Protein AF-0000000074705841 (afdb_homodimer)

Organism: Acropora cervicornis (NCBI:txid6130)

Secondary structure (DSSP, 8-state):
--TTSTTHHHHHHHHHHHHHHHHHHHTTSGGGS----------------B------S-----HHHHHHHHHHHHHT--EEEEEEE-TTSSHHHHHHHHHTSTTEE--B---HHHHGGGG--TT-SSHHHHHHHHHHHHHHHHHHHHHTT--SSS--TTTS--S-----TTS-TT--SS---EEEEB-HHHHHHHHTSGGGGHHHHHHHHHH-S-EEEEEEE--HHHHHHHHHHHHTT-HHHHSSTTPPPB--HHHHHHHHHHHHHHHHHHHHHHHHHGGGEEEEEHHHHHHSHHHHHHHHHHHHT----HHHHHHHHTT--S----GGGGB---HHHHHHHHHHHHHSGGGTT--TTPPP-/--TTSTTHHHHHHHHHHHHHHHHHHHTTSGGGS----------------B------S----SHHHHHHHHHHHHHT--EEEEEEE-TTSSHHHHHHHHHTSTTEE--B---HHHHGGGG--TT-SSHHHHHHHHHHHHHHHHHHHHHTT--SSSS--SSS--S-----TTS-TT--SS---EEEEB-HHHHHHHHTSGGGHHHHHHHHHHH-S-EEEEEEE--HHHHHHHHHHHHTT-HHHHSSTTPPPB--HHHHHHHHHHHHHHHHHHHHHHHHHGGGEEEEEHHHHHHSHHHHHHHHHHHHT----HHHHHHHHHT--S----GGGGB---HHHHHHHHHHHHHSGGGTT--TTPPP-

Nearest PDB structures (foldseek):
  3ap3-assembly2_C  TM=4.769E-01  e=5.395E-09  Homo sapiens
  3ap3-assembly1_A  TM=4.826E-01  e=1.641E-08  Homo sapiens
  2z6v-assembly1_A  TM=5.229E-01  e=2.799E-07  Mycobacterium avium
  8w5z-assembly1_C  TM=5.400E-01  e=2.959E-07  Ixodes
  3ap3-assembly1_A  TM=5.204E-01  e=1.502E-08  Homo sapiens

Foldseek 3Di:
DPVVPVVVVVVVVVVVVVVVVVVVPPVQPDFPPDPPPPPDDPPPPPDDPCPPPPPDDDDDPDPVVVVVLLVVLLVQAAEEEEEAEAPPQCLLLVQLLQLQAQQEFEAAAPPCLVVVVVLPDPPPPDLQVSQSVVQVVSLQRQLVCVVQLNRDDQQSGNPGDGPASSDQPPTAGSHHDPHHHYYYYGDHHVVLLQLLPVVSVVSVVSVCSNNVHYYAYEYEDEQVLQRLLVVLCVVVVNVVVLPDVPGAAAEDAVSSVVSLVSNLSSLVSVLVVCVVRPLSYDYHHSQCCQVPVLVRQVVVCVSSVHDDDPVSSVSSNVSRDDGDDRSSVRHDDDPVRQVVSQVSLCVRPSNPPHHNPDGDD/DPVVPPVVVVVVVVVVVVVVVVVVPPPPPDFPPDPPPPPDDDPPPPDDPCPPPPDDDDPPDDDVNVVVLLVVLLVQAAEEEEEAEAPPQCLLLVQLLQLQAQQEFEAAAPPCLVVVVVLPDPPPPDLQVSQSVVQVVSLQRQLVCVVCLNRDDVQHGNPGDGPASSDQPPTAGSHHDPHHHYYYYGDHHVVLLQCLPVVSVVSVVSVCSNNVHYYAYEYEDEQVLQRLLVVLCVVVVNVVVLPDVPHAAAEDAVSSVVSLVSNLSSLVSVLVVCVVRPLSYDYHHSQCCQVPVLVRQVVVCVSSVHDDDPVSSVSSNVSRDDGDDRSSVRHDDDPVRQVVSQVSLCVRPSNPPHHNPDGDD

Solvent-accessible surface area (backbone atoms only — not comparable to full-atom values): 39151 Å² total; per-residue (Å²): 127,72,80,66,60,72,59,48,60,60,55,52,52,58,47,51,56,52,51,58,59,52,60,64,63,65,74,46,60,77,63,51,73,83,75,77,80,79,74,82,76,77,81,73,78,64,58,52,73,36,4,59,72,74,77,70,86,89,82,70,57,13,26,70,43,52,24,49,49,49,50,50,39,58,66,56,39,56,35,36,39,39,33,30,32,44,65,86,22,53,56,47,57,55,36,31,53,48,8,29,33,44,36,22,39,35,16,69,52,68,44,58,82,83,49,43,69,77,54,60,58,74,43,44,58,42,77,58,47,39,27,51,51,51,53,48,51,37,46,51,47,17,27,52,26,34,52,41,48,41,33,36,87,88,20,56,17,66,93,41,85,51,93,53,49,68,67,48,81,50,28,21,36,40,42,58,56,98,41,41,38,32,41,37,37,35,35,20,26,62,47,15,53,54,34,44,42,68,80,43,49,53,55,58,52,52,48,43,65,39,62,70,47,53,64,34,34,43,32,33,35,56,56,61,56,29,32,33,38,45,53,33,28,55,75,64,69,40,46,74,66,47,68,42,88,85,42,67,53,48,78,49,66,68,54,46,51,53,26,49,52,55,49,48,44,18,51,52,26,47,51,51,48,37,70,72,51,42,85,35,44,44,82,37,56,38,58,40,51,56,76,39,32,61,64,44,48,45,52,50,23,55,75,68,69,49,87,72,48,68,67,58,44,52,48,53,42,68,69,48,75,78,73,79,81,73,41,42,74,45,39,62,76,53,73,64,56,53,49,50,53,54,56,54,28,66,75,37,78,90,44,53,86,54,53,91,86,61,70,96,125,126,72,80,66,60,72,58,47,60,59,55,50,53,56,48,50,56,53,51,60,59,52,62,65,64,66,75,47,63,80,61,53,72,83,73,78,81,78,74,82,76,77,80,76,77,78,63,51,61,37,18,66,73,77,76,80,81,91,73,86,50,31,23,70,38,50,22,49,40,51,49,51,39,58,67,54,40,57,34,37,39,37,31,30,34,43,65,87,23,53,55,45,57,54,35,32,52,47,9,29,34,44,35,23,41,35,16,69,53,68,44,57,81,82,51,43,69,76,53,60,58,72,41,44,54,38,75,58,48,38,26,50,50,50,53,48,50,38,46,51,48,16,27,52,26,33,50,39,47,39,33,37,79,92,23,65,27,58,94,43,87,57,94,53,49,69,68,48,78,46,30,20,36,39,43,58,52,100,41,40,39,31,40,35,38,35,34,20,27,62,47,14,53,55,34,44,42,70,79,43,50,52,54,57,54,50,49,43,64,39,62,70,46,54,64,34,34,44,31,32,35,54,58,62,57,30,34,34,36,43,53,34,29,54,75,64,69,40,46,74,64,48,68,42,89,85,43,66,55,46,78,48,66,68,54,46,51,52,27,48,53,55,48,49,44,18,52,52,26,47,50,51,49,38,69,73,51,43,84,34,45,43,81,39,57,36,58,40,49,56,77,38,33,60,64,45,48,46,52,51,24,56,76,67,69,48,88,72,50,69,66,57,45,51,50,53,43,68,69,48,77,78,74,78,81,72,40,42,75,45,40,62,76,54,73,65,56,52,51,50,52,54,55,54,28,65,75,36,79,90,44,52,86,54,52,90,87,61,69,96,125

Radius of gyration: 29.28 Å; Cα contacts (8 Å, |Δi|>4): 1140; chains: 2; bounding box: 59×87×83 Å

InterPro domains:
  IPR026634 Protein-tyrosine sulfotransferase-like [PTHR12788] (68-354)
  IPR027417 P-loop containing nucleoside triphosphate hydrolase [G3DSA:3.40.50.300] (74-355)
  IPR027417 P-loop containing nucleoside triphosphate hydrolase [SSF52540] (78-319)

Structure (mmCIF, N/CA/C/O backbone):
data_AF-0000000074705841-model_v1
#
loop_
_entity.id
_entity.type
_entity.pdbx_description
1 polymer 'Protein-tyrosine sulfotransferase'
#
loop_
_atom_site.group_PDB
_atom_site.id
_atom_site.type_symbol
_atom_site.label_atom_id
_atom_site.label_alt_id
_atom_site.label_comp_id
_atom_site.label_asym_id
_atom_site.label_entity_id
_atom_site.label_seq_id
_atom_site.pdbx_PDB_ins_code
_atom_site.Cartn_x
_atom_site.Cartn_y
_atom_site.Cartn_z
_atom_site.occupancy
_atom_site.B_iso_or_equiv
_atom_site.auth_seq_id
_atom_site.auth_comp_id
_atom_site.auth_asym_id
_atom_site.auth_atom_id
_atom_site.pdbx_PDB_model_num
ATOM 1 N N . MET A 1 1 ? 11.258 -29.297 40.094 1 24.64 1 MET A N 1
ATOM 2 C CA . MET A 1 1 ? 12.07 -29.5 38.875 1 24.64 1 MET A CA 1
ATOM 3 C C . MET A 1 1 ? 11.219 -29.375 37.625 1 24.64 1 MET A C 1
ATOM 5 O O . MET A 1 1 ? 11.75 -29.344 36.531 1 24.64 1 MET A O 1
ATOM 9 N N . ARG A 1 2 ? 9.891 -29.75 37.75 1 28.56 2 ARG A N 1
ATOM 10 C CA . ARG A 1 2 ? 8.984 -30 36.656 1 28.56 2 ARG A CA 1
ATOM 11 C C . ARG A 1 2 ? 8.562 -28.703 35.969 1 28.56 2 ARG A C 1
ATOM 13 O O . ARG A 1 2 ? 7.945 -28.719 34.906 1 28.56 2 ARG A O 1
ATOM 20 N N . ILE A 1 3 ? 8.438 -27.578 36.781 1 32.56 3 ILE A N 1
ATOM 21 C CA . ILE A 1 3 ? 7.891 -26.344 36.219 1 32.56 3 ILE A CA 1
ATOM 22 C C . ILE A 1 3 ? 8.844 -25.766 35.188 1 32.56 3 ILE A C 1
ATOM 24 O O . ILE A 1 3 ? 8.516 -24.797 34.5 1 32.56 3 ILE A O 1
ATOM 28 N N . PHE A 1 4 ? 10.164 -26.109 35.219 1 30.7 4 PHE A N 1
ATOM 29 C CA . PHE A 1 4 ? 11.18 -25.531 34.344 1 30.7 4 PHE A CA 1
ATOM 30 C C . PHE A 1 4 ? 11.016 -26.047 32.906 1 30.7 4 PHE A C 1
ATOM 32 O O . PHE A 1 4 ? 11.68 -25.578 31.984 1 30.7 4 PHE A O 1
ATOM 39 N N . ALA A 1 5 ? 10.469 -27.297 32.719 1 32.72 5 ALA A N 1
ATOM 40 C CA . ALA A 1 5 ? 10.547 -27.938 31.406 1 32.72 5 ALA A CA 1
ATOM 41 C C . ALA A 1 5 ? 9.656 -27.234 30.391 1 32.72 5 ALA A C 1
ATOM 43 O O . ALA A 1 5 ? 9.859 -27.359 29.172 1 32.72 5 ALA A O 1
ATOM 44 N N . LYS A 1 6 ? 8.375 -26.906 30.828 1 36.12 6 LYS A N 1
ATOM 45 C CA . LYS A 1 6 ? 7.406 -26.5 29.828 1 36.12 6 LYS A CA 1
ATOM 46 C C . LYS A 1 6 ? 7.719 -25.109 29.281 1 36.12 6 LYS A C 1
ATOM 48 O O . LYS A 1 6 ? 7.004 -24.594 28.422 1 36.12 6 LYS A O 1
ATOM 53 N N . ILE A 1 7 ? 8.484 -24.297 30.078 1 36.97 7 ILE A N 1
ATOM 54 C CA . ILE A 1 7 ? 8.688 -22.938 29.609 1 36.97 7 ILE A CA 1
ATOM 55 C C . ILE A 1 7 ? 9.727 -22.922 28.5 1 36.97 7 ILE A C 1
ATOM 57 O O . ILE A 1 7 ? 10.016 -21.859 27.922 1 36.97 7 ILE A O 1
ATOM 61 N N . LEU A 1 8 ? 10.5 -24.109 28.328 1 34.5 8 LEU A N 1
ATOM 62 C CA . LEU A 1 8 ? 11.594 -24.062 27.375 1 34.5 8 LEU A CA 1
ATOM 63 C C . LEU A 1 8 ? 11.07 -24 25.938 1 34.5 8 LEU A C 1
ATOM 65 O O . LEU A 1 8 ? 11.617 -23.266 25.109 1 34.5 8 LEU A O 1
ATOM 69 N N . PRO A 1 9 ? 10.008 -24.844 25.688 1 35.72 9 PRO A N 1
ATOM 70 C CA . PRO A 1 9 ? 9.68 -24.797 24.25 1 35.72 9 PRO A CA 1
ATOM 71 C C . PRO A 1 9 ? 9.148 -23.438 23.812 1 35.72 9 PRO A C 1
ATOM 73 O O . PRO A 1 9 ? 9.242 -23.094 22.641 1 35.72 9 PRO A O 1
ATOM 76 N N . LEU A 1 10 ? 8.492 -22.703 24.719 1 37.19 10 LEU A N 1
ATOM 77 C CA . LEU A 1 10 ? 7.922 -21.438 24.281 1 37.19 10 LEU A CA 1
ATOM 78 C C . LEU A 1 10 ? 9.016 -20.438 23.953 1 37.19 10 LEU A C 1
ATOM 80 O O . LEU A 1 10 ? 8.859 -19.609 23.047 1 37.19 10 LEU A O 1
ATOM 84 N N . LEU A 1 11 ? 10.148 -20.5 24.672 1 35.72 11 LEU A N 1
ATOM 85 C CA . LEU A 1 11 ? 11.234 -19.578 24.344 1 35.72 11 LEU A CA 1
ATOM 86 C C . LEU A 1 11 ? 11.883 -19.953 23.016 1 35.72 11 LEU A C 1
ATOM 88 O O . LEU A 1 11 ? 12.359 -19.078 22.281 1 35.72 11 LEU A O 1
ATOM 92 N N . VAL A 1 12 ? 11.953 -21.297 22.719 1 35.84 12 VAL A N 1
ATOM 93 C CA . VAL A 1 12 ? 12.57 -21.656 21.438 1 35.84 12 VAL A CA 1
ATOM 94 C C . VAL A 1 12 ? 11.664 -21.234 20.281 1 35.84 12 VAL A C 1
ATOM 96 O O . VAL A 1 12 ? 12.156 -20.891 19.203 1 35.84 12 VAL A O 1
ATOM 99 N N . GLY A 1 13 ? 10.359 -21.266 20.469 1 31.45 13 GLY A N 1
ATOM 100 C CA . GLY A 1 13 ? 9.477 -20.875 19.375 1 31.45 13 GLY A CA 1
ATOM 101 C C . GLY A 1 13 ? 9.578 -19.406 19.031 1 31.45 13 GLY A C 1
ATOM 102 O O . GLY A 1 13 ? 9.562 -19.031 17.844 1 31.45 13 GLY A O 1
ATOM 103 N N . VAL A 1 14 ? 9.656 -18.516 20.016 1 37.72 14 VAL A N 1
ATOM 104 C CA . VAL A 1 14 ? 9.789 -17.078 19.734 1 37.72 14 VAL A CA 1
ATOM 105 C C . VAL A 1 14 ? 11.156 -16.812 19.109 1 37.72 14 VAL A C 1
ATOM 107 O O . VAL A 1 14 ? 11.297 -15.93 18.25 1 37.72 14 VAL A O 1
ATOM 110 N N . PHE A 1 15 ? 12.211 -17.516 19.453 1 35.09 15 PHE A N 1
ATOM 111 C CA . PHE A 1 15 ? 13.531 -17.328 18.844 1 35.09 15 PHE A CA 1
ATOM 112 C C . PHE A 1 15 ? 13.523 -17.797 17.406 1 35.09 15 PHE A C 1
ATOM 114 O O . PHE A 1 15 ? 14.156 -17.172 16.547 1 35.09 15 PHE A O 1
ATOM 121 N N . LEU A 1 16 ? 12.875 -18.891 17.109 1 31.17 16 LEU A N 1
ATOM 122 C CA . LEU A 1 16 ? 12.875 -19.344 15.719 1 31.17 16 LEU A CA 1
ATOM 123 C C . LEU A 1 16 ? 12.094 -18.375 14.836 1 31.17 16 LEU A C 1
ATOM 125 O O . LEU A 1 16 ? 12.477 -18.125 13.695 1 31.17 16 LEU A O 1
ATOM 129 N N . ILE A 1 17 ? 11.047 -17.812 15.336 1 33.97 17 ILE A N 1
ATOM 130 C CA . ILE A 1 17 ? 10.352 -16.844 14.492 1 33.97 17 ILE A CA 1
ATOM 131 C C . ILE A 1 17 ? 11.219 -15.586 14.336 1 33.97 17 ILE A C 1
ATOM 133 O O . ILE A 1 17 ? 11.297 -15.016 13.25 1 33.97 17 ILE A O 1
ATOM 137 N N . ALA A 1 18 ? 11.961 -15.156 15.336 1 33.03 18 ALA A N 1
ATOM 138 C CA . ALA A 1 18 ? 12.867 -14.023 15.195 1 33.03 18 ALA A CA 1
ATOM 139 C C . ALA A 1 18 ? 14.031 -14.367 14.266 1 33.03 18 ALA A C 1
ATOM 141 O O . ALA A 1 18 ? 14.469 -13.531 13.469 1 33.03 18 ALA A O 1
ATOM 142 N N . LEU A 1 19 ? 14.617 -15.539 14.281 1 31.67 19 LEU A N 1
ATOM 143 C CA . LEU A 1 19 ? 15.703 -15.938 13.398 1 31.67 19 LEU A CA 1
ATOM 144 C C . LEU A 1 19 ? 15.219 -16.047 11.953 1 31.67 19 LEU A C 1
ATOM 146 O O . LEU A 1 19 ? 15.961 -15.719 11.023 1 31.67 19 LEU A O 1
ATOM 150 N N . LEU A 1 20 ? 14.055 -16.531 11.734 1 29.28 20 LEU A N 1
ATOM 151 C CA . LEU A 1 20 ? 13.555 -16.594 10.367 1 29.28 20 LEU A CA 1
ATOM 152 C C . LEU A 1 20 ? 13.297 -15.195 9.812 1 29.28 20 LEU A C 1
ATOM 154 O O . LEU A 1 20 ? 13.414 -14.977 8.609 1 29.28 20 LEU A O 1
ATOM 158 N N . SER A 1 21 ? 13 -14.242 10.641 1 29.7 21 SER A N 1
ATOM 159 C CA . SER A 1 21 ? 12.867 -12.883 10.141 1 29.7 21 SER 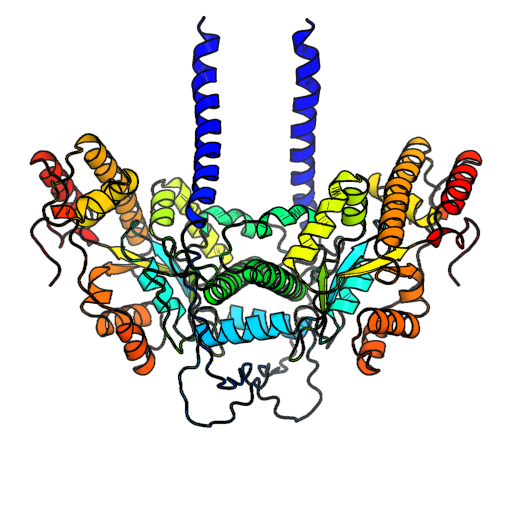A CA 1
ATOM 160 C C . SER A 1 21 ? 14.227 -12.266 9.828 1 29.7 21 SER A C 1
ATOM 162 O O . SER A 1 21 ? 14.336 -11.422 8.938 1 29.7 21 SER A O 1
ATOM 164 N N . LEU A 1 22 ? 15.266 -12.594 10.508 1 29.95 22 LEU A N 1
ATOM 165 C CA . LEU A 1 22 ? 16.594 -12.062 10.227 1 29.95 22 LEU A CA 1
ATOM 166 C C . LEU A 1 22 ? 17.141 -12.633 8.922 1 29.95 22 LEU A C 1
ATOM 168 O O . LEU A 1 22 ? 17.844 -11.938 8.188 1 29.95 22 LEU A O 1
ATOM 172 N N . ASN A 1 23 ? 16.969 -13.867 8.664 1 27.05 23 ASN A N 1
ATOM 173 C CA . ASN A 1 23 ? 17.547 -14.484 7.473 1 27.05 23 ASN A CA 1
ATOM 174 C C . ASN A 1 23 ? 17 -13.852 6.195 1 27.05 23 ASN A C 1
ATOM 176 O O . ASN A 1 23 ? 17.516 -14.078 5.109 1 27.05 23 ASN A O 1
ATOM 180 N N . PHE A 1 24 ? 15.875 -13.297 6.25 1 26.09 24 PHE A N 1
ATOM 181 C CA . PHE A 1 24 ? 15.352 -12.641 5.059 1 26.09 24 PHE A CA 1
ATOM 182 C C . PHE A 1 24 ? 16.156 -11.383 4.738 1 26.09 24 PHE A C 1
ATOM 184 O O . PHE A 1 24 ? 16.375 -11.062 3.566 1 26.09 24 PHE A O 1
ATOM 191 N N . VAL A 1 25 ? 16.797 -10.766 5.668 1 27.23 25 VAL A N 1
ATOM 192 C CA . VAL A 1 25 ? 17.516 -9.516 5.469 1 27.23 25 VAL A CA 1
ATOM 193 C C . VAL A 1 25 ? 18.891 -9.805 4.855 1 27.23 25 VAL A C 1
ATOM 195 O O . VAL A 1 25 ? 19.406 -9.008 4.066 1 27.23 25 VAL A O 1
ATOM 198 N N . PHE A 1 26 ? 19.547 -10.812 5.117 1 25.41 26 PHE A N 1
ATOM 199 C CA . PHE A 1 26 ? 20.938 -11.023 4.707 1 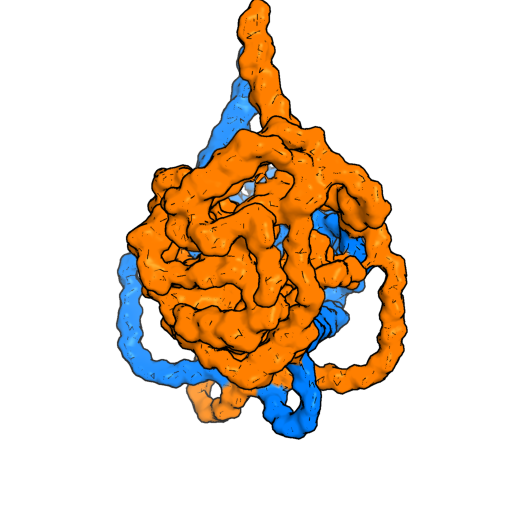25.41 26 PHE A CA 1
ATOM 200 C C . PHE A 1 26 ? 21.031 -11.289 3.209 1 25.41 26 PHE A C 1
ATOM 202 O O . PHE A 1 26 ? 22.047 -11.016 2.584 1 25.41 26 PHE A O 1
ATOM 209 N N . LYS A 1 27 ? 20.188 -11.906 2.621 1 26.36 27 LYS A N 1
ATOM 210 C CA . LYS A 1 27 ? 20.375 -12.406 1.259 1 26.36 27 LYS A CA 1
ATOM 211 C C . LYS A 1 27 ? 20.297 -11.266 0.245 1 26.36 27 LYS A C 1
ATOM 213 O O . LYS A 1 27 ? 20.625 -11.453 -0.93 1 26.36 27 LYS A O 1
ATOM 218 N N . VAL A 1 28 ? 20.047 -10.094 0.569 1 25.36 28 VAL A N 1
ATOM 219 C CA . VAL A 1 28 ? 19.797 -9.031 -0.398 1 25.36 28 VAL A CA 1
ATOM 220 C C . VAL A 1 28 ? 21.094 -8.305 -0.71 1 25.36 28 VAL A C 1
ATOM 222 O O . VAL A 1 28 ? 21.172 -7.527 -1.666 1 25.36 28 VAL A O 1
ATOM 225 N N . ARG A 1 29 ? 22.312 -8.5 -0.123 1 23.58 29 ARG A N 1
ATOM 226 C CA . ARG A 1 29 ? 23.484 -7.633 -0.285 1 23.58 29 ARG A CA 1
ATOM 227 C C . ARG A 1 29 ? 24.266 -8.008 -1.536 1 23.58 29 ARG A C 1
ATOM 229 O O . ARG A 1 29 ? 25 -7.176 -2.086 1 23.58 29 ARG A O 1
ATOM 236 N N . LYS A 1 30 ? 24.453 -9.133 -2.01 1 22.59 30 LYS A N 1
ATOM 237 C CA . LYS A 1 30 ? 25.578 -9.445 -2.873 1 22.59 30 LYS A CA 1
ATOM 238 C C . LYS A 1 30 ? 25.344 -8.961 -4.301 1 22.59 30 LYS A C 1
ATOM 240 O O . LYS A 1 30 ? 26.281 -8.883 -5.102 1 22.59 30 LYS A O 1
ATOM 245 N N . GLY A 1 31 ? 24.25 -8.773 -4.836 1 21.83 31 GLY A N 1
ATOM 246 C CA . GLY A 1 31 ? 24.062 -8.75 -6.277 1 21.83 31 GLY A CA 1
ATOM 247 C C . GLY A 1 31 ? 24.281 -7.375 -6.887 1 21.83 31 GLY A C 1
ATOM 248 O O . GLY A 1 31 ? 23.984 -7.156 -8.062 1 21.83 31 GLY A O 1
ATOM 249 N N . LEU A 1 32 ? 24.875 -6.426 -6.23 1 22.92 32 LEU A N 1
ATOM 250 C CA . LEU A 1 32 ? 24.781 -5.055 -6.723 1 22.92 32 LEU A CA 1
ATOM 251 C C . LEU A 1 32 ? 25.906 -4.758 -7.711 1 22.92 32 LEU A C 1
ATOM 253 O O . LEU A 1 32 ? 26.109 -3.604 -8.102 1 22.92 32 LEU A O 1
ATOM 257 N N . THR A 1 33 ? 26.719 -5.648 -8.203 1 18.86 33 THR A N 1
ATOM 258 C CA . THR A 1 33 ? 27.906 -5.082 -8.828 1 18.86 33 THR A CA 1
ATOM 259 C C . THR A 1 33 ? 27.547 -4.398 -10.148 1 18.86 33 THR A C 1
ATOM 261 O O . THR A 1 33 ? 28.016 -3.295 -10.43 1 18.86 33 THR A O 1
ATOM 264 N N . GLU A 1 34 ? 27.281 -5.098 -11.25 1 19.45 34 GLU A N 1
ATOM 265 C CA . GLU A 1 34 ? 27.766 -4.691 -12.57 1 19.45 34 GLU A CA 1
ATOM 266 C C . GLU A 1 34 ? 26.688 -3.912 -13.328 1 19.45 34 GLU A C 1
ATOM 268 O O . GLU A 1 34 ? 25.797 -4.504 -13.93 1 19.45 34 GLU A O 1
ATOM 273 N N . ILE A 1 35 ? 26.078 -2.918 -12.82 1 24.42 35 ILE A N 1
ATOM 274 C CA . ILE A 1 35 ? 25.047 -2.26 -13.594 1 24.42 35 ILE A CA 1
ATOM 275 C C . ILE A 1 35 ? 25.656 -1.534 -14.789 1 24.42 35 ILE A C 1
ATOM 277 O O . ILE A 1 35 ? 26.469 -0.618 -14.609 1 24.42 35 ILE A O 1
ATOM 281 N N . ALA A 1 36 ? 25.75 -2.135 -15.977 1 22.58 36 ALA A N 1
ATOM 282 C CA . ALA A 1 36 ? 26.188 -1.505 -17.219 1 22.58 36 ALA A CA 1
ATOM 283 C C . ALA A 1 36 ? 25.359 -0.261 -17.531 1 22.58 36 ALA A C 1
ATOM 285 O O . ALA A 1 36 ? 24.125 -0.309 -17.516 1 22.58 36 ALA A O 1
ATOM 286 N N . VAL A 1 37 ? 25.891 0.936 -17.281 1 23.03 37 VAL A N 1
ATOM 287 C CA . VAL A 1 37 ? 25.5 2.301 -17.641 1 23.03 37 VAL A CA 1
ATOM 288 C C . VAL A 1 37 ? 25.078 2.357 -19.094 1 23.03 37 VAL A C 1
ATOM 290 O O . VAL A 1 37 ? 25.891 2.174 -20 1 23.03 37 VAL A O 1
ATOM 293 N N . PHE A 1 38 ? 24.047 1.701 -19.5 1 23.16 38 PHE A N 1
ATOM 294 C CA . PHE A 1 38 ? 23.625 1.814 -20.906 1 23.16 38 PHE A CA 1
ATOM 295 C C . PHE A 1 38 ? 23.328 3.266 -21.266 1 23.16 38 PHE A C 1
ATOM 297 O O . PHE A 1 38 ? 22.609 3.957 -20.531 1 23.16 38 PHE A O 1
ATOM 304 N N . SER A 1 39 ? 24.219 4.066 -21.984 1 21.19 39 SER A N 1
ATOM 305 C CA . SER A 1 39 ? 24.344 5.422 -22.5 1 21.19 39 SER A CA 1
ATOM 306 C C . SER A 1 39 ? 23.141 5.797 -23.359 1 21.19 39 SER A C 1
ATOM 308 O O . SER A 1 39 ? 22.969 6.965 -23.719 1 21.19 39 SER A O 1
ATOM 310 N N . ASP A 1 40 ? 22.641 4.914 -24.203 1 21.67 40 ASP A N 1
ATOM 311 C CA . ASP A 1 40 ? 22.094 5.5 -25.422 1 21.67 40 ASP A CA 1
ATOM 312 C C . ASP A 1 40 ? 20.828 6.297 -25.125 1 21.67 40 ASP A C 1
ATOM 314 O O . ASP A 1 40 ? 20.016 5.895 -24.297 1 21.67 40 ASP A O 1
ATOM 318 N N . SER A 1 41 ? 20.703 7.57 -25.656 1 20.78 41 SER A N 1
ATOM 319 C CA . SER A 1 41 ? 19.969 8.82 -25.5 1 20.78 41 SER A CA 1
ATOM 320 C C . SER A 1 41 ? 18.5 8.641 -25.828 1 20.78 41 SER A C 1
ATOM 322 O O . SER A 1 41 ? 17.766 9.617 -25.969 1 20.78 41 SER A O 1
ATOM 324 N N . GLN A 1 42 ? 18.062 7.492 -26.203 1 21.94 42 GLN A N 1
ATOM 325 C CA . GLN A 1 42 ? 16.781 7.594 -26.906 1 21.94 42 GLN A CA 1
ATOM 326 C C . GLN A 1 42 ? 15.672 8.055 -25.969 1 21.94 42 GLN A C 1
ATOM 328 O O . GLN A 1 42 ? 15.477 7.477 -24.891 1 21.94 42 GLN A O 1
ATOM 333 N N . ARG A 1 43 ? 15.133 9.266 -26.297 1 21.48 43 ARG A N 1
ATOM 334 C CA . ARG A 1 43 ? 14.156 10.086 -25.594 1 21.48 43 ARG A CA 1
ATOM 335 C C . ARG A 1 43 ? 12.805 9.383 -25.5 1 21.48 43 ARG A C 1
ATOM 337 O O . ARG A 1 43 ? 12.156 9.148 -26.531 1 21.48 43 ARG A O 1
ATOM 344 N N . PHE A 1 44 ? 12.703 8.359 -24.766 1 21.05 44 PHE A N 1
ATOM 345 C CA . PHE A 1 44 ? 11.461 7.605 -24.625 1 21.05 44 PHE A CA 1
ATOM 346 C C . PHE A 1 44 ? 10.367 8.461 -24 1 21.05 44 PHE A C 1
ATOM 348 O O . PHE A 1 44 ? 10.523 8.938 -22.875 1 21.05 44 PHE A O 1
ATOM 355 N N . VAL A 1 45 ? 9.531 9.109 -24.875 1 21.95 45 VAL A N 1
ATOM 356 C CA . VAL A 1 45 ? 8.422 9.93 -24.391 1 21.95 45 VAL A CA 1
ATOM 357 C C . VAL A 1 45 ? 7.344 9.039 -23.781 1 21.95 45 VAL A C 1
ATOM 359 O O . VAL A 1 45 ? 6.801 8.156 -24.453 1 21.95 45 VAL A O 1
ATOM 362 N N . LEU A 1 46 ? 7.414 8.68 -22.734 1 22.56 46 LEU A N 1
ATOM 363 C CA . LEU A 1 46 ? 6.453 7.973 -21.906 1 22.56 46 LEU A CA 1
ATOM 364 C C . LEU A 1 46 ? 5.09 8.656 -21.953 1 22.56 46 LEU A C 1
ATOM 366 O O . LEU A 1 46 ? 4.941 9.789 -21.484 1 22.56 46 LEU A O 1
ATOM 370 N N . ARG A 1 47 ? 4.336 8.312 -23.078 1 23.03 47 ARG A N 1
ATOM 371 C CA . ARG A 1 47 ? 3.035 8.977 -23.062 1 23.03 47 ARG A CA 1
ATOM 372 C C . ARG A 1 47 ? 2.141 8.43 -21.969 1 23.03 47 ARG A C 1
ATOM 374 O O . ARG A 1 47 ? 2.035 7.211 -21.797 1 23.03 47 ARG A O 1
ATOM 381 N N . PRO A 1 48 ? 1.854 9.023 -21.031 1 25.12 48 PRO A N 1
ATOM 382 C CA . PRO A 1 48 ? 0.851 8.688 -20.016 1 25.12 48 PRO A CA 1
ATOM 383 C C . PRO A 1 48 ? -0.455 8.18 -20.625 1 25.12 48 PRO A C 1
ATOM 385 O O . PRO A 1 48 ? -0.763 8.484 -21.781 1 25.12 48 PRO A O 1
ATOM 388 N N . PRO A 1 49 ? -1.088 7.027 -20.375 1 23.81 49 PRO A N 1
ATOM 389 C CA . PRO A 1 49 ? -2.355 6.762 -21.062 1 23.81 49 PRO A CA 1
ATOM 390 C C . PRO A 1 49 ? -3.121 8.039 -21.406 1 23.81 49 PRO A C 1
ATOM 392 O O . PRO A 1 49 ? -3.152 8.977 -20.594 1 23.81 49 PRO A O 1
ATOM 395 N N . ALA A 1 50 ? -3.307 8.188 -22.656 1 22.41 50 ALA A N 1
ATOM 396 C CA . ALA A 1 50 ? -4.074 9.227 -23.328 1 22.41 50 ALA A CA 1
ATOM 397 C C . ALA A 1 50 ? -5.52 9.25 -22.844 1 22.41 50 ALA A C 1
ATOM 399 O O . ALA A 1 50 ? -6.316 8.383 -23.203 1 22.41 50 ALA A O 1
ATOM 400 N N . ILE A 1 51 ? -5.922 9.445 -21.625 1 25.14 51 ILE A N 1
ATOM 401 C CA . ILE A 1 51 ? -7.289 9.945 -21.547 1 25.14 51 ILE A CA 1
ATOM 402 C C . ILE A 1 51 ? -7.496 11.039 -22.609 1 25.14 51 ILE A C 1
ATOM 404 O O . ILE A 1 51 ? -6.848 12.086 -22.562 1 25.14 51 ILE A O 1
ATOM 408 N N . GLU A 1 52 ? -7.691 10.648 -23.734 1 23.97 52 GLU A N 1
ATOM 409 C CA . GLU A 1 52 ? -8.141 11.625 -24.719 1 23.97 52 GLU A CA 1
ATOM 410 C C . GLU A 1 52 ? -9.117 12.625 -24.109 1 23.97 52 GLU A C 1
ATOM 412 O O . GLU A 1 52 ? -10.227 12.258 -23.719 1 23.97 52 GLU A O 1
ATOM 417 N N . ALA A 1 53 ? -8.625 13.672 -23.516 1 25.17 53 ALA A N 1
ATOM 418 C CA . ALA A 1 53 ? -9.414 14.883 -23.312 1 25.17 53 ALA A CA 1
ATOM 419 C C . ALA A 1 53 ? -9.984 15.391 -24.641 1 25.17 53 ALA A C 1
ATOM 421 O O . ALA A 1 53 ? -9.266 15.953 -25.453 1 25.17 53 ALA A O 1
ATOM 422 N N . SER A 1 54 ? -10.773 14.656 -25.391 1 24.23 54 SER A N 1
ATOM 423 C CA . SER A 1 54 ? -11.57 15.562 -26.219 1 24.23 54 SER A CA 1
ATOM 424 C C . SER A 1 54 ? -12.062 16.766 -25.406 1 24.23 54 SER A C 1
ATOM 426 O O . SER A 1 54 ? -12.43 16.625 -24.25 1 24.23 54 SER A O 1
ATOM 428 N N . MET A 1 55 ? -11.758 18.062 -25.734 1 25.97 55 MET A N 1
ATOM 429 C CA . MET A 1 55 ? -12.016 19.453 -25.422 1 25.97 55 MET A CA 1
ATOM 430 C C . MET A 1 55 ? -13.5 19.703 -25.188 1 25.97 55 MET A C 1
ATOM 432 O O . MET A 1 55 ? -13.945 20.844 -25.109 1 25.97 55 MET A O 1
ATOM 436 N N . GLU A 1 56 ? -14.438 18.922 -25.578 1 27.3 56 GLU A N 1
ATOM 437 C CA . GLU A 1 56 ? -15.617 19.766 -25.469 1 27.3 56 GLU A CA 1
ATOM 438 C C . GLU A 1 56 ? -15.789 20.266 -24.031 1 27.3 56 GLU A C 1
ATOM 440 O O . GLU A 1 56 ? -15.164 19.75 -23.109 1 27.3 56 GLU A O 1
ATOM 445 N N . ASN A 1 57 ? -17.094 20.484 -23.469 1 28.56 57 ASN A N 1
ATOM 446 C CA . ASN A 1 57 ? -17.625 21.391 -22.453 1 28.56 57 ASN A CA 1
ATOM 447 C C . ASN A 1 57 ? -17.062 21.047 -21.078 1 28.56 57 ASN A C 1
ATOM 449 O O . ASN A 1 57 ? -16.406 20.016 -20.891 1 28.56 57 ASN A O 1
ATOM 453 N N . ASP A 1 58 ? -17.844 21.156 -19.781 1 30.41 58 ASP A N 1
ATOM 454 C CA . ASP A 1 58 ? -17.828 21.562 -18.375 1 30.41 58 ASP A CA 1
ATOM 455 C C . ASP A 1 58 ? -17.328 20.422 -17.484 1 30.41 58 ASP A C 1
ATOM 457 O O . ASP A 1 58 ? -17.703 20.328 -16.312 1 30.41 58 ASP A O 1
ATOM 461 N N . GLU A 1 59 ? -16.719 19.234 -17.875 1 32.19 59 GLU A N 1
ATOM 462 C CA . GLU A 1 59 ? -16.688 18.062 -17.016 1 32.19 59 GLU A CA 1
ATOM 463 C C . GLU A 1 59 ? -15.719 18.266 -15.844 1 32.19 59 GLU A C 1
ATOM 465 O O . GLU A 1 59 ? -14.523 18.5 -16.062 1 32.19 59 GLU A O 1
ATOM 470 N N . GLU A 1 60 ? -16 18.359 -14.539 1 34.84 60 GLU A N 1
ATOM 471 C CA . GLU A 1 60 ? -15.562 18.516 -13.156 1 34.84 60 GLU A CA 1
ATOM 472 C C . GLU A 1 60 ? -14.648 17.375 -12.727 1 34.84 60 GLU A C 1
ATOM 474 O O . GLU A 1 60 ? -15.109 16.234 -12.555 1 34.84 60 GLU A O 1
ATOM 479 N N . ARG A 1 61 ? -13.453 17.031 -12.984 1 41.31 61 ARG A N 1
ATOM 480 C CA . ARG A 1 61 ? -12.328 16.188 -12.586 1 41.31 61 ARG A CA 1
ATOM 481 C C . ARG A 1 61 ? -12.227 16.094 -11.07 1 41.31 61 ARG A C 1
ATOM 483 O O . ARG A 1 61 ? -11.312 16.641 -10.461 1 41.31 61 ARG A O 1
ATOM 490 N N . ASP A 1 62 ? -13.172 16.062 -10.297 1 44.25 62 ASP A N 1
ATOM 491 C CA . ASP A 1 62 ? -13.211 16.125 -8.844 1 44.25 62 ASP A CA 1
ATOM 492 C C . ASP A 1 62 ? -12.742 14.812 -8.227 1 44.25 62 ASP A C 1
ATOM 494 O O . ASP A 1 62 ? -12.867 13.75 -8.852 1 44.25 62 ASP A O 1
ATOM 498 N N . SER A 1 63 ? -11.742 14.734 -7.344 1 48.34 63 SER A N 1
ATOM 499 C CA . SER A 1 63 ? -11.359 13.594 -6.52 1 48.34 63 SER A CA 1
ATOM 500 C C . SER A 1 63 ? -12.508 12.594 -6.395 1 48.34 63 SER A C 1
ATOM 502 O O . SER A 1 63 ? -12.297 11.383 -6.484 1 48.34 63 SER A O 1
ATOM 504 N N . LEU A 1 64 ? -13.57 13.07 -6.176 1 51.62 64 LEU A N 1
ATOM 505 C CA . LEU A 1 64 ? -14.781 12.25 -6.141 1 51.62 64 LEU A CA 1
ATOM 506 C C . LEU A 1 64 ? -15.055 11.625 -7.508 1 51.62 64 LEU A C 1
ATOM 508 O O . LEU A 1 64 ? -15.555 10.508 -7.594 1 51.62 64 LEU A O 1
ATOM 512 N N . SER A 1 65 ? -14.359 12.414 -8.461 1 61.38 65 SER A N 1
ATOM 513 C CA . SER A 1 65 ? -14.523 11.891 -9.812 1 61.38 65 SER A CA 1
ATOM 514 C C . SER A 1 65 ? -13.609 10.695 -10.062 1 61.38 65 SER A C 1
ATOM 516 O O . SER A 1 65 ? -14.031 9.695 -10.648 1 61.38 65 SER A O 1
ATOM 518 N N . ILE A 1 66 ? -12.461 10.711 -9.344 1 65.88 66 ILE A N 1
ATOM 519 C CA . ILE A 1 66 ? -11.539 9.594 -9.516 1 65.88 66 ILE A CA 1
ATOM 520 C C . ILE A 1 66 ? -12.055 8.367 -8.773 1 65.88 66 ILE A C 1
ATOM 522 O O . ILE A 1 66 ? -12 7.25 -9.289 1 65.88 66 ILE A O 1
ATOM 526 N N . ALA A 1 67 ? -12.594 8.68 -7.645 1 74.5 67 ALA A N 1
ATOM 527 C CA . ALA A 1 67 ? -13.156 7.59 -6.863 1 74.5 67 ALA A CA 1
ATOM 528 C C . ALA A 1 67 ? -14.32 6.93 -7.602 1 74.5 67 ALA A C 1
ATOM 530 O O . ALA A 1 67 ? -14.398 5.699 -7.672 1 74.5 67 ALA A O 1
ATOM 531 N N . LYS A 1 68 ? -15.109 7.754 -8.148 1 75.69 68 LYS A N 1
ATOM 532 C CA . LYS A 1 68 ? -16.25 7.23 -8.883 1 75.69 68 LYS A CA 1
ATOM 533 C C . LYS A 1 68 ? -15.797 6.387 -10.07 1 75.69 68 LYS A C 1
ATOM 535 O O . LYS A 1 68 ? -16.344 5.312 -10.328 1 75.69 68 LYS A O 1
ATOM 540 N N . LYS A 1 69 ? -14.867 6.895 -10.695 1 78 69 LYS A N 1
ATOM 541 C CA . LYS A 1 69 ? -14.336 6.172 -11.844 1 78 69 LYS A CA 1
ATOM 542 C C . LYS A 1 69 ? -13.742 4.832 -11.422 1 78 69 LYS A C 1
ATOM 544 O O . LYS A 1 69 ? -13.992 3.807 -12.062 1 78 69 LYS A O 1
ATOM 549 N N . MET A 1 70 ? -13.008 4.863 -10.344 1 84.94 70 MET A N 1
ATOM 550 C CA . MET A 1 70 ? -12.352 3.641 -9.883 1 84.94 70 MET A CA 1
ATOM 551 C C . MET A 1 70 ? -13.383 2.633 -9.383 1 84.94 70 MET A C 1
ATOM 553 O O . MET A 1 70 ? -13.266 1.436 -9.648 1 84.94 70 MET A O 1
ATOM 557 N N . PHE A 1 71 ? -14.344 3.131 -8.742 1 86 71 PHE A N 1
ATOM 558 C CA . PHE A 1 71 ? -15.375 2.23 -8.234 1 86 71 PHE A CA 1
ATOM 559 C C . PHE A 1 71 ? -16.172 1.616 -9.375 1 86 71 PHE A C 1
ATOM 561 O O . PHE A 1 71 ? -16.547 0.441 -9.32 1 86 71 PHE A O 1
ATOM 568 N N . ARG A 1 72 ? -16.359 2.41 -10.391 1 86.69 72 ARG A N 1
ATOM 569 C CA . ARG A 1 72 ? -17.016 1.864 -11.57 1 86.69 72 ARG A CA 1
ATOM 570 C C . ARG A 1 72 ? -16.188 0.754 -12.203 1 86.69 72 ARG A C 1
ATOM 572 O O . ARG A 1 72 ? -16.719 -0.27 -12.625 1 86.69 72 ARG A O 1
ATOM 579 N N . LEU A 1 73 ? -14.891 1.027 -12.281 1 90.31 73 LEU A N 1
ATOM 580 C CA . LEU A 1 73 ? -13.984 0.009 -12.797 1 90.31 73 LEU A CA 1
ATOM 581 C C . LEU A 1 73 ? -14.086 -1.272 -11.977 1 90.31 73 LEU A C 1
ATOM 583 O O . LEU A 1 73 ? -14.102 -2.371 -12.531 1 90.31 73 LEU A O 1
ATOM 587 N N . TYR A 1 74 ? -14.219 -1.129 -10.703 1 93.75 74 TYR A N 1
ATOM 588 C CA . TYR A 1 74 ? -14.289 -2.293 -9.828 1 93.75 74 TYR A CA 1
ATOM 589 C C . TYR A 1 74 ? -15.656 -2.969 -9.922 1 93.75 74 TYR A C 1
ATOM 591 O O . TYR A 1 74 ? -15.758 -4.188 -9.773 1 93.75 74 TYR A O 1
ATOM 599 N N . ASP A 1 75 ? -16.609 -2.195 -10.219 1 91.81 75 ASP A N 1
ATOM 600 C CA . ASP A 1 75 ? -17.953 -2.756 -10.391 1 91.81 75 ASP A CA 1
ATOM 601 C C . ASP A 1 75 ? -18.031 -3.625 -11.641 1 91.81 75 ASP A C 1
ATOM 603 O O . ASP A 1 75 ? -18.891 -4.504 -11.75 1 91.81 75 ASP A O 1
ATOM 607 N N . GLU A 1 76 ? -17.125 -3.387 -12.555 1 94.12 76 GLU A N 1
ATOM 608 C CA . GLU A 1 76 ? -17.141 -4.105 -13.82 1 94.12 76 GLU A CA 1
ATOM 609 C C . GLU A 1 76 ? -16.359 -5.41 -13.734 1 94.12 76 GLU A C 1
ATOM 611 O O . GLU A 1 76 ? -16.375 -6.219 -14.664 1 94.12 76 GLU A O 1
ATOM 616 N N . VAL A 1 77 ? -15.742 -5.582 -12.625 1 97.75 77 VAL A N 1
ATOM 617 C CA . VAL A 1 77 ? -15.023 -6.84 -12.438 1 97.75 77 VAL A CA 1
ATOM 618 C C . VAL A 1 77 ? -16.016 -8 -12.414 1 97.75 77 VAL A C 1
ATOM 620 O O . VAL A 1 77 ? -17.031 -7.938 -11.727 1 97.75 77 VAL A O 1
ATOM 623 N N . GLU A 1 78 ? -15.648 -9.086 -13.141 1 98.38 78 GLU A N 1
ATOM 624 C CA . GLU A 1 78 ? -16.594 -10.18 -13.312 1 98.38 78 GLU A CA 1
ATOM 625 C C . GLU A 1 78 ? -16.141 -11.438 -12.586 1 98.38 78 GLU A C 1
ATOM 627 O O . GLU A 1 78 ? -16.938 -12.312 -12.266 1 98.38 78 GLU A O 1
ATOM 632 N N . THR A 1 79 ? -14.82 -11.492 -12.383 1 98.62 79 THR A N 1
ATOM 633 C CA . THR A 1 79 ? -14.289 -12.734 -11.828 1 98.62 79 THR A CA 1
ATOM 634 C C . THR A 1 79 ? -13.203 -12.445 -10.797 1 98.62 79 THR A C 1
ATOM 636 O O . THR A 1 79 ? -12.328 -11.609 -11.023 1 98.62 79 THR A O 1
ATOM 639 N N . PHE A 1 80 ? -13.336 -13.102 -9.703 1 98.69 80 PHE A N 1
ATOM 640 C CA . PHE A 1 80 ? -12.242 -13.133 -8.734 1 98.69 80 PHE A CA 1
ATOM 641 C C . PHE A 1 80 ? -11.508 -14.469 -8.781 1 98.69 80 PHE A C 1
ATOM 643 O O . PHE A 1 80 ? -12.133 -15.523 -8.68 1 98.69 80 PHE A O 1
ATOM 650 N N . VAL A 1 81 ? -10.172 -14.422 -8.883 1 98.81 81 VAL A N 1
ATOM 651 C CA . VAL A 1 81 ? -9.453 -15.68 -9.109 1 98.81 81 VAL A CA 1
ATOM 652 C C . VAL A 1 81 ? -8.445 -15.906 -7.984 1 98.81 81 VAL A C 1
ATOM 654 O O . VAL A 1 81 ? -7.77 -14.977 -7.547 1 98.81 81 VAL A O 1
ATOM 657 N N . LEU A 1 82 ? -8.422 -17.094 -7.5 1 98.56 82 LEU A N 1
ATOM 658 C CA . LEU A 1 82 ? -7.422 -17.547 -6.539 1 98.56 82 LEU A CA 1
ATOM 659 C C . LEU A 1 82 ? -6.602 -18.703 -7.105 1 98.56 82 LEU A C 1
ATOM 661 O O . LEU A 1 82 ? -7.121 -19.531 -7.855 1 98.56 82 LEU A O 1
ATOM 665 N N . PHE A 1 83 ? -5.379 -18.703 -6.719 1 98.44 83 PHE A N 1
ATOM 666 C CA . PHE A 1 83 ? -4.527 -19.828 -7.062 1 98.44 83 PHE A CA 1
ATOM 667 C C . PHE A 1 83 ? -4.488 -20.844 -5.926 1 98.44 83 PHE A C 1
ATOM 669 O O . PHE A 1 83 ? -4.445 -20.469 -4.75 1 98.44 83 PHE A O 1
ATOM 676 N N . ILE A 1 84 ? -4.504 -22.078 -6.285 1 98.31 84 ILE A N 1
ATOM 677 C CA . ILE A 1 84 ? -4.285 -23.188 -5.355 1 98.31 84 ILE A CA 1
ATOM 678 C C . ILE A 1 84 ? -3.295 -24.172 -5.961 1 98.31 84 ILE A C 1
ATOM 680 O O . ILE A 1 84 ? -3.037 -24.156 -7.164 1 98.31 84 ILE A O 1
ATOM 684 N N . GLY A 1 85 ? -2.713 -24.969 -5.141 1 97.88 85 GLY A N 1
ATOM 685 C CA . GLY A 1 85 ? -1.732 -25.922 -5.613 1 97.88 85 GLY A CA 1
ATOM 686 C C . GLY A 1 85 ? -0.598 -26.156 -4.633 1 97.88 85 GLY A C 1
ATOM 687 O O . GLY A 1 85 ? -0.833 -26.391 -3.447 1 97.88 85 GLY A O 1
ATOM 688 N N . TYR A 1 86 ? 0.587 -26.141 -5.199 1 97.19 86 TYR A N 1
ATOM 689 C CA . TYR A 1 86 ? 1.772 -26.562 -4.465 1 97.19 86 TYR A CA 1
ATOM 690 C C . TYR A 1 86 ? 2.924 -25.594 -4.672 1 97.19 86 TYR A C 1
ATOM 692 O O . TYR A 1 86 ? 3.045 -24.984 -5.734 1 97.19 86 TYR A O 1
ATOM 700 N N . PRO A 1 87 ? 3.734 -25.438 -3.6 1 94.62 87 PRO A N 1
ATOM 701 C CA . PRO A 1 87 ? 4.949 -24.672 -3.889 1 94.62 87 PRO A CA 1
ATOM 702 C C . PRO A 1 87 ? 5.789 -25.297 -5 1 94.62 87 PRO A C 1
ATOM 704 O O . PRO A 1 87 ? 5.777 -26.516 -5.176 1 94.62 87 PRO A O 1
ATOM 707 N N . ARG A 1 88 ? 6.469 -24.438 -5.727 1 91.12 88 ARG A N 1
ATOM 708 C CA . ARG A 1 88 ? 7.418 -24.891 -6.738 1 91.12 88 ARG A CA 1
ATOM 709 C C . ARG A 1 88 ? 6.699 -25.562 -7.91 1 91.12 88 ARG A C 1
ATOM 711 O O . ARG A 1 88 ? 7.195 -26.531 -8.477 1 91.12 88 ARG A O 1
ATOM 718 N N . SER A 1 89 ? 5.559 -25.062 -8.203 1 92.81 89 SER A N 1
ATOM 719 C CA . SER A 1 89 ? 4.766 -25.641 -9.273 1 92.81 89 SER A CA 1
ATOM 720 C C . SER A 1 89 ? 4.453 -24.625 -10.359 1 92.81 89 SER A C 1
ATOM 722 O O . SER A 1 89 ? 3.424 -24.703 -11.023 1 92.81 89 SER A O 1
ATOM 724 N N . GLN A 1 90 ? 5.246 -23.531 -10.406 1 91 90 GLN A N 1
ATOM 725 C CA . GLN A 1 90 ? 5.25 -22.562 -11.516 1 91 90 GLN A CA 1
ATOM 726 C C . GLN A 1 90 ? 4.094 -21.578 -11.391 1 91 90 GLN A C 1
ATOM 728 O O . GLN A 1 90 ? 3.691 -20.969 -12.375 1 91 90 GLN A O 1
ATOM 733 N N . HIS A 1 91 ? 3.504 -21.406 -10.266 1 93.5 91 HIS A N 1
ATOM 734 C CA . HIS A 1 91 ? 2.443 -20.438 -10.047 1 93.5 91 HIS A CA 1
ATOM 735 C C . HIS A 1 91 ? 2.916 -19.016 -10.383 1 93.5 91 HIS A C 1
ATOM 737 O O . HIS A 1 91 ? 2.152 -18.219 -10.922 1 93.5 91 HIS A O 1
ATOM 743 N N . SER A 1 92 ? 4.16 -18.766 -10.016 1 91.69 92 SER A N 1
ATOM 744 C CA . SER A 1 92 ? 4.676 -17.422 -10.242 1 91.69 92 SER A CA 1
ATOM 745 C C . SER A 1 92 ? 4.695 -17.094 -11.734 1 91.69 92 SER A C 1
ATOM 747 O O . SER A 1 92 ? 4.355 -15.969 -12.125 1 91.69 92 SER A O 1
ATOM 749 N N . LEU A 1 93 ? 5.059 -18.047 -12.508 1 91.56 93 LEU A N 1
ATOM 750 C CA . LEU A 1 93 ? 5.086 -17.859 -13.953 1 91.56 93 LEU A CA 1
ATOM 751 C C . LEU A 1 93 ? 3.682 -17.609 -14.492 1 91.56 93 LEU A C 1
ATOM 753 O O . LEU A 1 93 ? 3.453 -16.625 -15.219 1 91.56 93 LEU A O 1
ATOM 757 N N . ILE A 1 94 ? 2.76 -18.422 -14.156 1 95.56 94 ILE A N 1
ATOM 758 C CA . ILE A 1 94 ? 1.394 -18.359 -14.664 1 95.56 94 ILE A CA 1
ATOM 759 C C . ILE A 1 94 ? 0.738 -17.062 -14.18 1 95.56 94 ILE A C 1
ATOM 761 O O . ILE A 1 94 ? 0.07 -16.375 -14.953 1 95.56 94 ILE A O 1
ATOM 765 N N . GLY A 1 95 ? 0.944 -16.766 -12.922 1 95.75 95 GLY A N 1
ATOM 766 C CA . GLY A 1 95 ? 0.425 -15.516 -12.383 1 95.75 95 GLY A CA 1
ATOM 767 C C . GLY A 1 95 ? 0.95 -14.281 -13.102 1 95.75 95 GLY A C 1
ATOM 768 O O . GLY A 1 95 ? 0.187 -13.367 -13.414 1 95.75 95 GLY A O 1
ATOM 769 N N . ALA A 1 96 ? 2.262 -14.273 -13.359 1 93.69 96 ALA A N 1
ATOM 770 C CA . ALA A 1 96 ? 2.887 -13.148 -14.047 1 93.69 96 ALA A CA 1
ATOM 771 C C . ALA A 1 96 ? 2.34 -13 -15.469 1 93.69 96 ALA A C 1
ATOM 773 O O . ALA A 1 96 ? 2.125 -11.883 -15.945 1 93.69 96 ALA A O 1
ATOM 774 N N . ILE A 1 97 ? 2.145 -14.078 -16.094 1 95.5 97 ILE A N 1
ATOM 775 C CA . ILE A 1 97 ? 1.633 -14.086 -17.453 1 95.5 97 ILE A CA 1
ATOM 776 C C . ILE A 1 97 ? 0.201 -13.555 -17.484 1 95.5 97 ILE A C 1
ATOM 778 O O . ILE A 1 97 ? -0.153 -12.734 -18.328 1 95.5 97 ILE A O 1
ATOM 782 N N . LEU A 1 98 ? -0.589 -14.008 -16.594 1 97.44 98 LEU A N 1
ATOM 783 C CA . LEU A 1 98 ? -1.971 -13.539 -16.531 1 97.44 98 LEU A CA 1
ATOM 784 C C . LEU A 1 98 ? -2.031 -12.055 -16.203 1 97.44 98 LEU A C 1
ATOM 786 O O . LEU A 1 98 ? -2.863 -11.328 -16.75 1 97.44 98 LEU A O 1
ATOM 790 N N . ASP A 1 99 ? -1.085 -11.617 -15.352 1 96.31 99 ASP A N 1
ATOM 791 C CA . ASP A 1 99 ? -1.021 -10.203 -14.992 1 96.31 99 ASP A CA 1
ATOM 792 C C . ASP A 1 99 ? -0.62 -9.352 -16.188 1 96.31 99 ASP A C 1
ATOM 794 O O . ASP A 1 99 ? -0.773 -8.125 -16.172 1 96.31 99 ASP A O 1
ATOM 798 N N . ALA A 1 100 ? -0.118 -9.977 -17.203 1 95.69 100 ALA A N 1
ATOM 799 C CA . ALA A 1 100 ? 0.273 -9.273 -18.422 1 95.69 100 ALA A CA 1
ATOM 800 C C . ALA A 1 100 ? -0.931 -9.031 -19.328 1 95.69 100 ALA A C 1
ATOM 802 O O . ALA A 1 100 ? -0.852 -8.258 -20.281 1 95.69 100 ALA A O 1
ATOM 803 N N . HIS A 1 101 ? -1.993 -9.68 -19.062 1 97.19 101 HIS A N 1
ATOM 804 C CA . HIS A 1 101 ? -3.201 -9.508 -19.859 1 97.19 101 HIS A CA 1
ATOM 805 C C . HIS A 1 101 ? -3.824 -8.141 -19.625 1 97.19 101 HIS A C 1
ATOM 807 O O . HIS A 1 101 ? -3.871 -7.656 -18.5 1 97.19 101 HIS A O 1
ATOM 813 N N . PRO A 1 102 ? -4.43 -7.516 -20.609 1 96.19 102 PRO A N 1
ATOM 814 C CA . PRO A 1 102 ? -4.914 -6.137 -20.484 1 96.19 102 PRO A CA 1
ATOM 815 C C . PRO A 1 102 ? -6.125 -6.016 -19.562 1 96.19 102 PRO A C 1
ATOM 817 O O . PRO A 1 102 ? -6.488 -4.906 -19.156 1 96.19 102 PRO A O 1
ATOM 820 N N . GLU A 1 103 ? -6.766 -7.098 -19.203 1 97.81 103 GLU A N 1
ATOM 821 C CA . GLU A 1 103 ? -7.973 -7.008 -18.375 1 97.81 103 GLU A CA 1
ATOM 822 C C . GLU A 1 103 ? -7.828 -7.801 -17.094 1 97.81 103 GLU A C 1
ATOM 824 O O . GLU A 1 103 ? -8.812 -8.047 -16.391 1 97.81 103 GLU A O 1
ATOM 829 N N . VAL A 1 104 ? -6.617 -8.234 -16.781 1 98.19 104 VAL A N 1
ATOM 830 C CA . VAL A 1 104 ? -6.395 -9.078 -15.617 1 98.19 104 VAL A CA 1
ATOM 831 C C . VAL A 1 104 ? -5.371 -8.422 -14.695 1 98.19 104 VAL A C 1
ATOM 833 O O . VAL A 1 104 ? -4.336 -7.934 -15.156 1 98.19 104 VAL A O 1
ATOM 836 N N . VAL A 1 105 ? -5.707 -8.406 -13.406 1 97.75 105 VAL A N 1
ATOM 837 C CA . VAL A 1 105 ? -4.781 -7.898 -12.398 1 97.75 105 VAL A CA 1
ATOM 838 C C . VAL A 1 105 ? -4.551 -8.961 -11.328 1 97.75 105 VAL A C 1
ATOM 840 O O . VAL A 1 105 ? -5.477 -9.328 -10.602 1 97.75 105 VAL A O 1
ATOM 843 N N . ILE A 1 106 ? -3.311 -9.438 -11.234 1 97.81 106 ILE A N 1
ATOM 844 C CA . ILE A 1 106 ? -2.957 -10.453 -10.25 1 97.81 106 ILE A CA 1
ATOM 845 C C . ILE A 1 106 ? -1.589 -10.133 -9.648 1 97.81 106 ILE A C 1
ATOM 847 O O . ILE A 1 106 ? -0.556 -10.422 -10.258 1 97.81 106 ILE A O 1
ATOM 851 N N . PRO A 1 107 ? -1.594 -9.625 -8.469 1 95.88 107 PRO A N 1
ATOM 852 C CA . PRO A 1 107 ? -0.296 -9.422 -7.82 1 95.88 107 PRO A CA 1
ATOM 853 C C . PRO A 1 107 ? 0.386 -10.734 -7.441 1 95.88 107 PRO A C 1
ATOM 855 O O . PRO A 1 107 ? -0.282 -11.766 -7.301 1 95.88 107 PRO A O 1
ATOM 858 N N . HIS A 1 108 ? 1.7 -10.609 -7.34 1 92.12 108 HIS A N 1
ATOM 859 C CA . HIS A 1 108 ? 2.496 -11.75 -6.91 1 92.12 108 HIS A CA 1
ATOM 860 C C . HIS A 1 108 ? 2.426 -11.93 -5.398 1 92.12 108 HIS A C 1
ATOM 862 O O . HIS A 1 108 ? 2.891 -11.078 -4.641 1 92.12 108 HIS A O 1
ATOM 868 N N . GLU A 1 109 ? 1.778 -12.938 -4.945 1 92.25 109 GLU A N 1
ATOM 869 C CA . GLU A 1 109 ? 1.788 -13.414 -3.566 1 92.25 109 GLU A CA 1
ATOM 870 C C . GLU A 1 109 ? 1.273 -12.344 -2.607 1 92.25 109 GLU A C 1
ATOM 872 O O . GLU A 1 109 ? 1.945 -12 -1.632 1 92.25 109 GLU A O 1
ATOM 877 N N . TYR A 1 110 ? 0.124 -11.883 -2.848 1 93.88 110 TYR A N 1
ATOM 878 C CA . TYR A 1 110 ? -0.514 -10.953 -1.924 1 93.88 110 TYR A CA 1
ATOM 879 C C . TYR A 1 110 ? -0.872 -11.648 -0.614 1 93.88 110 TYR A C 1
ATOM 881 O O . TYR A 1 110 ? -0.879 -11.016 0.447 1 93.88 110 TYR A O 1
ATOM 889 N N . ASP A 1 111 ? -1.21 -12.867 -0.66 1 95 111 ASP A N 1
ATOM 890 C CA . ASP A 1 111 ? -1.514 -13.68 0.516 1 95 111 ASP A CA 1
ATOM 891 C C . ASP A 1 111 ? -2.82 -13.227 1.168 1 95 111 ASP A C 1
ATOM 893 O O . ASP A 1 111 ? -2.855 -12.938 2.365 1 95 111 ASP A O 1
ATOM 897 N N . LEU A 1 112 ? -3.896 -13.289 0.412 1 96.62 112 LEU A N 1
ATOM 898 C CA . LEU A 1 112 ? -5.195 -12.766 0.821 1 96.62 112 LEU A CA 1
ATOM 899 C C . LEU A 1 112 ? -5.703 -13.492 2.062 1 96.62 112 LEU A C 1
ATOM 901 O O . LEU A 1 112 ? -6.266 -12.867 2.967 1 96.62 112 LEU A O 1
ATOM 905 N N . LEU A 1 113 ? -5.539 -14.773 2.135 1 95.5 113 LEU A N 1
ATOM 906 C CA . LEU A 1 113 ? -6.086 -15.523 3.264 1 95.5 113 LEU A CA 1
ATOM 907 C C . LEU A 1 113 ? -5.488 -15.031 4.578 1 95.5 113 LEU A C 1
ATOM 909 O O . LEU A 1 113 ? -6.195 -14.938 5.586 1 95.5 113 LEU A O 1
ATOM 913 N N . LYS A 1 114 ? -4.242 -14.75 4.559 1 92.81 114 LYS A N 1
ATOM 914 C CA . LYS A 1 114 ? -3.59 -14.25 5.77 1 92.81 114 LYS A CA 1
ATOM 915 C C . LYS A 1 114 ? -4.008 -12.812 6.07 1 92.81 114 LYS A C 1
ATOM 917 O O . LYS A 1 114 ? -4.039 -12.406 7.234 1 92.81 114 LYS A O 1
ATOM 922 N N . ASN A 1 115 ? -4.332 -12.086 5.008 1 92.19 115 ASN A N 1
ATOM 923 C CA . ASN A 1 115 ? -4.656 -10.672 5.16 1 92.19 115 ASN A CA 1
ATOM 924 C C . ASN A 1 115 ? -6.164 -10.445 5.188 1 92.19 115 ASN A C 1
ATOM 926 O O . ASN A 1 115 ? -6.621 -9.297 5.203 1 92.19 115 ASN A O 1
ATOM 930 N N . LEU A 1 116 ? -6.918 -11.469 5.246 1 93.25 116 LEU A N 1
ATOM 931 C CA . LEU A 1 116 ? -8.367 -11.383 5.102 1 93.25 116 LEU A CA 1
ATOM 932 C C . LEU A 1 116 ? -8.977 -10.5 6.188 1 93.25 116 LEU A C 1
ATOM 934 O O . LEU A 1 116 ? -9.953 -9.789 5.938 1 93.25 116 LEU A O 1
ATOM 938 N N . TYR A 1 117 ? -8.398 -10.461 7.328 1 88.44 117 TYR A N 1
ATOM 939 C CA . TYR A 1 117 ? -8.906 -9.719 8.477 1 88.44 117 TYR A CA 1
ATOM 940 C C . TYR A 1 117 ? -8.977 -8.227 8.172 1 88.44 117 TYR A C 1
ATOM 942 O O . TYR A 1 117 ? -9.797 -7.512 8.742 1 88.44 117 TYR A O 1
ATOM 950 N N . ARG A 1 118 ? -8.211 -7.789 7.309 1 87.75 118 ARG A N 1
ATOM 951 C CA . ARG A 1 118 ? -8.156 -6.375 6.953 1 87.75 118 ARG A CA 1
ATOM 952 C C . ARG A 1 118 ? -9.453 -5.938 6.266 1 87.75 118 ARG A C 1
ATOM 954 O O . ARG A 1 118 ? -9.75 -4.746 6.203 1 87.75 118 ARG A O 1
ATOM 961 N N . PHE A 1 119 ? -10.133 -6.883 5.754 1 88.62 119 PHE A N 1
ATOM 962 C CA . PHE A 1 119 ? -11.305 -6.543 4.949 1 88.62 119 PHE A CA 1
ATOM 963 C C . PHE A 1 119 ? -12.586 -6.98 5.645 1 88.62 119 PHE A C 1
ATOM 965 O O . PHE A 1 119 ? -13.68 -6.82 5.098 1 88.62 119 PHE A O 1
ATOM 972 N N . GLU A 1 120 ? -12.438 -7.602 6.691 1 78.19 120 GLU A N 1
ATOM 973 C CA . GLU A 1 120 ? -13.602 -8.102 7.418 1 78.19 120 GLU A CA 1
ATOM 974 C C . GLU A 1 120 ? -14.188 -7.023 8.328 1 78.19 120 GLU A C 1
ATOM 976 O O . GLU A 1 120 ? -15.297 -7.172 8.836 1 78.19 120 GLU A O 1
ATOM 981 N N . SER A 1 121 ? -13.547 -5.941 8.289 1 61.38 121 SER A N 1
ATOM 982 C CA . SER A 1 121 ? -13.984 -4.988 9.305 1 61.38 121 SER A CA 1
ATOM 983 C C . SER A 1 121 ? -15.398 -4.492 9.023 1 61.38 121 SER A C 1
ATOM 985 O O . SER A 1 121 ? -15.742 -4.191 7.879 1 61.38 121 SER A O 1
ATOM 987 N N . ARG A 1 122 ? -16.266 -4.746 9.914 1 51.03 122 ARG A N 1
ATOM 988 C CA . ARG A 1 122 ? -17.719 -4.523 9.977 1 51.03 122 ARG A CA 1
ATOM 989 C C . ARG A 1 122 ? -18.047 -3.053 9.758 1 51.03 122 ARG A C 1
ATOM 991 O O . ARG A 1 122 ? -19.203 -2.711 9.477 1 51.03 122 ARG A O 1
ATOM 998 N N . ARG A 1 123 ? -17.172 -2.234 9.883 1 48.06 123 ARG A N 1
ATOM 999 C CA . ARG A 1 123 ? -17.641 -0.856 9.992 1 48.06 123 ARG A CA 1
ATOM 1000 C C . ARG A 1 123 ? -17.984 -0.29 8.617 1 48.06 123 ARG A C 1
ATOM 1002 O O . ARG A 1 123 ? -18.406 0.861 8.5 1 48.06 123 ARG A O 1
ATOM 1009 N N . ALA A 1 124 ? -17.688 -1.2 7.598 1 52.16 124 ALA A N 1
ATOM 1010 C CA . ALA A 1 124 ? -17.984 -0.625 6.285 1 52.16 124 ALA A CA 1
ATOM 1011 C C . ALA A 1 124 ? -19.484 -0.479 6.078 1 52.16 124 ALA A C 1
ATOM 1013 O O . ALA A 1 124 ? -20.234 -1.448 6.219 1 52.16 124 ALA A O 1
ATOM 1014 N N . ALA A 1 125 ? -19.922 0.786 6.238 1 51 125 ALA A N 1
ATOM 1015 C CA . ALA A 1 125 ? -21.344 1.137 6.086 1 51 125 ALA A CA 1
ATOM 1016 C C . ALA A 1 125 ? -21.922 0.521 4.82 1 51 125 ALA A C 1
ATOM 1018 O O . ALA A 1 125 ? -23.109 0.193 4.777 1 51 125 ALA A O 1
ATOM 1019 N N . ASN A 1 126 ? -21.047 0.499 3.85 1 58.56 126 ASN A N 1
ATOM 1020 C CA . ASN A 1 126 ? -21.516 -0.001 2.559 1 58.56 126 ASN A CA 1
ATOM 1021 C C . ASN A 1 126 ? -20.844 -1.319 2.193 1 58.56 126 ASN A C 1
ATOM 1023 O O . ASN A 1 126 ? -19.625 -1.446 2.299 1 58.56 126 ASN A O 1
ATOM 1027 N N . LYS A 1 127 ? -21.656 -2.303 2.047 1 59.62 127 LYS A N 1
ATOM 1028 C CA . LYS A 1 127 ? -21.234 -3.67 1.764 1 59.62 127 LYS A CA 1
ATOM 1029 C C . LYS A 1 127 ? -20.203 -3.705 0.64 1 59.62 127 LYS A C 1
ATOM 1031 O O . LYS A 1 127 ? -19.281 -4.535 0.652 1 59.62 127 LYS A O 1
ATOM 1036 N N . ASN A 1 128 ? -20.172 -2.645 -0.133 1 82 128 ASN A N 1
ATOM 1037 C CA . ASN A 1 128 ? -19.297 -2.762 -1.296 1 82 128 ASN A CA 1
ATOM 1038 C C . ASN A 1 128 ? -17.922 -2.145 -1.032 1 82 128 ASN A C 1
ATOM 1040 O O . ASN A 1 128 ? -17 -2.328 -1.82 1 82 128 ASN A O 1
ATOM 1044 N N . ILE A 1 129 ? -17.828 -1.633 0.103 1 84.62 129 ILE A N 1
ATOM 1045 C CA . ILE A 1 129 ? -16.594 -0.899 0.347 1 84.62 129 ILE A CA 1
ATOM 1046 C C . ILE A 1 129 ? -15.445 -1.881 0.546 1 84.62 129 ILE A C 1
ATOM 1048 O O . ILE A 1 129 ? -14.32 -1.62 0.118 1 84.62 129 ILE A O 1
ATOM 1052 N N . GLN A 1 130 ? -15.797 -2.967 1.202 1 89.06 130 GLN A N 1
ATOM 1053 C CA . GLN A 1 130 ? -14.766 -3.975 1.416 1 89.06 130 GLN A CA 1
ATOM 1054 C C . GLN A 1 130 ? -14.258 -4.535 0.089 1 89.06 130 GLN A C 1
ATOM 1056 O O . GLN A 1 130 ? -13.055 -4.754 -0.082 1 89.06 130 GLN A O 1
ATOM 1061 N N . LYS A 1 131 ? -15.203 -4.66 -0.75 1 93.38 131 LYS A N 1
ATOM 1062 C CA . LYS A 1 131 ? -14.859 -5.113 -2.094 1 93.38 131 LYS A CA 1
ATOM 1063 C C . LYS A 1 131 ? -13.914 -4.133 -2.783 1 93.38 131 LYS A C 1
ATOM 1065 O O . LYS A 1 131 ? -12.875 -4.531 -3.311 1 93.38 131 LYS A O 1
ATOM 1070 N N . TYR A 1 132 ? -14.273 -2.908 -2.703 1 92.44 132 TYR A N 1
ATOM 1071 C CA . TYR A 1 132 ? -13.484 -1.869 -3.354 1 92.44 132 TYR A CA 1
ATOM 1072 C C . TYR A 1 132 ? -12.102 -1.759 -2.721 1 92.44 132 TYR A C 1
ATOM 1074 O O . TYR A 1 132 ? -11.102 -1.563 -3.422 1 92.44 132 TYR A O 1
ATOM 1082 N N . MET A 1 133 ? -12.047 -1.908 -1.464 1 91.62 133 MET A N 1
ATOM 1083 C CA . MET A 1 133 ? -10.766 -1.838 -0.758 1 91.62 133 MET A CA 1
ATOM 1084 C C . MET A 1 133 ? -9.852 -2.988 -1.168 1 91.62 133 MET A C 1
ATOM 1086 O O . MET A 1 133 ? -8.672 -2.779 -1.452 1 91.62 133 MET A O 1
ATOM 1090 N N . LEU A 1 134 ? -10.438 -4.148 -1.185 1 95.19 134 LEU A N 1
ATOM 1091 C CA . LEU A 1 134 ? -9.664 -5.324 -1.571 1 95.19 134 LEU A CA 1
ATOM 1092 C C . LEU A 1 134 ? -9.156 -5.195 -3.004 1 95.19 134 LEU A C 1
ATOM 1094 O O . LEU A 1 134 ? -7.969 -5.379 -3.266 1 95.19 134 LEU A O 1
ATOM 1098 N N . PHE A 1 135 ? -10.047 -4.82 -3.887 1 97.12 135 PHE A N 1
ATOM 1099 C CA . PHE A 1 135 ? -9.68 -4.695 -5.293 1 97.12 135 PHE A CA 1
ATOM 1100 C C . PHE A 1 135 ? -8.609 -3.629 -5.48 1 97.12 135 PHE A C 1
ATOM 1102 O O . PHE A 1 135 ? -7.656 -3.826 -6.234 1 97.12 135 PHE A O 1
ATOM 1109 N N . ASN A 1 136 ? -8.773 -2.564 -4.789 1 95 136 ASN A N 1
ATOM 1110 C CA . ASN A 1 136 ? -7.789 -1.487 -4.891 1 95 136 ASN A CA 1
ATOM 1111 C C . ASN A 1 136 ? -6.422 -1.927 -4.379 1 95 136 ASN A C 1
ATOM 1113 O O . ASN A 1 136 ? -5.395 -1.605 -4.98 1 95 136 ASN A O 1
ATOM 1117 N N . GLU A 1 137 ? -6.426 -2.594 -3.311 1 96.19 137 GLU A N 1
ATOM 1118 C CA . GLU A 1 137 ? -5.16 -3.057 -2.748 1 96.19 137 GLU A CA 1
ATOM 1119 C C . GLU A 1 137 ? -4.473 -4.051 -3.678 1 96.19 137 GLU A C 1
ATOM 1121 O O . GLU A 1 137 ? -3.256 -4.004 -3.857 1 96.19 137 GLU A O 1
ATOM 1126 N N . LEU A 1 138 ? -5.23 -4.914 -4.219 1 97.69 138 LEU A N 1
ATOM 1127 C CA . LEU A 1 138 ? -4.672 -5.871 -5.164 1 97.69 138 LEU A CA 1
ATOM 1128 C C . LEU A 1 138 ? -4.098 -5.156 -6.383 1 97.69 138 LEU A C 1
ATOM 1130 O O . LEU A 1 138 ? -2.992 -5.477 -6.832 1 97.69 138 LEU A O 1
ATOM 1134 N N . ARG A 1 139 ? -4.824 -4.254 -6.871 1 96.75 139 ARG A N 1
ATOM 1135 C CA . ARG A 1 139 ? -4.371 -3.48 -8.023 1 96.75 139 ARG A CA 1
ATOM 1136 C C . ARG A 1 139 ? -3.084 -2.729 -7.707 1 96.75 139 ARG A C 1
ATOM 1138 O O . ARG A 1 139 ? -2.127 -2.773 -8.484 1 96.75 139 ARG A O 1
ATOM 1145 N N . GLN A 1 140 ? -3.035 -2.074 -6.633 1 95.75 140 GLN A N 1
ATOM 1146 C CA . GLN A 1 140 ? -1.875 -1.272 -6.254 1 95.75 140 GLN A CA 1
ATOM 1147 C C . GLN A 1 140 ? -0.657 -2.154 -5.996 1 95.75 140 GLN A C 1
ATOM 1149 O O . GLN A 1 140 ? 0.474 -1.763 -6.289 1 95.75 140 GLN A O 1
ATOM 1154 N N . THR A 1 141 ? -0.892 -3.275 -5.426 1 95.62 141 THR A N 1
ATOM 1155 C CA . THR A 1 141 ? 0.205 -4.207 -5.188 1 95.62 141 THR A CA 1
ATOM 1156 C C . THR A 1 141 ? 0.817 -4.672 -6.504 1 95.62 141 THR A C 1
ATOM 1158 O O . THR A 1 141 ? 2.041 -4.699 -6.652 1 95.62 141 THR A O 1
ATOM 1161 N N . SER A 1 142 ? -0.05 -5.039 -7.387 1 94.81 142 SER A N 1
ATOM 1162 C CA . SER A 1 142 ? 0.436 -5.43 -8.703 1 94.81 142 SER A CA 1
ATOM 1163 C C . SER A 1 142 ? 1.246 -4.312 -9.352 1 94.81 142 SER A C 1
ATOM 1165 O O . SER A 1 142 ? 2.318 -4.559 -9.906 1 94.81 142 SER A O 1
ATOM 1167 N N . GLU A 1 143 ? 0.767 -3.104 -9.242 1 93.25 143 GLU A N 1
ATOM 1168 C CA . GLU A 1 143 ? 1.458 -1.943 -9.797 1 93.25 143 GLU A CA 1
ATOM 1169 C C . GLU A 1 143 ? 2.848 -1.785 -9.188 1 93.25 143 GLU A C 1
ATOM 1171 O O . GLU A 1 143 ? 3.834 -1.628 -9.906 1 93.25 143 GLU A O 1
ATOM 1176 N N . THR A 1 144 ? 2.92 -1.823 -7.938 1 92.44 144 THR A N 1
ATOM 1177 C CA . THR A 1 144 ? 4.188 -1.655 -7.234 1 92.44 144 THR A CA 1
ATOM 1178 C C . THR A 1 144 ? 5.172 -2.752 -7.625 1 92.44 144 THR A C 1
ATOM 1180 O O . THR A 1 144 ? 6.344 -2.475 -7.895 1 92.44 144 THR A O 1
ATOM 1183 N N . GLN A 1 145 ? 4.703 -3.922 -7.66 1 89.94 145 GLN A N 1
ATOM 1184 C CA . GLN A 1 145 ? 5.566 -5.047 -8 1 89.94 145 GLN A CA 1
ATOM 1185 C C . GLN A 1 145 ? 6.094 -4.918 -9.43 1 89.94 145 GLN A C 1
ATOM 1187 O O . GLN A 1 145 ? 7.27 -5.199 -9.688 1 89.94 145 GLN A O 1
ATOM 1192 N N . ALA A 1 146 ? 5.223 -4.551 -10.258 1 88.12 146 ALA A N 1
ATOM 1193 C CA . ALA A 1 146 ? 5.656 -4.336 -11.633 1 88.12 146 ALA A CA 1
ATOM 1194 C C . ALA A 1 146 ? 6.699 -3.225 -11.719 1 88.12 146 ALA A C 1
ATOM 1196 O O . ALA A 1 146 ? 7.703 -3.357 -12.422 1 88.12 146 ALA A O 1
ATOM 1197 N N . LEU A 1 147 ? 6.43 -2.16 -11 1 86.75 147 LEU A N 1
ATOM 1198 C CA . LEU A 1 147 ? 7.332 -1.013 -10.992 1 86.75 147 LEU A CA 1
ATOM 1199 C C . LEU A 1 147 ? 8.734 -1.425 -10.547 1 86.75 147 LEU A C 1
ATOM 1201 O O . LEU A 1 147 ? 9.727 -0.925 -11.078 1 86.75 147 LEU A O 1
ATOM 1205 N N . PHE A 1 148 ? 8.766 -2.354 -9.703 1 84.62 148 PHE A N 1
ATOM 1206 C CA . PHE A 1 148 ? 10.062 -2.691 -9.125 1 84.62 148 PHE A CA 1
ATOM 1207 C C . PHE A 1 148 ? 10.523 -4.062 -9.609 1 84.62 148 PHE A C 1
ATOM 1209 O O . PHE A 1 148 ? 11.438 -4.652 -9.023 1 84.62 148 PHE A O 1
ATOM 1216 N N . GLY A 1 149 ? 9.852 -4.574 -10.586 1 80.56 149 GLY A N 1
ATOM 1217 C CA . GLY A 1 149 ? 10.297 -5.773 -11.281 1 80.56 149 GLY A CA 1
ATOM 1218 C C . GLY A 1 149 ? 10.062 -7.043 -10.484 1 80.56 149 GLY A C 1
ATOM 1219 O O . GLY A 1 149 ? 10.758 -8.047 -10.688 1 80.56 149 GLY A O 1
ATOM 1220 N N . ILE A 1 150 ? 9.125 -6.938 -9.516 1 79.25 150 ILE A N 1
ATOM 1221 C CA . ILE A 1 150 ? 8.844 -8.102 -8.68 1 79.25 150 ILE A CA 1
ATOM 1222 C C . ILE A 1 150 ? 7.742 -8.938 -9.32 1 79.25 150 ILE A C 1
ATOM 1224 O O . ILE A 1 150 ? 6.594 -8.5 -9.422 1 79.25 150 ILE A O 1
ATOM 1228 N N . ARG A 1 151 ? 8.125 -10.141 -9.758 1 81 151 ARG A N 1
ATOM 1229 C CA . ARG A 1 151 ? 7.152 -11.023 -10.406 1 81 151 ARG A CA 1
ATOM 1230 C C . ARG A 1 151 ? 7.254 -12.438 -9.852 1 81 151 ARG A C 1
ATOM 1232 O O . ARG A 1 151 ? 6.406 -13.281 -10.141 1 81 151 ARG A O 1
ATOM 1239 N N . ALA A 1 152 ? 8.297 -12.672 -9.117 1 77.12 152 ALA A N 1
ATOM 1240 C CA . ALA A 1 152 ? 8.539 -13.961 -8.477 1 77.12 152 ALA A CA 1
ATOM 1241 C C . ALA A 1 152 ? 9.359 -13.797 -7.199 1 77.12 152 ALA A C 1
ATOM 1243 O O . ALA A 1 152 ? 9.93 -12.727 -6.957 1 77.12 152 ALA A O 1
ATOM 1244 N N . ASN A 1 153 ? 9.227 -14.789 -6.23 1 61.97 153 ASN A N 1
ATOM 1245 C CA . ASN A 1 153 ? 9.938 -14.711 -4.957 1 61.97 153 ASN A CA 1
ATOM 1246 C C . ASN A 1 153 ? 11.445 -14.578 -5.164 1 61.97 153 ASN A C 1
ATOM 1248 O O . ASN A 1 153 ? 12.109 -13.852 -4.426 1 61.97 153 ASN A O 1
ATOM 1252 N N . ARG A 1 154 ? 12.07 -15.68 -5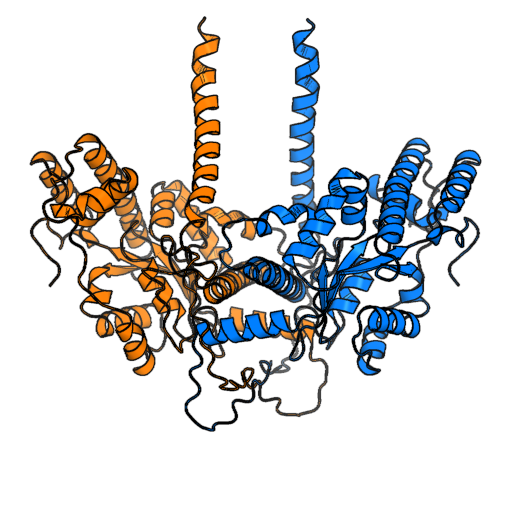.762 1 53.72 154 ARG A N 1
ATOM 1253 C CA . ARG A 1 154 ? 13.523 -15.656 -5.887 1 53.72 154 ARG A CA 1
ATOM 1254 C C . ARG A 1 154 ? 13.977 -14.5 -6.777 1 53.72 154 ARG A C 1
ATOM 1256 O O . ARG A 1 154 ? 15.172 -14.219 -6.871 1 53.72 154 ARG A O 1
ATOM 1263 N N . ASN A 1 155 ? 13.047 -14.07 -7.434 1 49.84 155 ASN A N 1
ATOM 1264 C CA . ASN A 1 155 ? 13.477 -12.984 -8.297 1 49.84 155 ASN A CA 1
ATOM 1265 C C . ASN A 1 155 ? 13.648 -11.68 -7.523 1 49.84 155 ASN A C 1
ATOM 1267 O O . ASN A 1 155 ? 12.711 -11.203 -6.887 1 49.84 155 ASN A O 1
ATOM 1271 N N . ASN A 1 156 ? 14.812 -11.508 -6.984 1 45.5 156 ASN A N 1
ATOM 1272 C CA . ASN A 1 156 ? 15.422 -10.367 -6.305 1 45.5 156 ASN A CA 1
ATOM 1273 C C . ASN A 1 156 ? 14.992 -9.047 -6.941 1 45.5 156 ASN A C 1
ATOM 1275 O O . ASN A 1 156 ? 15.82 -8.156 -7.141 1 45.5 156 ASN A O 1
ATOM 1279 N N . SER A 1 157 ? 14.195 -8.805 -7.703 1 48.09 157 SER A N 1
ATOM 1280 C CA . SER A 1 157 ? 14.422 -7.508 -8.336 1 48.09 157 SER A CA 1
ATOM 1281 C C . SER A 1 157 ? 14.336 -6.375 -7.32 1 48.09 157 SER A C 1
ATOM 1283 O O . SER A 1 157 ? 14.609 -5.219 -7.652 1 48.09 157 SER A O 1
ATOM 1285 N N . LEU A 1 158 ? 14.453 -5.531 -6.551 1 48.69 158 LEU A N 1
ATOM 1286 C CA . LEU A 1 158 ? 14.453 -4.086 -6.363 1 48.69 158 LEU A CA 1
ATOM 1287 C C . LEU A 1 158 ? 15.727 -3.463 -6.914 1 48.69 158 LEU A C 1
ATOM 1289 O O . LEU A 1 158 ? 16.828 -3.928 -6.613 1 48.69 158 LEU A O 1
ATOM 1293 N N . LEU A 1 159 ? 16.406 -2.916 -8.336 1 48.31 159 LEU A N 1
ATOM 1294 C CA . LEU A 1 159 ? 16.875 -2.561 -9.672 1 48.31 159 LEU A CA 1
ATOM 1295 C C . LEU A 1 159 ? 18.156 -3.312 -10.008 1 48.31 159 LEU A C 1
ATOM 1297 O O . LEU A 1 159 ? 18.719 -3.121 -11.086 1 48.31 159 LEU A O 1
ATOM 1301 N N . GLY A 1 160 ? 18.141 -5.004 -9.344 1 46.62 160 GLY A N 1
ATOM 1302 C CA . GLY A 1 160 ? 19.344 -5.75 -9.656 1 46.62 160 GLY A CA 1
ATOM 1303 C C . GLY A 1 160 ? 19.094 -6.992 -10.484 1 46.62 160 GLY A C 1
ATOM 1304 O O . GLY A 1 160 ? 17.969 -7.215 -10.938 1 46.62 160 GLY A O 1
ATOM 1305 N N . GLN A 1 161 ? 20.297 -7.867 -10.852 1 47.34 161 GLN A N 1
ATOM 1306 C CA . GLN A 1 161 ? 20.422 -8.977 -11.797 1 47.34 161 GLN A CA 1
ATOM 1307 C C . GLN A 1 161 ? 19.5 -10.133 -11.406 1 47.34 161 GLN A C 1
ATOM 1309 O O . GLN A 1 161 ? 19.469 -10.531 -10.242 1 47.34 161 GLN A O 1
ATOM 1314 N N . ARG A 1 162 ? 18.312 -10.328 -12.32 1 53.22 162 ARG A N 1
ATOM 1315 C CA . ARG A 1 162 ? 17.344 -11.359 -11.961 1 53.22 162 ARG A CA 1
ATOM 1316 C C . ARG A 1 162 ? 17.547 -12.617 -12.797 1 53.22 162 ARG A C 1
ATOM 1318 O O . ARG A 1 162 ? 17.891 -12.539 -13.977 1 53.22 162 ARG A O 1
ATOM 1325 N N . GLU A 1 163 ? 17.422 -13.844 -12.117 1 54.09 163 GLU A N 1
ATOM 1326 C CA . GLU A 1 163 ? 17.422 -15.055 -12.922 1 54.09 163 GLU A CA 1
ATOM 1327 C C . GLU A 1 163 ? 16.141 -15.164 -13.75 1 54.09 163 GLU A C 1
ATOM 1329 O O . GLU A 1 163 ? 16.188 -15.391 -14.961 1 54.09 163 GLU A O 1
ATOM 1334 N N . TYR A 1 164 ? 14.938 -14.891 -13.023 1 62.75 164 TYR A N 1
ATOM 1335 C CA . TYR A 1 164 ? 13.656 -14.969 -13.727 1 62.75 164 TYR A CA 1
ATOM 1336 C C . TYR A 1 164 ? 12.82 -13.719 -13.484 1 62.75 164 TYR A C 1
ATOM 1338 O O . TYR A 1 164 ? 12.383 -13.469 -12.359 1 62.75 164 TYR A O 1
ATOM 1346 N N . THR A 1 165 ? 12.672 -12.938 -14.516 1 70 165 THR A N 1
ATOM 1347 C CA . THR A 1 165 ? 11.93 -11.695 -14.297 1 70 165 THR A CA 1
ATOM 1348 C C . THR A 1 165 ? 10.453 -11.883 -14.617 1 70 165 THR A C 1
ATOM 1350 O O . THR A 1 165 ? 9.594 -11.211 -14.039 1 70 165 THR A O 1
ATOM 1353 N N . TYR A 1 166 ? 10.125 -12.82 -15.484 1 85.06 166 TYR A N 1
ATOM 1354 C CA . TYR A 1 166 ? 8.789 -13.094 -16 1 85.06 166 TYR A CA 1
ATOM 1355 C C . TYR A 1 166 ? 8.125 -11.805 -16.484 1 85.06 166 TYR A C 1
ATOM 1357 O O . TYR A 1 166 ? 6.895 -11.688 -16.453 1 85.06 166 TYR A O 1
ATOM 1365 N N . ASN A 1 167 ? 8.984 -10.906 -16.812 1 84.69 167 ASN A N 1
ATOM 1366 C CA . ASN A 1 167 ? 8.492 -9.703 -17.484 1 84.69 167 ASN A CA 1
ATOM 1367 C C . ASN A 1 167 ? 8.062 -9.992 -18.922 1 84.69 167 ASN A C 1
ATOM 1369 O O . ASN A 1 167 ? 8.812 -10.609 -19.688 1 84.69 167 ASN A O 1
ATOM 1373 N N . VAL A 1 168 ? 6.902 -9.609 -19.203 1 89.81 168 VAL A N 1
ATOM 1374 C CA . VAL A 1 168 ? 6.422 -9.719 -20.578 1 89.81 168 VAL A CA 1
ATOM 1375 C C . VAL A 1 168 ? 6.453 -8.344 -21.234 1 89.81 168 VAL A C 1
ATOM 1377 O O . VAL A 1 168 ? 5.535 -7.539 -21.062 1 89.81 168 VAL A O 1
ATOM 1380 N N . PRO A 1 169 ? 7.371 -8.133 -22.031 1 84 169 PRO A N 1
ATOM 1381 C CA . PRO A 1 169 ? 7.531 -6.797 -22.609 1 84 169 PRO A CA 1
ATOM 1382 C C . PRO A 1 169 ? 6.301 -6.328 -23.375 1 84 169 PRO A C 1
ATOM 1384 O O . PRO A 1 169 ? 5.695 -7.105 -24.125 1 84 169 PRO A O 1
ATOM 1387 N N . GLY A 1 170 ? 5.961 -5.117 -23.188 1 85.38 170 GLY A N 1
ATOM 1388 C CA . GLY A 1 170 ? 4.895 -4.492 -23.953 1 85.38 170 GLY A CA 1
ATOM 1389 C C . GLY A 1 170 ? 3.508 -4.906 -23.484 1 85.38 170 GLY A C 1
ATOM 1390 O O . GLY A 1 170 ? 2.52 -4.676 -24.188 1 85.38 170 GLY A O 1
ATOM 1391 N N . GLN A 1 171 ? 3.488 -5.516 -22.391 1 90.19 171 GLN A N 1
ATOM 1392 C CA . GLN A 1 171 ? 2.195 -5.973 -21.891 1 90.19 171 GLN A CA 1
ATOM 1393 C C . GLN A 1 171 ? 1.804 -5.227 -20.609 1 90.19 171 GLN A C 1
ATOM 1395 O O . GLN A 1 171 ? 2.285 -4.121 -20.359 1 90.19 171 GLN A O 1
ATOM 1400 N N . TRP A 1 172 ? 0.85 -5.68 -19.875 1 92.31 172 TRP A N 1
ATOM 1401 C CA . TRP A 1 172 ? 0.108 -4.82 -18.953 1 92.31 172 TRP A CA 1
ATOM 1402 C C . TRP A 1 172 ? 0.396 -5.199 -17.5 1 92.31 172 TRP A C 1
ATOM 1404 O O . TRP A 1 172 ? -0.412 -4.926 -16.609 1 92.31 172 TRP A O 1
ATOM 1414 N N . GLN A 1 173 ? 1.479 -5.867 -17.281 1 91.88 173 GLN A N 1
ATOM 1415 C CA . GLN A 1 173 ? 1.781 -6.219 -15.891 1 91.88 173 GLN A CA 1
ATOM 1416 C C . GLN A 1 173 ? 1.804 -4.98 -15 1 91.88 173 GLN A C 1
ATOM 1418 O O . GLN A 1 173 ? 2.525 -4.023 -15.281 1 91.88 173 GLN A O 1
ATOM 1423 N N . GLY A 1 174 ? 1.015 -5.016 -13.883 1 91.56 174 GLY A N 1
ATOM 1424 C CA . GLY A 1 174 ? 0.93 -3.867 -12.992 1 91.56 174 GLY A CA 1
ATOM 1425 C C . GLY A 1 174 ? -0.072 -2.826 -13.453 1 91.56 174 GLY A C 1
ATOM 1426 O O . GLY A 1 174 ? -0.214 -1.773 -12.828 1 91.56 174 GLY A O 1
ATOM 1427 N N . GLY A 1 175 ? -0.793 -3.143 -14.477 1 91.06 175 GLY A N 1
ATOM 1428 C CA . GLY A 1 175 ? -1.774 -2.2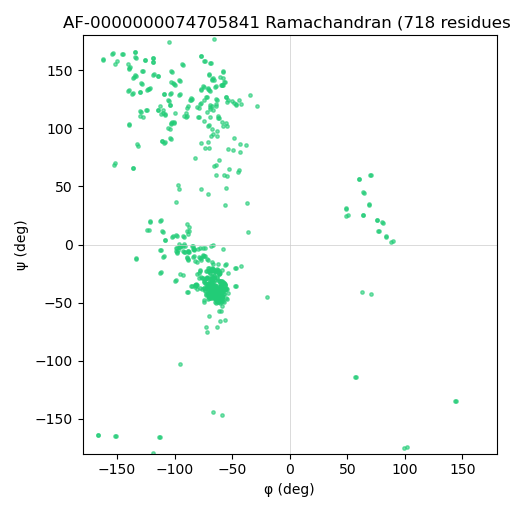36 -15.055 1 91.06 175 GLY A CA 1
ATOM 1429 C C . GLY A 1 175 ? -2.936 -2.953 -15.719 1 91.06 175 GLY A C 1
ATOM 1430 O O . GLY A 1 175 ? -3.186 -4.129 -15.438 1 91.06 175 GLY A O 1
ATOM 1431 N N . PHE A 1 176 ? -3.676 -2.199 -16.516 1 93 176 PHE A N 1
ATOM 1432 C CA . PHE A 1 176 ? -4.805 -2.715 -17.281 1 93 176 PHE A CA 1
ATOM 1433 C C . PHE A 1 176 ? -5.176 -1.758 -18.406 1 93 176 PHE A C 1
ATOM 1435 O O . PHE A 1 176 ? -4.777 -0.592 -18.391 1 93 176 PHE A O 1
ATOM 1442 N N . ASP A 1 177 ? -5.883 -2.424 -19.391 1 90.25 177 ASP A N 1
ATOM 1443 C CA . ASP A 1 177 ? -6.359 -1.625 -20.516 1 90.25 177 ASP A CA 1
ATOM 1444 C C . ASP A 1 177 ? -7.844 -1.294 -20.359 1 90.25 177 ASP A C 1
ATOM 1446 O O . ASP A 1 177 ? -8.703 -2.158 -20.562 1 90.25 177 ASP A O 1
ATOM 1450 N N . LYS A 1 178 ? -8.25 -0.12 -20.016 1 87 178 LYS A N 1
ATOM 1451 C CA . LYS A 1 178 ? -9.586 0.467 -19.969 1 87 178 LYS A CA 1
ATOM 1452 C C . LYS A 1 178 ? -10.414 -0.126 -18.844 1 87 178 LYS A C 1
ATOM 1454 O O . LYS A 1 178 ? -11.156 0.591 -18.172 1 87 178 LYS A O 1
ATOM 1459 N N . LYS A 1 179 ? -10.305 -1.519 -18.688 1 94.25 179 LYS A N 1
ATOM 1460 C CA . LYS A 1 179 ? -11.125 -2.115 -17.641 1 94.25 179 LYS A CA 1
ATOM 1461 C C . LYS A 1 179 ? -10.406 -3.293 -16.984 1 94.25 179 LYS A C 1
ATOM 1463 O O . LYS A 1 179 ? -9.445 -3.822 -17.531 1 94.25 179 LYS A O 1
ATOM 1468 N N . ILE A 1 180 ? -10.93 -3.613 -15.875 1 97.06 180 ILE A N 1
ATOM 1469 C CA . ILE A 1 180 ? -10.5 -4.809 -15.156 1 97.06 180 ILE A CA 1
ATOM 1470 C C . ILE A 1 180 ? -11.648 -5.812 -15.094 1 97.06 180 ILE A C 1
ATOM 1472 O O . ILE A 1 180 ? -12.688 -5.543 -14.484 1 97.06 180 ILE A O 1
ATOM 1476 N N . LYS A 1 181 ? -11.43 -6.934 -15.719 1 98.44 181 LYS A N 1
ATOM 1477 C CA . LYS A 1 181 ? -12.469 -7.961 -15.734 1 98.44 181 LYS A CA 1
ATOM 1478 C C . LYS A 1 181 ? -12.188 -9.039 -14.695 1 98.44 181 LYS A C 1
ATOM 1480 O O . LYS A 1 181 ? -13.117 -9.648 -14.164 1 98.44 181 LYS A O 1
ATOM 1485 N N . VAL A 1 182 ? -10.922 -9.25 -14.469 1 98.81 182 VAL A N 1
ATOM 1486 C CA . VAL A 1 182 ? -10.492 -10.289 -13.539 1 98.81 182 VAL A CA 1
ATOM 1487 C C . VAL A 1 182 ? -9.484 -9.711 -12.555 1 98.81 182 VAL A C 1
ATOM 1489 O O . VAL A 1 182 ? -8.547 -9.008 -12.945 1 98.81 182 VAL A O 1
ATOM 1492 N N . ILE A 1 183 ? -9.688 -9.961 -11.336 1 98.56 183 ILE A N 1
ATOM 1493 C CA . ILE A 1 183 ? -8.734 -9.594 -10.297 1 98.56 183 ILE A CA 1
ATOM 1494 C C . ILE A 1 183 ? -8.562 -10.758 -9.32 1 98.56 183 ILE A C 1
ATOM 1496 O O . ILE A 1 183 ? -9.484 -11.555 -9.125 1 98.56 183 ILE A O 1
ATOM 1500 N N . GLY A 1 184 ? -7.379 -10.953 -8.836 1 98.12 184 GLY A N 1
ATOM 1501 C CA . GLY A 1 184 ? -7.211 -12.078 -7.922 1 98.12 184 GLY A CA 1
ATOM 1502 C C . GLY A 1 184 ? -5.895 -12.039 -7.168 1 98.12 184 GLY A C 1
ATOM 1503 O O . GLY A 1 184 ? -5.285 -10.977 -7.023 1 98.12 184 GLY A O 1
ATOM 1504 N N . ASP A 1 185 ? -5.543 -13.141 -6.605 1 96.44 185 ASP A N 1
ATOM 1505 C CA . ASP A 1 185 ? -4.336 -13.312 -5.805 1 96.44 185 ASP A CA 1
ATOM 1506 C C . ASP A 1 185 ? -3.627 -14.617 -6.156 1 96.44 185 ASP A C 1
ATOM 1508 O O . ASP A 1 185 ? -4.258 -15.672 -6.215 1 96.44 185 ASP A O 1
ATOM 1512 N N . LYS A 1 186 ? -2.344 -14.438 -6.383 1 94.44 186 LYS A N 1
ATOM 1513 C CA . LYS A 1 186 ? -1.534 -15.609 -6.707 1 94.44 186 LYS A CA 1
ATOM 1514 C C . LYS A 1 186 ? -0.653 -16.016 -5.527 1 94.44 186 LYS A C 1
ATOM 1516 O O . LYS A 1 186 ? 0.441 -15.469 -5.352 1 94.44 186 LYS A O 1
ATOM 1521 N N . LYS A 1 187 ? -1.045 -16.969 -4.82 1 93.81 187 LYS A N 1
ATOM 1522 C CA . LYS A 1 187 ? -0.255 -17.625 -3.779 1 93.81 187 LYS A CA 1
ATOM 1523 C C . LYS A 1 187 ? -0.688 -19.062 -3.59 1 93.81 187 LYS A C 1
ATOM 1525 O O . LYS A 1 187 ? -1.105 -19.453 -2.498 1 93.81 187 LYS A O 1
ATOM 1530 N N . GLY A 1 188 ? -0.44 -19.859 -4.531 1 92.5 188 GLY A N 1
ATOM 1531 C CA . GLY A 1 188 ? -0.988 -21.203 -4.656 1 92.5 188 GLY A CA 1
ATOM 1532 C C . GLY A 1 188 ? -0.626 -22.094 -3.492 1 92.5 188 GLY A C 1
ATOM 1533 O O . GLY A 1 188 ? -1.508 -22.594 -2.785 1 92.5 188 GLY A O 1
ATOM 1534 N N . GLY A 1 189 ? 0.643 -22.297 -3.186 1 93.94 189 GLY A N 1
ATOM 1535 C CA . GLY A 1 189 ? 1.104 -23.203 -2.145 1 93.94 189 GLY A CA 1
ATOM 1536 C C . GLY A 1 189 ? 0.606 -22.828 -0.763 1 93.94 189 GLY A C 1
ATOM 1537 O O . GLY A 1 189 ? 0.028 -23.656 -0.058 1 93.94 189 GLY A O 1
ATOM 1538 N N . THR A 1 190 ? 0.715 -21.609 -0.442 1 94.88 190 THR A N 1
ATOM 1539 C CA . THR A 1 190 ? 0.331 -21.156 0.887 1 94.88 190 THR A CA 1
ATOM 1540 C C . THR A 1 190 ? -1.182 -21.219 1.069 1 94.88 190 THR A C 1
ATOM 1542 O O . THR A 1 190 ? -1.666 -21.594 2.143 1 94.88 190 THR A O 1
ATOM 1545 N N . THR A 1 191 ? -1.894 -20.859 0.052 1 96.94 191 THR A N 1
ATOM 1546 C CA . THR A 1 191 ? -3.348 -20.953 0.103 1 96.94 191 THR A CA 1
ATOM 1547 C C . THR A 1 191 ? -3.789 -22.391 0.393 1 96.94 191 THR A C 1
ATOM 1549 O O . THR A 1 191 ? -4.582 -22.625 1.308 1 96.94 191 THR A O 1
ATOM 1552 N N . SER A 1 192 ? -3.236 -23.297 -0.33 1 97.81 192 SER A N 1
ATOM 1553 C CA . SER A 1 192 ? -3.584 -24.703 -0.152 1 97.81 192 SER A CA 1
ATOM 1554 C C . SER A 1 192 ? -3.162 -25.203 1.224 1 97.81 192 SER A C 1
ATOM 1556 O O . SER A 1 192 ? -3.883 -25.984 1.854 1 97.81 192 SER A O 1
ATOM 1558 N N . MET A 1 193 ? -2.033 -24.781 1.656 1 96.88 193 MET A N 1
ATOM 1559 C CA . MET A 1 193 ? -1.545 -25.172 2.971 1 96.88 193 MET A CA 1
ATOM 1560 C C . MET A 1 193 ? -2.494 -24.719 4.07 1 96.88 193 MET A C 1
ATOM 1562 O O . MET A 1 193 ? -2.803 -25.469 4.992 1 96.88 193 MET A O 1
ATOM 1566 N N . LEU A 1 194 ? -2.961 -23.469 3.936 1 96.31 194 LEU A N 1
ATOM 1567 C CA . LEU A 1 194 ? -3.877 -22.922 4.93 1 96.31 194 LEU A CA 1
ATOM 1568 C C . LEU A 1 194 ? -5.219 -23.641 4.891 1 96.31 194 LEU A C 1
ATOM 1570 O O . LEU A 1 194 ? -5.82 -23.906 5.938 1 96.31 194 LEU A O 1
ATOM 1574 N N . LEU A 1 195 ? -5.547 -24.078 3.762 1 96.81 195 LEU A N 1
ATOM 1575 C CA . LEU A 1 195 ? -6.852 -24.703 3.586 1 96.81 195 LEU A CA 1
ATOM 1576 C C . LEU A 1 195 ? -6.785 -26.188 3.887 1 96.81 195 LEU A C 1
ATOM 1578 O O . LEU A 1 195 ? -7.809 -26.875 3.879 1 96.81 195 LEU A O 1
ATOM 1582 N N . ALA A 1 196 ? -5.609 -26.641 4.109 1 96 196 ALA A N 1
ATOM 1583 C CA . ALA A 1 196 ? -5.473 -28.031 4.535 1 96 196 ALA A CA 1
ATOM 1584 C C . ALA A 1 196 ? -6.234 -28.281 5.836 1 96 196 ALA A C 1
ATOM 1586 O O . ALA A 1 196 ? -6.699 -29.391 6.086 1 96 196 ALA A O 1
ATOM 1587 N N . ASN A 1 197 ? -6.234 -27.188 6.609 1 95 197 ASN A N 1
ATOM 1588 C CA . ASN A 1 197 ? -7.152 -27.234 7.742 1 95 197 ASN A CA 1
ATOM 1589 C C . ASN A 1 197 ? -8.586 -26.938 7.316 1 95 197 ASN A C 1
ATOM 1591 O O . ASN A 1 197 ? -8.891 -25.797 6.938 1 95 197 ASN A O 1
ATOM 1595 N N . PRO A 1 198 ? -9.469 -27.875 7.48 1 93.06 198 PRO A N 1
ATOM 1596 C CA . PRO A 1 198 ? -10.836 -27.703 6.984 1 93.06 198 PRO A CA 1
ATOM 1597 C C . PRO A 1 198 ? -11.547 -26.516 7.613 1 93.06 198 PRO A C 1
ATOM 1599 O O . PRO A 1 198 ? -12.43 -25.922 6.996 1 93.06 198 PRO A O 1
ATOM 1602 N N . LYS A 1 199 ? -11.164 -26.094 8.773 1 92.75 199 LYS A N 1
ATOM 1603 C CA . LYS A 1 199 ? -11.781 -24.953 9.438 1 92.75 199 LYS A CA 1
ATOM 1604 C C . LYS A 1 199 ? -11.516 -23.656 8.664 1 92.75 199 LYS A C 1
ATOM 1606 O O . LYS A 1 199 ? -12.305 -22.719 8.734 1 92.75 199 LYS A O 1
ATOM 1611 N N . ASN A 1 200 ? -10.492 -23.719 7.914 1 94.25 200 ASN A N 1
ATOM 1612 C CA . ASN A 1 200 ? -10.109 -22.516 7.188 1 94.25 200 ASN A CA 1
ATOM 1613 C C . ASN A 1 200 ? -10.898 -22.359 5.887 1 94.25 200 ASN A C 1
ATOM 1615 O O . ASN A 1 200 ? -10.789 -21.344 5.203 1 94.25 200 ASN A O 1
ATOM 1619 N N . MET A 1 201 ? -11.711 -23.359 5.605 1 93.12 201 MET A N 1
ATOM 1620 C CA . MET A 1 201 ? -12.531 -23.281 4.402 1 93.12 201 MET A CA 1
ATOM 1621 C C . MET A 1 201 ? -13.516 -22.125 4.492 1 93.12 201 MET A C 1
ATOM 1623 O O . MET A 1 201 ? -13.945 -21.578 3.469 1 93.12 201 MET A O 1
ATOM 1627 N N . GLU A 1 202 ? -13.805 -21.719 5.652 1 94.38 202 GLU A N 1
ATOM 1628 C CA . GLU A 1 202 ? -14.703 -20.594 5.875 1 94.38 202 GLU A CA 1
ATOM 1629 C C . GLU A 1 202 ? -14.133 -19.297 5.289 1 94.38 202 GLU A C 1
ATOM 1631 O O . GLU A 1 202 ? -14.883 -18.406 4.902 1 94.38 202 GLU A O 1
ATOM 1636 N N . SER A 1 203 ? -12.836 -19.266 5.262 1 95.69 203 SER A N 1
ATOM 1637 C CA . SER A 1 203 ? -12.18 -18.094 4.691 1 95.69 203 SER A CA 1
ATOM 1638 C C . SER A 1 203 ? -12.594 -17.891 3.238 1 95.69 203 SER A C 1
ATOM 1640 O O . SER A 1 203 ? -12.734 -16.75 2.787 1 95.69 203 SER A O 1
ATOM 1642 N N . LEU A 1 204 ? -12.789 -18.969 2.516 1 96.81 204 LEU A N 1
ATOM 1643 C CA . LEU A 1 204 ? -13.211 -18.859 1.126 1 96.81 204 LEU A CA 1
ATOM 1644 C C . LEU A 1 204 ? -14.625 -18.281 1.038 1 96.81 204 LEU A C 1
ATOM 1646 O O . LEU A 1 204 ? -14.922 -17.5 0.138 1 96.81 204 LEU A O 1
ATOM 1650 N N . GLU A 1 205 ? -15.43 -18.656 1.938 1 94.81 205 GLU A N 1
ATOM 1651 C CA . GLU A 1 205 ? -16.781 -18.109 1.988 1 94.81 205 GLU A CA 1
ATOM 1652 C C . GLU A 1 205 ? -16.766 -16.625 2.301 1 94.81 205 GLU A C 1
ATOM 1654 O O . GLU A 1 205 ? -17.5 -15.844 1.684 1 94.81 205 GLU A O 1
ATOM 1659 N N . LYS A 1 206 ? -16 -16.281 3.221 1 93.88 206 LYS A N 1
ATOM 1660 C CA . LYS A 1 206 ? -15.852 -14.867 3.574 1 93.88 206 LYS A CA 1
ATOM 1661 C C . LYS A 1 206 ? -15.367 -14.047 2.381 1 93.88 206 LYS A C 1
ATOM 1663 O O . LYS A 1 206 ? -15.852 -12.945 2.145 1 93.88 206 LYS A O 1
ATOM 1668 N N . ILE A 1 207 ? -14.391 -14.594 1.695 1 96.44 207 ILE A N 1
ATOM 1669 C CA . ILE A 1 207 ? -13.914 -13.906 0.5 1 96.44 207 ILE A CA 1
ATOM 1670 C C . ILE A 1 207 ? -15.062 -13.734 -0.492 1 96.44 207 ILE A C 1
ATOM 1672 O O . ILE A 1 207 ? -15.242 -12.656 -1.065 1 96.44 207 ILE A O 1
ATOM 1676 N N . GLY A 1 208 ? -15.828 -14.789 -0.704 1 95.69 208 GLY A N 1
ATOM 1677 C CA . GLY A 1 208 ? -16.984 -14.711 -1.581 1 95.69 208 GLY A CA 1
ATOM 1678 C C . GLY A 1 208 ? -17.953 -13.602 -1.197 1 95.69 208 GLY A C 1
ATOM 1679 O O . GLY A 1 208 ? -18.484 -12.906 -2.064 1 95.69 208 GLY A O 1
ATOM 1680 N N . GLN A 1 209 ? -18.109 -13.43 0.086 1 92.94 209 GLN A N 1
ATOM 1681 C CA . GLN A 1 209 ? -19 -12.398 0.592 1 92.94 209 GLN A CA 1
ATOM 1682 C C . GLN A 1 209 ? -18.438 -11 0.34 1 92.94 209 GLN A C 1
ATOM 1684 O O . GLN A 1 209 ? -19.203 -10.055 0.103 1 92.94 209 GLN A O 1
ATOM 1689 N N . ILE A 1 210 ? -17.234 -10.914 0.386 1 93.56 210 ILE A N 1
ATOM 1690 C CA . ILE A 1 210 ? -16.578 -9.625 0.189 1 93.56 210 ILE A CA 1
ATOM 1691 C C . ILE A 1 210 ? -16.625 -9.25 -1.289 1 93.56 210 ILE A C 1
ATOM 1693 O O . ILE A 1 210 ? -17.031 -8.141 -1.64 1 93.56 210 ILE A O 1
ATOM 1697 N N . VAL A 1 211 ? -16.234 -10.172 -2.154 1 95.94 211 VAL A N 1
ATOM 1698 C CA . VAL A 1 211 ? -16.031 -9.812 -3.555 1 95.94 211 VAL A CA 1
ATOM 1699 C C . VAL A 1 211 ? -17.375 -9.781 -4.273 1 95.94 211 VAL A C 1
ATOM 1701 O O . VAL A 1 211 ? -17.562 -9.039 -5.246 1 95.94 211 VAL A O 1
ATOM 1704 N N . GLN A 1 212 ? -18.344 -10.672 -3.92 1 94.31 212 GLN A N 1
ATOM 1705 C CA . GLN A 1 212 ? -19.719 -10.672 -4.398 1 94.31 212 GLN A CA 1
ATOM 1706 C C . GLN A 1 212 ? -19.781 -10.922 -5.902 1 94.31 212 GLN A C 1
ATOM 1708 O O . GLN A 1 212 ? -20.625 -10.359 -6.594 1 94.31 212 GLN A O 1
ATOM 1713 N N . ILE A 1 213 ? -18.844 -11.539 -6.441 1 96.81 213 ILE A N 1
ATOM 1714 C CA . ILE A 1 213 ? -18.781 -12.008 -7.82 1 96.81 213 ILE A CA 1
ATOM 1715 C C . ILE A 1 213 ? -18.266 -13.445 -7.855 1 96.81 213 ILE A C 1
ATOM 1717 O O . ILE A 1 213 ? -17.75 -13.953 -6.855 1 96.81 213 ILE A O 1
ATOM 1721 N N . PRO A 1 214 ? -18.406 -14.125 -8.961 1 97.62 214 PRO A N 1
ATOM 1722 C CA . PRO A 1 214 ? -17.938 -15.516 -9.031 1 97.62 214 PRO A CA 1
ATOM 1723 C C . PRO A 1 214 ? -16.438 -15.648 -8.734 1 97.62 214 PRO A C 1
ATOM 1725 O O . PRO A 1 214 ? -15.641 -14.852 -9.219 1 97.62 214 PRO A O 1
ATOM 1728 N N . MET A 1 215 ? -16.172 -16.625 -7.996 1 98.12 215 MET A N 1
ATOM 1729 C CA . MET A 1 215 ? -14.781 -16.969 -7.711 1 98.12 215 MET A CA 1
ATOM 1730 C C . MET A 1 215 ? -14.328 -18.141 -8.578 1 98.12 215 MET A C 1
ATOM 1732 O O . MET A 1 215 ? -15.078 -19.109 -8.781 1 98.12 215 MET A O 1
ATOM 1736 N N . LYS A 1 216 ? -13.203 -18.047 -9.062 1 98.75 216 LYS A N 1
ATOM 1737 C CA . LYS A 1 216 ? -12.562 -19.125 -9.812 1 98.75 216 LYS A CA 1
ATOM 1738 C C . LYS A 1 216 ? -11.195 -19.469 -9.227 1 98.75 216 LYS A C 1
ATOM 1740 O O . LYS A 1 216 ? -10.594 -18.656 -8.523 1 98.75 216 LYS A O 1
ATOM 1745 N N . PHE A 1 217 ? -10.773 -20.688 -9.562 1 98.75 217 PHE A N 1
ATOM 1746 C CA . PHE A 1 217 ? -9.5 -21.172 -9.047 1 98.75 217 PHE A CA 1
ATOM 1747 C C . PHE A 1 217 ? -8.625 -21.703 -10.18 1 98.75 217 PHE A C 1
ATOM 1749 O O . PHE A 1 217 ? -9.117 -22.344 -11.109 1 98.75 217 PHE A O 1
ATOM 1756 N N . ILE A 1 218 ? -7.398 -21.375 -10.062 1 98.75 218 ILE A N 1
ATOM 1757 C CA . ILE A 1 218 ? -6.395 -21.984 -10.914 1 98.75 218 ILE A CA 1
ATOM 1758 C C . ILE A 1 218 ? -5.539 -22.953 -10.094 1 98.75 218 ILE A C 1
ATOM 1760 O O . ILE A 1 218 ? -4.809 -22.516 -9.195 1 98.75 218 ILE A O 1
ATOM 1764 N N . HIS A 1 219 ? -5.648 -24.141 -10.352 1 98.62 219 HIS A N 1
ATOM 1765 C CA . HIS A 1 219 ? -4.922 -25.234 -9.688 1 98.62 219 HIS A CA 1
ATOM 1766 C C . HIS A 1 219 ? -3.768 -25.719 -10.555 1 98.62 219 HIS A C 1
ATOM 1768 O O . HIS A 1 219 ? -3.98 -26.438 -11.539 1 98.62 219 HIS A O 1
ATOM 1774 N N . VAL A 1 220 ? -2.602 -25.344 -10.156 1 97.75 220 VAL A N 1
ATOM 1775 C CA . VAL A 1 220 ? -1.427 -25.734 -10.922 1 97.75 220 VAL A CA 1
ATOM 1776 C C . VAL A 1 220 ? -0.811 -26.984 -10.32 1 97.75 220 VAL A C 1
ATOM 1778 O O . VAL A 1 220 ? -0.54 -27.047 -9.117 1 97.75 220 VAL A O 1
ATOM 1781 N N . THR A 1 221 ? -0.594 -27.953 -11.195 1 96.75 221 THR A N 1
ATOM 1782 C CA . THR A 1 221 ? -0.026 -29.219 -10.734 1 96.75 221 THR A CA 1
ATOM 1783 C C . THR A 1 221 ? 1.317 -29.484 -11.406 1 96.75 221 THR A C 1
ATOM 1785 O O . THR A 1 221 ? 1.633 -28.875 -12.43 1 96.75 221 THR A O 1
ATOM 1788 N N . ARG A 1 222 ? 2.008 -30.219 -10.797 1 96.19 222 ARG A N 1
ATOM 1789 C CA . ARG A 1 222 ? 3.295 -30.734 -11.242 1 96.19 222 ARG A CA 1
ATOM 1790 C C . ARG A 1 222 ? 3.449 -32.219 -10.867 1 96.19 222 ARG A C 1
ATOM 1792 O O . ARG A 1 222 ? 2.752 -32.719 -9.977 1 96.19 222 ARG A O 1
ATOM 1799 N N . ASN A 1 223 ? 4.293 -32.938 -11.734 1 96.94 223 ASN A N 1
ATOM 1800 C CA . ASN A 1 223 ? 4.555 -34.312 -11.289 1 96.94 223 ASN A CA 1
ATOM 1801 C C . ASN A 1 223 ? 4.926 -34.344 -9.805 1 96.94 223 ASN A C 1
ATOM 1803 O O . ASN A 1 223 ? 5.898 -33.719 -9.391 1 96.94 223 ASN A O 1
ATOM 1807 N N . PRO A 1 224 ? 4.09 -35.094 -9.016 1 98 224 PRO A N 1
ATOM 1808 C CA . PRO A 1 224 ? 4.293 -35.062 -7.566 1 98 224 PRO A CA 1
ATOM 1809 C C . PRO A 1 224 ? 5.715 -35.469 -7.16 1 98 224 PRO A C 1
ATOM 1811 O O . PRO A 1 224 ? 6.266 -34.906 -6.215 1 98 224 PRO A O 1
ATOM 1814 N N . PHE A 1 225 ? 6.34 -36.375 -7.879 1 98.06 225 PHE A N 1
ATOM 1815 C CA . PHE A 1 225 ? 7.691 -36.781 -7.543 1 98.06 225 PHE A CA 1
ATOM 1816 C C . PHE A 1 225 ? 8.672 -35.656 -7.715 1 98.06 225 PHE A C 1
ATOM 1818 O O . PHE A 1 225 ? 9.57 -35.469 -6.891 1 98.06 225 PHE A O 1
ATOM 1825 N N . ASP A 1 226 ? 8.492 -34.938 -8.734 1 96.31 226 ASP A N 1
ATOM 1826 C CA . ASP A 1 226 ? 9.344 -33.75 -8.953 1 96.31 226 ASP A CA 1
ATOM 1827 C C . ASP A 1 226 ? 9.055 -32.656 -7.926 1 96.31 226 ASP A C 1
ATOM 1829 O O . ASP A 1 226 ? 9.977 -32.031 -7.398 1 96.31 226 ASP A O 1
ATOM 1833 N N . ASN A 1 227 ? 7.848 -32.469 -7.703 1 97.06 227 ASN A N 1
ATOM 1834 C CA . ASN A 1 227 ? 7.434 -31.438 -6.77 1 97.06 227 ASN A CA 1
ATOM 1835 C C . ASN A 1 227 ? 7.945 -31.719 -5.359 1 97.06 227 ASN A C 1
ATOM 1837 O O . ASN A 1 227 ? 8.516 -30.844 -4.715 1 97.06 227 ASN A O 1
ATOM 1841 N N . ILE A 1 228 ? 7.773 -32.906 -4.902 1 97.69 228 ILE A N 1
ATOM 1842 C CA . ILE A 1 228 ? 8.203 -33.312 -3.578 1 97.69 228 ILE A CA 1
ATOM 1843 C C . ILE A 1 228 ? 9.727 -33.219 -3.469 1 97.69 228 ILE A C 1
ATOM 1845 O O . ILE A 1 228 ? 10.242 -32.688 -2.479 1 97.69 228 ILE A O 1
ATOM 1849 N N . ALA A 1 229 ? 10.375 -33.688 -4.508 1 95.94 229 ALA A N 1
ATOM 1850 C CA . ALA A 1 229 ? 11.828 -33.594 -4.523 1 95.94 229 ALA A CA 1
ATOM 1851 C C . ALA A 1 229 ? 12.305 -32.156 -4.426 1 95.94 229 ALA A C 1
ATOM 1853 O O . ALA A 1 229 ? 13.219 -31.844 -3.66 1 95.94 229 ALA A O 1
ATOM 1854 N N . THR A 1 230 ? 11.688 -31.312 -5.168 1 93.75 230 THR A N 1
ATOM 1855 C CA . THR A 1 230 ? 12.078 -29.906 -5.168 1 93.75 230 THR A CA 1
ATOM 1856 C C . THR A 1 230 ? 11.812 -29.281 -3.805 1 93.75 230 THR A C 1
ATOM 1858 O O . THR A 1 230 ? 12.617 -28.484 -3.316 1 93.75 230 THR A O 1
ATOM 1861 N N . ILE A 1 231 ? 10.641 -29.547 -3.225 1 94.88 231 ILE A N 1
ATOM 1862 C CA . ILE A 1 231 ? 10.305 -29.047 -1.897 1 94.88 231 ILE A CA 1
ATOM 1863 C C . ILE A 1 231 ? 11.391 -29.453 -0.902 1 94.88 231 ILE A C 1
ATOM 1865 O O . ILE A 1 231 ? 11.891 -28.625 -0.144 1 94.88 231 ILE A O 1
ATOM 1869 N N . MET A 1 232 ? 11.773 -30.703 -0.968 1 94.38 232 MET A N 1
ATOM 1870 C CA . MET A 1 232 ? 12.789 -31.219 -0.053 1 94.38 232 MET A CA 1
ATOM 1871 C C . MET A 1 232 ? 14.133 -30.531 -0.286 1 94.38 232 MET A C 1
ATOM 1873 O O . MET A 1 232 ? 14.773 -30.094 0.662 1 94.38 232 MET A O 1
ATOM 1877 N N . LEU A 1 233 ? 14.516 -30.438 -1.528 1 91.25 233 LEU A N 1
ATOM 1878 C CA . LEU A 1 233 ? 15.812 -29.875 -1.887 1 91.25 233 LEU A CA 1
ATOM 1879 C C . LEU A 1 233 ? 15.906 -28.406 -1.47 1 91.25 233 LEU A C 1
ATOM 1881 O O . LEU A 1 233 ? 16.953 -27.953 -1.018 1 91.25 233 LEU A O 1
ATOM 1885 N N . ARG A 1 234 ? 14.891 -27.703 -1.623 1 87.25 234 ARG A N 1
ATOM 1886 C CA . ARG A 1 234 ? 14.875 -26.297 -1.269 1 87.25 234 ARG A CA 1
ATOM 1887 C C . ARG A 1 234 ? 14.867 -26.109 0.245 1 87.25 234 ARG A C 1
ATOM 1889 O O . ARG A 1 234 ? 15.5 -25.188 0.77 1 87.25 234 ARG A O 1
ATOM 1896 N N . ARG A 1 235 ? 14.148 -26.812 0.905 1 84 235 ARG A N 1
ATOM 1897 C CA . ARG A 1 235 ? 14.094 -26.734 2.361 1 84 235 ARG A CA 1
ATOM 1898 C C . ARG A 1 235 ? 15.453 -27.031 2.982 1 84 235 ARG A C 1
ATOM 1900 O O . ARG A 1 235 ? 15.812 -26.453 4.004 1 84 235 ARG A O 1
ATOM 1907 N N . LYS A 1 236 ? 16.141 -27.906 2.34 1 77.25 236 LYS A N 1
ATOM 1908 C CA . LYS A 1 236 ? 17.438 -28.312 2.857 1 77.25 236 LYS A CA 1
ATOM 1909 C C . LYS A 1 236 ? 18.547 -27.453 2.26 1 77.25 236 LYS A C 1
ATOM 1911 O O . LYS A 1 236 ? 19.734 -27.703 2.523 1 77.25 236 LYS A O 1
ATOM 1916 N N . SER A 1 237 ? 18.172 -26.438 1.523 1 71.06 237 SER A N 1
ATOM 1917 C CA . SER A 1 237 ? 19.125 -25.578 0.83 1 71.06 237 SER A CA 1
ATOM 1918 C C . SER A 1 237 ? 20.156 -26.406 0.056 1 71.06 237 SER A C 1
ATOM 1920 O O . SER A 1 237 ? 21.344 -26.094 0.058 1 71.06 237 SER A O 1
ATOM 1922 N N . SER A 1 238 ? 19.781 -27.484 -0.384 1 65.44 238 SER A N 1
ATOM 1923 C CA . SER A 1 238 ? 20.688 -28.406 -1.052 1 65.44 238 SER A CA 1
ATOM 1924 C C . SER A 1 238 ? 20.531 -28.344 -2.566 1 65.44 238 SER A C 1
ATOM 1926 O O . SER A 1 238 ? 21.219 -29.047 -3.301 1 65.44 238 SER A O 1
ATOM 1928 N N . ARG A 1 239 ? 19.812 -27.484 -3.02 1 66.5 239 ARG A N 1
ATOM 1929 C CA . ARG A 1 239 ? 19.5 -27.469 -4.441 1 66.5 239 ARG A CA 1
ATOM 1930 C C . ARG A 1 239 ? 20.719 -27.109 -5.277 1 66.5 239 ARG A C 1
ATOM 1932 O O . ARG A 1 239 ? 20.969 -27.734 -6.316 1 66.5 239 ARG A O 1
ATOM 1939 N N . GLU A 1 240 ? 21.312 -26.203 -4.84 1 62.62 240 GLU A N 1
ATOM 1940 C CA . GLU A 1 240 ? 22.438 -25.75 -5.633 1 62.62 240 GLU A CA 1
ATOM 1941 C C . GLU A 1 240 ? 23.547 -26.797 -5.672 1 62.62 240 GLU A C 1
ATOM 1943 O O . GLU A 1 240 ? 24.25 -26.938 -6.676 1 62.62 240 GLU A O 1
ATOM 1948 N N . LYS A 1 241 ? 23.594 -27.531 -4.656 1 59.72 241 LYS A N 1
ATOM 1949 C CA . LYS A 1 241 ? 24.656 -28.516 -4.57 1 59.72 241 LYS A CA 1
ATOM 1950 C C . LYS A 1 241 ? 24.422 -29.656 -5.555 1 59.72 241 LYS A C 1
ATOM 1952 O O . LYS A 1 241 ? 25.375 -30.234 -6.082 1 59.72 241 LYS A O 1
ATOM 1957 N N . VAL A 1 242 ? 23.203 -29.859 -5.836 1 66.12 242 VAL A N 1
ATOM 1958 C CA . VAL A 1 242 ? 22.906 -31.094 -6.57 1 66.12 242 VAL A CA 1
ATOM 1959 C C . VAL A 1 242 ? 22.766 -30.781 -8.062 1 66.12 242 VAL A C 1
ATOM 1961 O O . VAL A 1 242 ? 22.703 -31.688 -8.891 1 66.12 242 VAL A O 1
ATOM 1964 N N . ARG A 1 243 ? 22.812 -29.516 -8.477 1 63.34 243 ARG A N 1
ATOM 1965 C CA . ARG A 1 243 ? 22.672 -29.172 -9.883 1 63.34 243 ARG A CA 1
ATOM 1966 C C . ARG A 1 243 ? 24 -29.312 -10.617 1 63.34 243 ARG A C 1
ATOM 1968 O O . ARG A 1 243 ? 24.047 -29.328 -11.852 1 63.34 243 ARG A O 1
ATOM 1975 N N . ALA A 1 244 ? 25 -29.5 -9.867 1 59.41 244 ALA A N 1
ATOM 1976 C CA . ALA A 1 244 ? 26.312 -29.656 -10.508 1 59.41 244 ALA A CA 1
ATOM 1977 C C . ALA A 1 244 ? 26.391 -31 -11.25 1 59.41 244 ALA A C 1
ATOM 1979 O O . ALA A 1 244 ? 25.797 -31.984 -10.82 1 59.41 244 ALA A O 1
ATOM 1980 N N . ASP A 1 245 ? 26.875 -30.953 -12.477 1 62.16 245 ASP A N 1
ATOM 1981 C CA . ASP A 1 245 ? 27.094 -32.156 -13.258 1 62.16 245 ASP A CA 1
ATOM 1982 C C . ASP A 1 245 ? 27.859 -33.219 -12.445 1 62.16 245 ASP A C 1
ATOM 1984 O O . ASP A 1 245 ? 28.891 -32.906 -11.852 1 62.16 245 ASP A O 1
ATOM 1988 N N . GLY A 1 246 ? 27.203 -34.312 -12.359 1 64.81 246 GLY A N 1
ATOM 1989 C CA . GLY A 1 246 ? 27.844 -35.438 -11.688 1 64.81 246 GLY A CA 1
ATOM 1990 C C . GLY A 1 246 ? 27.578 -35.469 -10.195 1 64.81 246 GLY A C 1
ATOM 1991 O O . GLY A 1 246 ? 28.188 -36.281 -9.469 1 64.81 246 GLY A O 1
ATOM 1992 N N . ALA A 1 247 ? 26.797 -34.562 -9.781 1 73 247 ALA A N 1
ATOM 1993 C CA . ALA A 1 247 ? 26.562 -34.5 -8.336 1 73 247 ALA A CA 1
ATOM 1994 C C . ALA A 1 247 ? 25.781 -35.719 -7.867 1 73 247 ALA A C 1
ATOM 1996 O O . ALA A 1 247 ? 24.984 -36.281 -8.617 1 73 247 ALA A O 1
ATOM 1997 N N . GLU A 1 248 ? 26.172 -36.156 -6.711 1 83.88 248 GLU A N 1
ATOM 1998 C CA . GLU A 1 248 ? 25.469 -37.281 -6.086 1 83.88 248 GLU A CA 1
ATOM 1999 C C . GLU A 1 248 ? 24.047 -36.875 -5.699 1 83.88 248 GLU A C 1
ATOM 2001 O O . GLU A 1 248 ? 23.797 -35.75 -5.344 1 83.88 248 GLU A O 1
ATOM 2006 N N . LYS A 1 249 ? 23.219 -37.844 -5.879 1 90.19 249 LYS A N 1
ATOM 2007 C CA . LYS A 1 249 ? 21.844 -37.656 -5.465 1 90.19 249 LYS A CA 1
ATOM 2008 C C . LYS A 1 249 ? 21.734 -37.375 -3.969 1 90.19 249 LYS A C 1
ATOM 2010 O O . LYS A 1 249 ? 22.516 -37.938 -3.18 1 90.19 249 LYS A O 1
ATOM 2015 N N . VAL A 1 250 ? 20.844 -36.562 -3.607 1 90.56 250 VAL A N 1
ATOM 2016 C CA . VAL A 1 250 ? 20.625 -36.25 -2.195 1 90.56 250 VAL A CA 1
ATOM 2017 C C . VAL A 1 250 ? 19.844 -37.375 -1.537 1 90.56 250 VAL A C 1
ATOM 2019 O O . VAL A 1 250 ? 18.781 -37.781 -2.016 1 90.56 250 VAL A O 1
ATOM 2022 N N . ASN A 1 251 ? 20.484 -37.938 -0.514 1 90.62 251 ASN A N 1
ATOM 2023 C CA . ASN A 1 251 ? 19.875 -39.031 0.216 1 90.62 251 ASN A CA 1
ATOM 2024 C C . ASN A 1 251 ? 19.422 -38.625 1.61 1 90.62 251 ASN A C 1
ATOM 2026 O O . ASN A 1 251 ? 20.188 -38.719 2.574 1 90.62 251 ASN A O 1
ATOM 2030 N N . GLU A 1 252 ? 18.25 -38.156 1.71 1 91.75 252 GLU A N 1
ATOM 2031 C CA . GLU A 1 252 ? 17.656 -37.719 2.971 1 91.75 252 GLU A CA 1
ATOM 2032 C C . GLU A 1 252 ? 16.25 -38.312 3.154 1 91.75 252 GLU A C 1
ATOM 2034 O O . GLU A 1 252 ? 15.258 -37.594 2.996 1 91.75 252 GLU A O 1
ATOM 2039 N N . THR A 1 253 ? 16.219 -39.469 3.656 1 93.81 253 THR A N 1
ATOM 2040 C CA . THR A 1 253 ? 15 -40.281 3.717 1 93.81 253 THR A CA 1
ATOM 2041 C C . THR A 1 253 ? 13.945 -39.594 4.59 1 93.81 253 THR A C 1
ATOM 2043 O O . THR A 1 253 ? 12.781 -39.469 4.199 1 93.81 253 THR A O 1
ATOM 2046 N N . ASN A 1 254 ? 14.312 -39.094 5.758 1 94.56 254 ASN A N 1
ATOM 2047 C CA . ASN A 1 254 ? 13.367 -38.469 6.676 1 94.56 254 ASN A CA 1
ATOM 2048 C C . ASN A 1 254 ? 12.812 -37.156 6.109 1 94.56 254 ASN A C 1
ATOM 2050 O O . ASN A 1 254 ? 11.625 -36.844 6.254 1 94.56 254 ASN A O 1
ATOM 2054 N N . ALA A 1 255 ? 13.68 -36.406 5.52 1 95.12 255 ALA A N 1
ATOM 2055 C CA . ALA A 1 255 ? 13.25 -35.156 4.906 1 95.12 255 ALA A CA 1
ATOM 2056 C C . ALA A 1 255 ? 12.289 -35.406 3.754 1 95.12 255 ALA A C 1
ATOM 2058 O O . ALA A 1 255 ? 11.32 -34.656 3.568 1 95.12 255 ALA A O 1
ATOM 2059 N N . LEU A 1 256 ? 12.594 -36.438 3.021 1 96.69 256 LEU A N 1
ATOM 2060 C CA . LEU A 1 256 ? 11.719 -36.781 1.903 1 96.69 256 LEU A CA 1
ATOM 2061 C C . LEU A 1 256 ? 10.359 -37.25 2.402 1 96.69 256 LEU A C 1
ATOM 2063 O O . LEU A 1 256 ? 9.328 -36.875 1.842 1 96.69 256 LEU A O 1
ATOM 2067 N N . ASN A 1 257 ? 10.367 -38 3.461 1 97.62 257 ASN A N 1
ATOM 2068 C CA . ASN A 1 257 ? 9.109 -38.438 4.066 1 97.62 257 ASN A CA 1
ATOM 2069 C C . ASN A 1 257 ? 8.281 -37.25 4.535 1 97.62 257 ASN A C 1
ATOM 2071 O O . ASN A 1 257 ? 7.062 -37.219 4.336 1 97.62 257 ASN A O 1
ATOM 2075 N N . SER A 1 258 ? 8.93 -36.312 5.156 1 97.12 258 SER A N 1
ATOM 2076 C CA . SER A 1 258 ? 8.242 -35.094 5.609 1 97.12 258 SER A CA 1
ATOM 2077 C C . SER A 1 258 ? 7.66 -34.312 4.438 1 97.12 258 SER A C 1
ATOM 2079 O O . SER A 1 258 ? 6.547 -33.781 4.527 1 97.12 258 SER A O 1
ATOM 2081 N N . SER A 1 259 ? 8.398 -34.281 3.369 1 97.5 259 SER A N 1
ATOM 2082 C CA . SER A 1 259 ? 7.945 -33.562 2.184 1 97.5 259 SER A CA 1
ATOM 2083 C C . SER A 1 259 ? 6.773 -34.281 1.518 1 97.5 259 SER A C 1
ATOM 2085 O O . SER A 1 259 ? 5.875 -33.625 0.973 1 97.5 259 SER A O 1
ATOM 2087 N N . ILE A 1 260 ? 6.793 -35.562 1.532 1 98.38 260 ILE A N 1
ATOM 2088 C CA . ILE A 1 260 ? 5.676 -36.344 1.012 1 98.38 260 ILE A CA 1
ATOM 2089 C C . ILE A 1 260 ? 4.406 -36 1.789 1 98.38 260 ILE A C 1
ATOM 2091 O O . ILE A 1 260 ? 3.365 -35.688 1.193 1 98.38 260 ILE A O 1
ATOM 2095 N N . ASN A 1 261 ? 4.527 -35.969 3.098 1 97.81 261 ASN A N 1
ATOM 2096 C CA . ASN A 1 261 ? 3.379 -35.656 3.938 1 97.81 261 ASN A CA 1
ATOM 2097 C C . ASN A 1 261 ? 2.883 -34.219 3.691 1 97.81 261 ASN A C 1
ATOM 2099 O O . ASN A 1 261 ? 1.677 -34 3.596 1 97.81 261 ASN A O 1
ATOM 2103 N N . PHE A 1 262 ? 3.783 -33.375 3.621 1 97.44 262 PHE A N 1
ATOM 2104 C CA . PHE A 1 262 ? 3.484 -31.969 3.381 1 97.44 262 PHE A CA 1
ATOM 2105 C C . PHE A 1 262 ? 2.738 -31.781 2.064 1 97.44 262 PHE A C 1
ATOM 2107 O O . PHE A 1 262 ? 1.72 -31.094 2.01 1 97.44 262 PHE A O 1
ATOM 2114 N N . TYR A 1 263 ? 3.23 -32.438 1.069 1 98.19 263 TYR A N 1
ATOM 2115 C CA . TYR A 1 263 ? 2.648 -32.375 -0.265 1 98.19 263 TYR A CA 1
ATOM 2116 C C . TYR A 1 263 ? 1.211 -32.875 -0.263 1 98.19 263 TYR A C 1
ATOM 2118 O O . TYR A 1 263 ? 0.312 -32.219 -0.789 1 98.19 263 TYR A O 1
ATOM 2126 N N . PHE A 1 264 ? 0.999 -33.938 0.301 1 98.25 264 PHE A N 1
ATOM 2127 C CA . PHE A 1 264 ? -0.309 -34.594 0.165 1 98.25 264 PHE A CA 1
ATOM 2128 C C . PHE A 1 264 ? -1.332 -33.906 1.073 1 98.25 264 PHE A C 1
ATOM 2130 O O . PHE A 1 264 ? -2.535 -33.969 0.813 1 98.25 264 PHE A O 1
ATOM 2137 N N . ARG A 1 265 ? -0.864 -33.219 2.119 1 97.56 265 ARG A N 1
ATOM 2138 C CA . ARG A 1 265 ? -1.792 -32.375 2.857 1 97.56 265 ARG A CA 1
ATOM 2139 C C . ARG A 1 265 ? -2.41 -31.312 1.946 1 97.56 265 ARG A C 1
ATOM 2141 O O . ARG A 1 265 ? -3.615 -31.062 2.01 1 97.56 265 ARG A O 1
ATOM 2148 N N . MET A 1 266 ? -1.634 -30.781 1.116 1 98.06 266 MET A N 1
ATOM 2149 C CA . MET A 1 266 ? -2.115 -29.781 0.172 1 98.06 266 MET A CA 1
ATOM 2150 C C . MET A 1 266 ? -2.945 -30.422 -0.933 1 98.06 266 MET A C 1
ATOM 2152 O O . MET A 1 266 ? -3.955 -29.859 -1.363 1 98.06 266 MET A O 1
ATOM 2156 N N . ALA A 1 267 ? -2.477 -31.594 -1.366 1 98.31 267 ALA A N 1
ATOM 2157 C CA . ALA A 1 267 ? -3.205 -32.281 -2.422 1 98.31 267 ALA A CA 1
ATOM 2158 C C . ALA A 1 267 ? -4.637 -32.594 -1.987 1 98.31 267 ALA A C 1
ATOM 2160 O O . ALA A 1 267 ? -5.582 -32.375 -2.752 1 98.31 267 ALA A O 1
ATOM 2161 N N . PHE A 1 268 ? -4.777 -32.969 -0.797 1 97.38 268 PHE A N 1
ATOM 2162 C CA . PHE A 1 268 ? -6.102 -33.312 -0.285 1 97.38 268 PHE A CA 1
ATOM 2163 C C . PHE A 1 268 ? -6.934 -32.031 -0.094 1 97.38 268 PHE A C 1
ATOM 2165 O O . PHE A 1 268 ? -8.148 -32.062 -0.31 1 97.38 268 PHE A O 1
ATOM 2172 N N . ALA A 1 269 ? -6.316 -31.016 0.329 1 97.56 269 ALA A N 1
ATOM 2173 C CA . ALA A 1 269 ? -7.012 -29.734 0.435 1 97.56 269 ALA A CA 1
ATOM 2174 C C . ALA A 1 269 ? -7.547 -29.281 -0.923 1 97.56 269 ALA A C 1
ATOM 2176 O O . ALA A 1 269 ? -8.695 -28.859 -1.034 1 97.56 269 ALA A O 1
ATOM 2177 N N . ASN A 1 270 ? -6.723 -29.422 -1.886 1 98.12 270 ASN A N 1
ATOM 2178 C CA . ASN A 1 270 ? -7.117 -29.031 -3.232 1 98.12 270 ASN A CA 1
ATOM 2179 C C . ASN A 1 270 ? -8.25 -29.906 -3.768 1 98.12 270 ASN A C 1
ATOM 2181 O O . ASN A 1 270 ? -9.117 -29.422 -4.492 1 98.12 270 ASN A O 1
ATOM 2185 N N . GLN A 1 271 ? -8.164 -31.125 -3.461 1 97 271 GLN A N 1
ATOM 2186 C CA . GLN A 1 271 ? -9.25 -32.031 -3.84 1 97 271 GLN A CA 1
ATOM 2187 C C . GLN A 1 271 ? -10.57 -31.578 -3.215 1 97 271 GLN A C 1
ATOM 2189 O O . GLN A 1 271 ? -11.617 -31.609 -3.873 1 97 271 GLN A O 1
ATOM 2194 N N . ARG A 1 272 ? -10.531 -31.156 -2.004 1 96.75 272 ARG A N 1
ATOM 2195 C CA . ARG A 1 272 ? -11.727 -30.672 -1.32 1 96.75 272 ARG A CA 1
ATOM 2196 C C . ARG A 1 272 ? -12.273 -29.422 -1.995 1 96.75 272 ARG A C 1
ATOM 2198 O O . ARG A 1 272 ? -13.484 -29.266 -2.141 1 96.75 272 ARG A O 1
ATOM 2205 N N . ILE A 1 273 ? -11.406 -28.562 -2.359 1 97.44 273 ILE A N 1
ATOM 2206 C CA . ILE A 1 273 ? -11.812 -27.344 -3.039 1 97.44 273 ILE A CA 1
ATOM 2207 C C . ILE A 1 273 ? -12.469 -27.688 -4.371 1 97.44 273 ILE A C 1
ATOM 2209 O O . ILE A 1 273 ? -13.516 -27.125 -4.719 1 97.44 273 ILE A O 1
ATOM 2213 N N . LYS A 1 274 ? -11.898 -28.578 -5.07 1 97.06 274 LYS A N 1
ATOM 2214 C CA . LYS A 1 274 ? -12.445 -29 -6.359 1 97.06 274 LYS A CA 1
ATOM 2215 C C . LYS A 1 274 ? -13.828 -29.625 -6.191 1 97.06 274 LYS A C 1
ATOM 2217 O O . LYS A 1 274 ? -14.719 -29.391 -7.012 1 97.06 274 LYS A O 1
ATOM 2222 N N . GLU A 1 275 ? -13.945 -30.359 -5.215 1 95.94 275 GLU A N 1
ATOM 2223 C CA . GLU A 1 275 ? -15.242 -30.984 -4.949 1 95.94 275 GLU A CA 1
ATOM 2224 C C . GLU A 1 275 ? -16.297 -29.938 -4.605 1 95.94 275 GLU A C 1
ATOM 2226 O O . GLU A 1 275 ? -17.453 -30.078 -5.004 1 95.94 275 GLU A O 1
ATOM 2231 N N . ARG A 1 276 ? -15.883 -28.969 -3.975 1 95.62 276 ARG A N 1
ATOM 2232 C CA . ARG A 1 276 ? -16.812 -27.953 -3.504 1 95.62 276 ARG A CA 1
ATOM 2233 C C . ARG A 1 276 ? -17.172 -26.969 -4.621 1 95.62 276 ARG A C 1
ATOM 2235 O O . ARG A 1 276 ? -18.312 -26.531 -4.723 1 95.62 276 ARG A O 1
ATOM 2242 N N . TYR A 1 277 ? -16.203 -26.641 -5.43 1 97.19 277 TYR A N 1
ATOM 2243 C CA . TYR A 1 277 ? -16.391 -25.531 -6.359 1 97.19 277 TYR A CA 1
ATOM 2244 C C . TYR A 1 277 ? -16.5 -26.031 -7.793 1 97.19 277 TYR A C 1
ATOM 2246 O O . TYR A 1 277 ? -16.844 -25.281 -8.703 1 97.19 277 TYR A O 1
ATOM 2254 N N . GLY A 1 278 ? -16.219 -27.281 -8.039 1 96.19 278 GLY A N 1
ATOM 2255 C CA . GLY A 1 278 ? -16.469 -27.938 -9.312 1 96.19 278 GLY A CA 1
ATOM 2256 C C . GLY A 1 278 ? -15.797 -27.234 -10.484 1 96.19 278 GLY A C 1
ATOM 2257 O O . GLY A 1 278 ? -14.586 -27 -10.461 1 96.19 278 GLY A O 1
ATOM 2258 N N . ASP A 1 279 ? -16.594 -26.719 -11.336 1 96.94 279 ASP A N 1
ATOM 2259 C CA . ASP A 1 279 ? -16.109 -26.156 -12.594 1 96.94 279 ASP A CA 1
ATOM 2260 C C . ASP A 1 279 ? -15.406 -24.828 -12.375 1 96.94 279 ASP A C 1
ATOM 2262 O O . ASP A 1 279 ? -14.734 -24.312 -13.273 1 96.94 279 ASP A O 1
ATOM 2266 N N . ALA A 1 280 ? -15.516 -24.344 -11.242 1 98.44 280 ALA A N 1
ATOM 2267 C CA . ALA A 1 280 ? -14.828 -23.094 -10.938 1 98.44 280 ALA A CA 1
ATOM 2268 C C . ALA A 1 280 ? -13.328 -23.328 -10.758 1 98.44 280 ALA A C 1
ATOM 2270 O O . ALA A 1 280 ? -12.547 -22.375 -10.727 1 98.44 280 ALA A O 1
ATOM 2271 N N . VAL A 1 281 ? -12.953 -24.578 -10.711 1 98.62 281 VAL A N 1
ATOM 2272 C CA . VAL A 1 281 ? -11.539 -24.906 -10.562 1 98.62 281 VAL A CA 1
ATOM 2273 C C . VAL A 1 281 ? -10.977 -25.406 -11.891 1 98.62 281 VAL A C 1
ATOM 2275 O O . VAL A 1 281 ? -11.5 -26.359 -12.469 1 98.62 281 VAL A O 1
ATOM 2278 N N . LEU A 1 282 ? -9.945 -24.781 -12.367 1 98.62 282 LEU A N 1
ATOM 2279 C CA . LEU A 1 282 ? -9.227 -25.219 -13.555 1 98.62 282 LEU A CA 1
ATOM 2280 C C . LEU A 1 282 ? -7.906 -25.891 -13.164 1 98.62 282 LEU A C 1
ATOM 2282 O O . LEU A 1 282 ? -7.062 -25.266 -12.523 1 98.62 282 LEU A O 1
ATOM 2286 N N . ASP A 1 283 ? -7.746 -27.109 -13.523 1 97.62 283 ASP A N 1
ATOM 2287 C CA . ASP A 1 283 ? -6.484 -27.828 -13.328 1 97.62 283 ASP A CA 1
ATOM 2288 C C . ASP A 1 283 ? -5.535 -27.578 -14.5 1 97.62 283 ASP A C 1
ATOM 2290 O O . ASP A 1 283 ? -5.891 -27.828 -15.656 1 97.62 283 ASP A O 1
ATOM 2294 N N . ILE A 1 284 ? -4.359 -27.109 -14.18 1 96.5 284 ILE A N 1
ATOM 2295 C CA . ILE A 1 284 ? -3.344 -26.859 -15.203 1 96.5 284 ILE A CA 1
ATOM 2296 C C . ILE A 1 284 ? -2.025 -27.516 -14.781 1 96.5 284 ILE A C 1
ATOM 2298 O O . ILE A 1 284 ? -1.419 -27.109 -13.789 1 96.5 284 ILE A O 1
ATOM 2302 N N . PRO A 1 285 ? -1.566 -28.547 -15.57 1 95.38 285 PRO A N 1
ATOM 2303 C CA . PRO A 1 285 ? -0.181 -28.953 -15.336 1 95.38 285 PRO A CA 1
ATOM 2304 C C . PRO A 1 285 ? 0.826 -27.859 -15.664 1 95.38 285 PRO A C 1
ATOM 2306 O O . PRO A 1 285 ? 0.827 -27.328 -16.781 1 95.38 285 PRO A O 1
ATOM 2309 N N . GLY A 1 286 ? 1.649 -27.516 -14.75 1 93.25 286 GLY A N 1
ATOM 2310 C CA . GLY A 1 286 ? 2.58 -26.406 -14.906 1 93.25 286 GLY A CA 1
ATOM 2311 C C . GLY A 1 286 ? 3.467 -26.547 -16.125 1 93.25 286 GLY A C 1
ATOM 2312 O O . GLY A 1 286 ? 3.723 -25.562 -16.828 1 93.25 286 GLY A O 1
ATOM 2313 N N . HIS A 1 287 ? 3.902 -27.781 -16.422 1 91.94 287 HIS A N 1
ATOM 2314 C CA . HIS A 1 287 ? 4.832 -28 -17.531 1 91.94 287 HIS A CA 1
ATOM 2315 C C . HIS A 1 287 ? 4.18 -27.688 -18.875 1 91.94 287 HIS A C 1
ATOM 2317 O O . HIS A 1 287 ? 4.875 -27.406 -19.859 1 91.94 287 HIS A O 1
ATOM 2323 N N . GLU A 1 288 ? 2.895 -27.703 -18.953 1 93.25 288 GLU A N 1
ATOM 2324 C CA . GLU A 1 288 ? 2.195 -27.422 -20.203 1 93.25 288 GLU A CA 1
ATOM 2325 C C . GLU A 1 288 ? 2.363 -25.969 -20.609 1 93.25 288 GLU A C 1
ATOM 2327 O O . GLU A 1 288 ? 2.355 -25.641 -21.797 1 93.25 288 GLU A O 1
ATOM 2332 N N . MET A 1 289 ? 2.518 -25.078 -19.609 1 93.25 289 MET A N 1
ATOM 2333 C CA . MET A 1 289 ? 2.715 -23.656 -19.906 1 93.25 289 MET A CA 1
ATOM 2334 C C . MET A 1 289 ? 3.984 -23.453 -20.719 1 93.25 289 MET A C 1
ATOM 2336 O O . MET A 1 289 ? 4.047 -22.547 -21.562 1 93.25 289 MET A O 1
ATOM 2340 N N . VAL A 1 290 ? 4.91 -24.281 -20.484 1 90.56 290 VAL A N 1
ATOM 2341 C CA . VAL A 1 290 ? 6.195 -24.156 -21.172 1 90.56 290 VAL A CA 1
ATOM 2342 C C . VAL A 1 290 ? 6.168 -24.938 -22.484 1 90.56 290 VAL A C 1
ATOM 2344 O O . VAL A 1 290 ? 6.652 -24.453 -23.516 1 90.56 290 VAL A O 1
ATOM 2347 N N . LEU A 1 291 ? 5.598 -26.109 -22.5 1 92.19 291 LEU A N 1
ATOM 2348 C CA . LEU A 1 291 ? 5.652 -27.016 -23.641 1 92.19 291 LEU A CA 1
ATOM 2349 C C . LEU A 1 291 ? 4.605 -26.641 -24.688 1 92.19 291 LEU A C 1
ATOM 2351 O O . LEU A 1 291 ? 4.832 -26.812 -25.891 1 92.19 291 LEU A O 1
ATOM 2355 N N . ARG A 1 292 ? 3.463 -26.172 -24.234 1 94.12 292 ARG A N 1
ATOM 2356 C CA . ARG A 1 292 ? 2.348 -25.812 -25.094 1 94.12 292 ARG A CA 1
ATOM 2357 C C . ARG A 1 292 ? 1.725 -24.484 -24.656 1 94.12 292 ARG A C 1
ATOM 2359 O O . ARG A 1 292 ? 0.543 -24.438 -24.297 1 94.12 292 ARG A O 1
ATOM 2366 N N . PRO A 1 293 ? 2.475 -23.438 -24.781 1 94.94 293 PRO A N 1
ATOM 2367 C CA . PRO A 1 293 ? 2.047 -22.156 -24.219 1 94.94 293 PRO A CA 1
ATOM 2368 C C . PRO A 1 293 ? 0.755 -21.641 -24.844 1 94.94 293 PRO A C 1
ATOM 2370 O O . PRO A 1 293 ? -0.132 -21.156 -24.125 1 94.94 293 PRO A O 1
ATOM 2373 N N . ALA A 1 294 ? 0.582 -21.734 -26.141 1 95.88 294 ALA A N 1
ATOM 2374 C CA . ALA A 1 294 ? -0.593 -21.203 -26.812 1 95.88 294 ALA A CA 1
ATOM 2375 C C . ALA A 1 294 ? -1.868 -21.891 -26.344 1 95.88 294 ALA A C 1
ATOM 2377 O O . ALA A 1 294 ? -2.848 -21.219 -26 1 95.88 294 ALA A O 1
ATOM 2378 N N . GLU A 1 295 ? -1.816 -23.156 -26.328 1 96.75 295 GLU A N 1
ATOM 2379 C CA . GLU A 1 295 ? -2.971 -23.938 -25.906 1 96.75 295 GLU A CA 1
ATOM 2380 C C . GLU A 1 295 ? -3.311 -23.672 -24.438 1 96.75 295 GLU A C 1
ATOM 2382 O O . GLU A 1 295 ? -4.48 -23.516 -24.094 1 96.75 295 GLU A O 1
ATOM 2387 N N . THR A 1 296 ? -2.316 -23.641 -23.672 1 97.12 296 THR A N 1
ATOM 2388 C CA . THR A 1 296 ? -2.514 -23.422 -22.25 1 97.12 296 THR A CA 1
ATOM 2389 C C . THR A 1 296 ? -3.074 -22.031 -21.984 1 97.12 296 THR A C 1
ATOM 2391 O O . THR A 1 296 ? -3.965 -21.859 -21.141 1 97.12 296 THR A O 1
ATOM 2394 N N . LEU A 1 297 ? -2.588 -21.078 -22.672 1 97.81 297 LEU A N 1
ATOM 2395 C CA . LEU A 1 297 ? -3.074 -19.703 -22.516 1 97.81 297 LEU A CA 1
ATOM 2396 C C . LEU A 1 297 ? -4.543 -19.609 -22.922 1 97.81 297 LEU A C 1
ATOM 2398 O O . LEU A 1 297 ? -5.324 -18.922 -22.266 1 97.81 297 LEU A O 1
ATOM 2402 N N . HIS A 1 298 ? -4.871 -20.281 -23.953 1 98.06 298 HIS A N 1
ATOM 2403 C CA . HIS A 1 298 ? -6.273 -20.297 -24.375 1 98.06 298 HIS A CA 1
ATOM 2404 C C . HIS A 1 298 ? -7.156 -20.891 -23.281 1 98.06 298 HIS A C 1
ATOM 2406 O O . HIS A 1 298 ? -8.234 -20.359 -23 1 98.06 298 HIS A O 1
ATOM 2412 N N . LYS A 1 299 ? -6.734 -21.938 -22.719 1 98.25 299 LYS A N 1
ATOM 2413 C CA . LYS A 1 299 ? -7.492 -22.562 -21.641 1 98.25 299 LYS A CA 1
ATOM 2414 C C . LYS A 1 299 ? -7.68 -21.609 -20.469 1 98.25 299 LYS A C 1
ATOM 2416 O O . LYS A 1 299 ? -8.773 -21.516 -19.906 1 98.25 299 LYS A O 1
ATOM 2421 N N . LEU A 1 300 ? -6.637 -20.953 -20.125 1 98.62 300 LEU A N 1
ATOM 2422 C CA . LEU A 1 300 ? -6.672 -20 -19.016 1 98.62 300 LEU A CA 1
ATOM 2423 C C . LEU A 1 300 ? -7.613 -18.844 -19.312 1 98.62 300 LEU A C 1
ATOM 2425 O O . LEU A 1 300 ? -8.445 -18.469 -18.484 1 98.62 300 LEU A O 1
ATOM 2429 N N . CYS A 1 301 ? -7.473 -18.281 -20.469 1 98.69 301 CYS A N 1
ATOM 2430 C CA . CYS A 1 301 ? -8.312 -17.172 -20.875 1 98.69 301 CYS A CA 1
ATOM 2431 C C . CYS A 1 301 ? -9.781 -17.578 -20.922 1 98.69 301 CYS A C 1
ATOM 2433 O O . CYS A 1 301 ? -10.648 -16.828 -20.484 1 98.69 301 CYS A O 1
ATOM 2435 N N . ASP A 1 302 ? -10.016 -18.75 -21.438 1 98.56 302 ASP A N 1
ATOM 2436 C CA . ASP A 1 302 ? -11.383 -19.25 -21.484 1 98.56 302 ASP A CA 1
ATOM 2437 C C . ASP A 1 302 ? -11.953 -19.422 -20.094 1 98.56 302 ASP A C 1
ATOM 2439 O O . ASP A 1 302 ? -13.102 -19.031 -19.828 1 98.56 302 ASP A O 1
ATOM 2443 N N . HIS A 1 303 ? -11.18 -19.969 -19.234 1 98.75 303 HIS A N 1
ATOM 2444 C CA . HIS A 1 303 ? -11.609 -20.172 -17.859 1 98.75 303 HIS A CA 1
ATOM 2445 C C . HIS A 1 303 ? -11.969 -18.859 -17.172 1 98.75 303 HIS A C 1
ATOM 2447 O O . HIS A 1 303 ? -12.938 -18.781 -16.422 1 98.75 303 HIS A O 1
ATOM 2453 N N . LEU A 1 304 ? -11.203 -17.828 -17.469 1 98.62 304 LEU A N 1
ATOM 2454 C CA . LEU A 1 304 ? -11.391 -16.531 -16.844 1 98.62 304 LEU A CA 1
ATOM 2455 C C . LEU A 1 304 ? -12.328 -15.656 -17.656 1 98.62 304 LEU A C 1
ATOM 2457 O O . LEU A 1 304 ? -12.664 -14.539 -17.25 1 98.62 304 LEU A O 1
ATOM 2461 N N . ARG A 1 305 ? -12.719 -16.094 -18.828 1 98 305 ARG A N 1
ATOM 2462 C CA . ARG A 1 305 ? -13.664 -15.43 -19.719 1 98 305 ARG A CA 1
ATOM 2463 C C . ARG A 1 305 ? -13.109 -14.094 -20.203 1 98 305 ARG A C 1
ATOM 2465 O O . ARG A 1 305 ? -13.812 -13.078 -20.172 1 98 305 ARG A O 1
ATOM 2472 N N . VAL A 1 306 ? -11.883 -14.148 -20.562 1 98.12 306 VAL A N 1
ATOM 2473 C CA . VAL A 1 306 ? -11.266 -12.992 -21.203 1 98.12 306 VAL A CA 1
ATOM 2474 C C . VAL A 1 306 ? -10.789 -13.367 -22.609 1 98.12 306 VAL A C 1
ATOM 2476 O O . VAL A 1 306 ? -10.633 -14.547 -22.922 1 98.12 306 VAL A O 1
ATOM 2479 N N . THR A 1 307 ? -10.586 -12.375 -23.406 1 97.31 307 THR A N 1
ATOM 2480 C CA . THR A 1 307 ? -10.141 -12.609 -24.766 1 97.31 307 THR A CA 1
ATOM 2481 C C . THR A 1 307 ? -8.656 -12.945 -24.797 1 97.31 307 THR A C 1
ATOM 2483 O O . THR A 1 307 ? -7.848 -12.297 -24.141 1 97.31 307 THR A O 1
ATOM 2486 N N . CYS A 1 308 ? -8.32 -13.93 -25.5 1 97.12 308 CYS A N 1
ATOM 2487 C CA . CYS A 1 308 ? -6.93 -14.312 -25.703 1 97.12 308 CYS A CA 1
ATOM 2488 C C . CYS A 1 308 ? -6.445 -13.898 -27.094 1 97.12 308 CYS A C 1
ATOM 2490 O O . CYS A 1 308 ? -6.492 -14.695 -28.031 1 97.12 308 CYS A O 1
ATOM 2492 N N . SER A 1 309 ? -5.895 -12.75 -27.234 1 96.94 309 SER A N 1
ATOM 2493 C CA . SER A 1 309 ? -5.469 -12.242 -28.531 1 96.94 309 SER A CA 1
ATOM 2494 C C . SER A 1 309 ? -4.203 -12.953 -29.016 1 96.94 309 SER A C 1
ATOM 2496 O O . SER A 1 309 ? -3.414 -13.438 -28.203 1 96.94 309 SER A O 1
ATOM 2498 N N . ASP A 1 310 ? -3.979 -12.922 -30.297 1 96.62 310 ASP A N 1
ATOM 2499 C CA . ASP A 1 310 ? -2.775 -13.516 -30.875 1 96.62 310 ASP A CA 1
ATOM 2500 C C . ASP A 1 310 ? -1.521 -12.797 -30.391 1 96.62 310 ASP A C 1
ATOM 2502 O O . ASP A 1 310 ? -0.491 -13.43 -30.141 1 96.62 310 ASP A O 1
ATOM 2506 N N . ASP A 1 311 ? -1.672 -11.531 -30.312 1 94.69 311 ASP A N 1
ATOM 2507 C CA . ASP A 1 311 ? -0.541 -10.742 -29.828 1 94.69 311 ASP A CA 1
ATOM 2508 C C . ASP A 1 311 ? -0.169 -11.117 -28.406 1 94.69 311 ASP A C 1
ATOM 2510 O O . ASP A 1 311 ? 1.012 -11.266 -28.078 1 94.69 311 ASP A O 1
ATOM 2514 N N . PHE A 1 312 ? -1.186 -11.273 -27.594 1 95.31 312 PHE A N 1
ATOM 2515 C CA . PHE A 1 312 ? -0.973 -11.68 -26.219 1 95.31 312 PHE A CA 1
ATOM 2516 C C . PHE A 1 312 ? -0.298 -13.047 -26.156 1 95.31 312 PHE A C 1
ATOM 2518 O O . PHE A 1 312 ? 0.683 -13.227 -25.422 1 95.31 312 PHE A O 1
ATOM 2525 N N . ILE A 1 313 ? -0.724 -14 -26.906 1 96.5 313 ILE A N 1
ATOM 2526 C CA . ILE A 1 313 ? -0.176 -15.352 -26.938 1 96.5 313 ILE A CA 1
ATOM 2527 C C . ILE A 1 313 ? 1.278 -15.305 -27.406 1 96.5 313 ILE A C 1
ATOM 2529 O O . ILE A 1 313 ? 2.152 -15.922 -26.781 1 96.5 313 ILE A O 1
ATOM 2533 N N . LYS A 1 314 ? 1.483 -14.586 -28.406 1 95.25 314 LYS A N 1
ATOM 2534 C CA . LYS A 1 314 ? 2.822 -14.5 -28.984 1 95.25 314 LYS A CA 1
ATOM 2535 C C . LYS A 1 314 ? 3.812 -13.898 -27.984 1 95.25 314 LYS A C 1
ATOM 2537 O O . LYS A 1 314 ? 4.891 -14.453 -27.781 1 95.25 314 LYS A O 1
ATOM 2542 N N . LYS A 1 315 ? 3.482 -12.836 -27.391 1 94 315 LYS A N 1
ATOM 2543 C CA . LYS A 1 315 ? 4.367 -12.148 -26.453 1 94 315 LYS A CA 1
ATOM 2544 C C . LYS A 1 315 ? 4.613 -12.992 -25.203 1 94 315 LYS A C 1
ATOM 2546 O O . LYS A 1 315 ? 5.742 -13.07 -24.719 1 94 315 LYS A O 1
ATOM 2551 N N . CYS A 1 316 ? 3.594 -13.562 -24.703 1 94.69 316 CYS A N 1
ATOM 2552 C CA . CYS A 1 316 ? 3.748 -14.406 -23.531 1 94.69 316 CYS A CA 1
ATOM 2553 C C . CYS A 1 316 ? 4.582 -15.641 -23.844 1 94.69 316 CYS A C 1
ATOM 2555 O O . CYS A 1 316 ? 5.43 -16.047 -23.047 1 94.69 316 CYS A O 1
ATOM 2557 N N . SER A 1 317 ? 4.41 -16.203 -24.969 1 92.88 317 SER A N 1
ATOM 2558 C CA . SER A 1 317 ? 5.148 -17.391 -25.375 1 92.88 317 SER A CA 1
ATOM 2559 C C . SER A 1 317 ? 6.637 -17.094 -25.547 1 92.88 317 SER A C 1
ATOM 2561 O O . SER A 1 317 ? 7.48 -17.969 -25.312 1 92.88 317 SER A O 1
ATOM 2563 N N . SER A 1 318 ? 6.898 -15.891 -25.844 1 88.88 318 SER A N 1
ATOM 2564 C CA . SER A 1 318 ? 8.273 -15.5 -26.156 1 88.88 318 SER A CA 1
ATOM 2565 C C . SER A 1 318 ? 9.148 -15.531 -24.906 1 88.88 318 SER A C 1
ATOM 2567 O O . SER A 1 318 ? 10.375 -15.602 -25.016 1 88.88 318 SER A O 1
ATOM 2569 N N . ILE A 1 319 ? 8.562 -15.484 -23.75 1 86.88 319 ILE A N 1
ATOM 2570 C CA . ILE A 1 319 ? 9.383 -15.445 -22.547 1 86.88 319 ILE A CA 1
ATOM 2571 C C . ILE A 1 319 ? 9.492 -16.844 -21.953 1 86.88 319 ILE A C 1
ATOM 2573 O O . ILE A 1 319 ? 10.188 -17.047 -20.953 1 86.88 319 ILE A O 1
ATOM 2577 N N . LEU A 1 320 ? 8.734 -17.719 -22.562 1 86.94 320 LEU A N 1
ATOM 2578 C CA . LEU A 1 320 ? 8.719 -19.094 -22.062 1 86.94 320 LEU A CA 1
ATOM 2579 C C . LEU A 1 320 ? 9.758 -19.953 -22.781 1 86.94 320 LEU A C 1
ATOM 2581 O O . LEU A 1 320 ? 9.82 -19.953 -24.016 1 86.94 320 LEU A O 1
ATOM 2585 N N . TYR A 1 321 ? 10.789 -20.328 -22.031 1 71.88 321 TYR A N 1
ATOM 2586 C CA . TYR A 1 321 ? 11.844 -21.125 -22.656 1 71.88 321 TYR A CA 1
ATOM 2587 C C . TYR A 1 321 ? 12.328 -22.219 -21.703 1 71.88 321 TYR A C 1
ATOM 2589 O O . TYR A 1 321 ? 12.047 -22.172 -20.516 1 71.88 321 TYR A O 1
ATOM 2597 N N . GLY A 1 322 ? 12.789 -23.109 -22.438 1 74.94 322 GLY A N 1
ATOM 2598 C CA . GLY A 1 322 ? 13.453 -24.172 -21.688 1 74.94 322 GLY A CA 1
ATOM 2599 C C . GLY A 1 322 ? 12.586 -25.391 -21.5 1 74.94 322 GLY A C 1
ATOM 2600 O O . GLY A 1 322 ? 11.625 -25.609 -22.25 1 74.94 322 GLY A O 1
ATOM 2601 N N . SER A 1 323 ? 13.117 -26.359 -20.719 1 79.94 323 SER A N 1
ATOM 2602 C CA . SER A 1 323 ? 12.445 -27.609 -20.391 1 79.94 323 SER A CA 1
ATOM 2603 C C . SER A 1 323 ? 12.117 -27.703 -18.906 1 79.94 323 SER A C 1
ATOM 2605 O O . SER A 1 323 ? 12.859 -27.172 -18.078 1 79.94 323 SER A O 1
ATOM 2607 N N . PRO A 1 324 ? 11 -28.312 -18.719 1 85.88 324 PRO A N 1
ATOM 2608 C CA . PRO A 1 324 ? 10.664 -28.5 -17.297 1 85.88 324 PRO A CA 1
ATOM 2609 C C . PRO A 1 324 ? 11.75 -29.25 -16.531 1 85.88 324 PRO A C 1
ATOM 2611 O O . PRO A 1 324 ? 12.367 -30.172 -17.062 1 85.88 324 PRO A O 1
ATOM 2614 N N . SER A 1 325 ? 11.977 -28.812 -15.398 1 83.81 325 SER A N 1
ATOM 2615 C CA . SER A 1 325 ? 12.977 -29.453 -14.547 1 83.81 325 SER A CA 1
ATOM 2616 C C . SER A 1 325 ? 12.461 -30.781 -13.984 1 83.81 325 SER A C 1
ATOM 2618 O O . SER A 1 325 ? 11.305 -30.875 -13.57 1 83.81 325 SER A O 1
ATOM 2620 N N . VAL A 1 326 ? 13.367 -31.797 -14.039 1 90.12 326 VAL A N 1
ATOM 2621 C CA . VAL A 1 326 ? 13.039 -33.125 -13.484 1 90.12 326 VAL A CA 1
ATOM 2622 C C . VAL A 1 326 ? 13.883 -33.375 -12.234 1 90.12 326 VAL A C 1
ATOM 2624 O O . VAL A 1 326 ? 14.875 -34.094 -12.289 1 90.12 326 VAL A O 1
ATOM 2627 N N . THR A 1 327 ? 13.359 -32.969 -11.164 1 92.19 327 THR A N 1
ATOM 2628 C CA . THR A 1 327 ? 14.156 -32.938 -9.938 1 92.19 327 THR A CA 1
ATOM 2629 C C . THR A 1 327 ? 14.055 -34.281 -9.195 1 92.19 327 THR A C 1
ATOM 2631 O O . THR A 1 327 ? 14.844 -34.562 -8.289 1 92.19 327 THR A O 1
ATOM 2634 N N . ARG A 1 328 ? 13.141 -35.188 -9.555 1 94.5 328 ARG A N 1
ATOM 2635 C CA . ARG A 1 328 ? 12.992 -36.469 -8.898 1 94.5 328 ARG A CA 1
ATOM 2636 C C . ARG A 1 328 ? 14.266 -37.312 -9.047 1 94.5 328 ARG A C 1
ATOM 2638 O O . ARG A 1 328 ? 14.57 -38.156 -8.195 1 94.5 328 ARG A O 1
ATOM 2645 N N . ASN A 1 329 ? 15.023 -36.969 -10.055 1 92 329 ASN A N 1
ATOM 2646 C CA . ASN A 1 329 ? 16.234 -37.719 -10.344 1 92 329 ASN A CA 1
ATOM 2647 C C . ASN A 1 329 ? 17.406 -37.25 -9.492 1 92 329 ASN A C 1
ATOM 2649 O O . ASN A 1 329 ? 18.469 -37.875 -9.484 1 92 329 ASN A O 1
ATOM 2653 N N . LEU A 1 330 ? 17.203 -36.281 -8.766 1 91.56 330 LEU A N 1
ATOM 2654 C CA . LEU A 1 330 ? 18.281 -35.688 -7.977 1 91.56 330 LEU A CA 1
ATOM 2655 C C . LEU A 1 330 ? 18.234 -36.188 -6.535 1 91.56 330 LEU A C 1
ATOM 2657 O O . LEU A 1 330 ? 19.125 -35.906 -5.738 1 91.56 330 LEU A O 1
ATOM 2661 N N . VAL A 1 331 ? 17.234 -36.969 -6.281 1 93.75 331 VAL A N 1
ATOM 2662 C CA . VAL A 1 331 ? 17.062 -37.438 -4.918 1 93.75 331 VAL A CA 1
ATOM 2663 C C . VAL A 1 331 ? 16.922 -38.969 -4.93 1 93.75 331 VAL A C 1
ATOM 2665 O O . VAL A 1 331 ? 16.5 -39.562 -5.934 1 93.75 331 VAL A O 1
ATOM 2668 N N . VAL A 1 332 ? 17.391 -39.594 -3.809 1 94.81 332 VAL A N 1
ATOM 2669 C CA . VAL A 1 332 ? 17.25 -41.031 -3.666 1 94.81 332 VAL A CA 1
ATOM 2670 C C . VAL A 1 332 ? 15.875 -41.375 -3.104 1 94.81 332 VAL A C 1
ATOM 2672 O O . VAL A 1 332 ? 15.492 -40.875 -2.049 1 94.81 332 VAL A O 1
ATOM 2675 N N . TRP A 1 333 ? 15.188 -42.25 -3.875 1 97.38 333 TRP A N 1
ATOM 2676 C CA . TRP A 1 333 ? 13.867 -42.719 -3.467 1 97.38 333 TRP A CA 1
ATOM 2677 C C . TRP A 1 333 ? 13.922 -44.188 -3.039 1 97.38 333 TRP A C 1
ATOM 2679 O O . TRP A 1 333 ? 14.461 -45.031 -3.76 1 97.38 333 TRP A O 1
ATOM 2689 N N . THR A 1 334 ? 13.375 -44.5 -1.856 1 97.06 334 THR A N 1
ATOM 2690 C CA . THR A 1 334 ? 13.211 -45.906 -1.507 1 97.06 334 THR A CA 1
ATOM 2691 C C . THR A 1 334 ? 12.016 -46.5 -2.248 1 97.06 334 THR A C 1
ATOM 2693 O O . THR A 1 334 ? 11.148 -45.781 -2.732 1 97.06 334 THR A O 1
ATOM 2696 N N . LYS A 1 335 ? 12.008 -47.781 -2.293 1 96.81 335 LYS A N 1
ATOM 2697 C CA . LYS A 1 335 ? 10.875 -48.5 -2.896 1 96.81 335 LYS A CA 1
ATOM 2698 C C . LYS A 1 335 ? 9.578 -48.188 -2.146 1 96.81 335 LYS A C 1
ATOM 2700 O O . LYS A 1 335 ? 8.523 -48.031 -2.76 1 96.81 335 LYS A O 1
ATOM 2705 N N . GLU A 1 336 ? 9.672 -48.094 -0.924 1 97.25 336 GLU A N 1
ATOM 2706 C CA . GLU A 1 336 ? 8.516 -47.812 -0.079 1 97.25 336 GLU A CA 1
ATOM 2707 C C . GLU A 1 336 ? 7.973 -46.406 -0.326 1 97.25 336 GLU A C 1
ATOM 2709 O O . GLU A 1 336 ? 6.758 -46.219 -0.376 1 97.25 336 GLU A O 1
ATOM 2714 N N . GLN A 1 337 ? 8.812 -45.469 -0.426 1 98.06 337 GLN A N 1
ATOM 2715 C CA . GLN A 1 337 ? 8.422 -44.094 -0.675 1 98.06 337 GLN A CA 1
ATOM 2716 C C . GLN A 1 337 ? 7.723 -43.938 -2.025 1 98.06 337 GLN A C 1
ATOM 2718 O O . GLN A 1 337 ? 6.688 -43.281 -2.131 1 98.06 337 GLN A O 1
ATOM 2723 N N . LYS A 1 338 ? 8.297 -44.531 -3.031 1 98.06 338 LYS A N 1
ATOM 2724 C CA . LYS A 1 338 ? 7.68 -44.5 -4.355 1 98.06 338 LYS A CA 1
ATOM 2725 C C . LYS A 1 338 ? 6.289 -45.125 -4.328 1 98.06 338 LYS A C 1
ATOM 2727 O O . LYS A 1 338 ? 5.348 -44.594 -4.91 1 98.06 338 LYS A O 1
ATOM 2732 N N . ALA A 1 339 ? 6.23 -46.25 -3.658 1 97.69 339 ALA A N 1
ATOM 2733 C CA . ALA A 1 339 ? 4.953 -46.938 -3.549 1 97.69 339 ALA A CA 1
ATOM 2734 C C . ALA A 1 339 ? 3.924 -46.094 -2.809 1 97.69 339 ALA A C 1
ATOM 2736 O O . ALA A 1 339 ? 2.756 -46.031 -3.201 1 97.69 339 ALA A O 1
ATOM 2737 N N . ARG A 1 340 ? 4.305 -45.469 -1.786 1 97.69 340 ARG A N 1
ATOM 2738 C CA . ARG A 1 340 ? 3.43 -44.625 -0.982 1 97.69 340 ARG A CA 1
ATOM 2739 C C . ARG A 1 340 ? 2.895 -43.469 -1.803 1 97.69 340 ARG A C 1
ATOM 2741 O O . ARG A 1 340 ? 1.692 -43.188 -1.795 1 97.69 340 ARG A O 1
ATOM 2748 N N . VAL A 1 341 ? 3.73 -42.75 -2.49 1 98.44 341 VAL A N 1
ATOM 2749 C CA . VAL A 1 341 ? 3.346 -41.625 -3.312 1 98.44 341 VAL A CA 1
ATOM 2750 C C . VAL A 1 341 ? 2.383 -42.062 -4.406 1 98.44 341 VAL A C 1
ATOM 2752 O O . VAL A 1 341 ? 1.346 -41.438 -4.629 1 98.44 341 VAL A O 1
ATOM 2755 N N . THR A 1 342 ? 2.758 -43.188 -5.035 1 97.56 342 THR A N 1
ATOM 2756 C CA . THR A 1 342 ? 1.92 -43.719 -6.102 1 97.56 342 THR A CA 1
ATOM 2757 C C . THR A 1 342 ? 0.52 -44.031 -5.586 1 97.56 342 THR A C 1
ATOM 2759 O O . THR A 1 342 ? -0.476 -43.719 -6.23 1 97.56 342 THR A O 1
ATOM 2762 N N . LYS A 1 343 ? 0.44 -44.625 -4.469 1 96.81 343 LYS A N 1
ATOM 2763 C CA . LYS A 1 343 ? -0.841 -44.969 -3.865 1 96.81 343 LYS A CA 1
ATOM 2764 C C . LYS A 1 343 ? -1.654 -43.719 -3.533 1 96.81 343 LYS A C 1
ATOM 2766 O O . LYS A 1 343 ? -2.861 -43.688 -3.787 1 96.81 343 LYS A O 1
ATOM 2771 N N . MET A 1 344 ? -1.012 -42.812 -2.951 1 97.06 344 MET A N 1
ATOM 2772 C CA . MET A 1 344 ? -1.691 -41.562 -2.578 1 97.06 344 MET A CA 1
ATOM 2773 C C . MET A 1 344 ? -2.168 -40.812 -3.816 1 97.06 344 MET A C 1
ATOM 2775 O O . MET A 1 344 ? -3.248 -40.219 -3.811 1 97.06 344 MET A O 1
ATOM 2779 N N . MET A 1 345 ? -1.406 -40.844 -4.844 1 97.19 345 MET A N 1
ATOM 2780 C CA . MET A 1 345 ? -1.778 -40.188 -6.098 1 97.19 345 MET A CA 1
ATOM 2781 C C . MET A 1 345 ? -3.074 -40.75 -6.648 1 97.19 345 MET A C 1
ATOM 2783 O O . MET A 1 345 ? -3.891 -40.031 -7.223 1 97.19 345 MET A O 1
ATOM 2787 N N . GLU A 1 346 ? -3.295 -41.969 -6.477 1 94.69 346 GLU A N 1
ATOM 2788 C CA . GLU A 1 346 ? -4.488 -42.625 -6.977 1 94.69 346 GLU A CA 1
ATOM 2789 C C . GLU A 1 346 ? -5.746 -42.125 -6.285 1 94.69 346 GLU A C 1
ATOM 2791 O O . GLU A 1 346 ? -6.844 -42.219 -6.84 1 94.69 346 GLU A O 1
ATOM 2796 N N . THR A 1 347 ? -5.582 -41.562 -5.152 1 93.81 347 THR A N 1
ATOM 2797 C CA . THR A 1 347 ? -6.727 -41.062 -4.387 1 93.81 347 THR A CA 1
ATOM 2798 C C . THR A 1 347 ? -7.07 -39.625 -4.773 1 93.81 347 THR A C 1
ATOM 2800 O O . THR A 1 347 ? -8.125 -39.125 -4.395 1 93.81 347 THR A O 1
ATOM 2803 N N . VAL A 1 348 ? -6.219 -39 -5.465 1 95.75 348 VAL A N 1
ATOM 2804 C CA . VAL A 1 348 ? -6.402 -37.625 -5.91 1 95.75 348 VAL A CA 1
ATOM 2805 C C . VAL A 1 348 ? -6.582 -37.594 -7.426 1 95.75 348 VAL A C 1
ATOM 2807 O O . VAL A 1 348 ? -5.637 -37.844 -8.172 1 95.75 348 VAL A O 1
ATOM 2810 N N . SER A 1 349 ? -7.707 -37.25 -7.859 1 92.94 349 SER A N 1
ATOM 2811 C CA . SER A 1 349 ? -8.125 -37.406 -9.25 1 92.94 349 SER A CA 1
ATOM 2812 C C . SER A 1 349 ? -7.18 -36.656 -10.195 1 92.94 349 SER A C 1
ATOM 2814 O O . SER A 1 349 ? -6.809 -37.188 -11.242 1 92.94 349 SER A O 1
ATOM 2816 N N . VAL A 1 350 ? -6.668 -35.5 -9.852 1 94.69 350 VAL A N 1
ATOM 2817 C CA . VAL A 1 350 ? -5.902 -34.656 -10.742 1 94.69 350 VAL A CA 1
ATOM 2818 C C . VAL A 1 350 ? -4.48 -35.188 -10.883 1 94.69 350 VAL A C 1
ATOM 2820 O O . VAL A 1 350 ? -3.77 -34.844 -11.836 1 94.69 350 VAL A O 1
ATOM 2823 N N . LEU A 1 351 ? -4.086 -36.156 -10.031 1 96.19 351 LEU A N 1
ATOM 2824 C CA . LEU A 1 351 ? -2.701 -36.594 -10.016 1 96.19 351 LEU A CA 1
ATOM 2825 C C . LEU A 1 351 ? -2.584 -38 -10.633 1 96.19 351 LEU A C 1
ATOM 2827 O O . LEU A 1 351 ? -1.481 -38.531 -10.758 1 96.19 351 LEU A O 1
ATOM 2831 N N . LYS A 1 352 ? -3.637 -38.5 -11.102 1 90.31 352 LYS A N 1
ATOM 2832 C CA . LYS A 1 352 ? -3.707 -39.906 -11.508 1 90.31 352 LYS A CA 1
ATOM 2833 C C . LYS A 1 352 ? -2.865 -40.156 -12.75 1 90.31 352 LYS A C 1
ATOM 2835 O O . LYS A 1 352 ? -2.387 -41.281 -12.969 1 90.31 352 LYS A O 1
ATOM 2840 N N . ASP A 1 353 ? -2.646 -39.156 -13.508 1 88.62 353 ASP A N 1
ATOM 2841 C CA . ASP A 1 353 ? -1.984 -39.344 -14.789 1 88.62 353 ASP A CA 1
ATOM 2842 C C . ASP A 1 353 ? -0.471 -39.188 -14.664 1 88.62 353 ASP A C 1
ATOM 2844 O O . ASP A 1 353 ? 0.266 -39.406 -15.625 1 88.62 353 ASP A O 1
ATOM 2848 N N . TYR A 1 354 ? -0.015 -38.906 -13.5 1 95.19 354 TYR A N 1
ATOM 2849 C CA . TYR A 1 354 ? 1.421 -38.75 -13.281 1 95.19 354 TYR A CA 1
ATOM 2850 C C . TYR A 1 354 ? 2.023 -40.094 -12.82 1 95.19 354 TYR A C 1
ATOM 2852 O O . TYR A 1 354 ? 1.307 -40.969 -12.328 1 95.19 354 TYR A O 1
ATOM 2860 N N . SER A 1 355 ? 3.277 -40.25 -13.062 1 95.69 355 SER A N 1
ATOM 2861 C CA . SER A 1 355 ? 4.059 -41.375 -12.539 1 95.69 355 SER A CA 1
ATOM 2862 C C . SER A 1 355 ? 5.535 -41.031 -12.43 1 95.69 355 SER A C 1
ATOM 2864 O O . SER A 1 355 ? 5.977 -40 -12.992 1 95.69 355 SER A O 1
ATOM 2866 N N . PHE A 1 356 ? 6.211 -41.844 -11.688 1 96.12 356 PHE A N 1
ATOM 2867 C CA . PHE A 1 356 ? 7.637 -41.594 -11.5 1 96.12 356 PHE A CA 1
ATOM 2868 C C . PHE A 1 356 ? 8.367 -41.625 -12.836 1 96.12 356 PHE A C 1
ATOM 2870 O O . PHE A 1 356 ? 9.281 -40.812 -13.062 1 96.12 356 PHE A O 1
ATOM 2877 N N . ASP A 1 357 ? 7.984 -42.469 -13.727 1 93.56 357 ASP A N 1
ATOM 2878 C CA . ASP A 1 357 ? 8.734 -42.719 -14.953 1 93.56 357 ASP A CA 1
ATOM 2879 C C . ASP A 1 357 ? 8.188 -41.875 -16.109 1 93.56 357 ASP A C 1
ATOM 2881 O O . ASP A 1 357 ? 8.719 -41.938 -17.219 1 93.56 357 ASP A O 1
ATOM 2885 N N . LYS A 1 358 ? 7.152 -41.125 -15.867 1 90.38 358 LYS A N 1
ATOM 2886 C CA . LYS A 1 358 ? 6.59 -40.281 -16.906 1 90.38 358 LYS A CA 1
ATOM 2887 C C . LYS A 1 358 ? 7.254 -38.906 -16.938 1 90.38 358 LYS A C 1
ATOM 2889 O O . LYS A 1 358 ? 7.242 -38.188 -15.93 1 90.38 358 LYS A O 1
ATOM 2894 N N . TYR A 1 359 ? 7.855 -38.594 -18.016 1 84.06 359 TYR A N 1
ATOM 2895 C CA . TYR A 1 359 ? 8.531 -37.312 -18.203 1 84.06 359 TYR A CA 1
ATOM 2896 C C . TYR A 1 359 ? 7.699 -36.375 -19.078 1 84.06 359 TYR A C 1
ATOM 2898 O O . TYR A 1 359 ? 6.883 -36.844 -19.875 1 84.06 359 TYR A O 1
ATOM 2906 N N . PRO A 1 360 ? 7.859 -35.125 -18.812 1 77.31 360 PRO A N 1
ATOM 2907 C CA . PRO A 1 360 ? 7.109 -34.156 -19.641 1 77.31 360 PRO A CA 1
ATOM 2908 C C . PRO A 1 360 ? 7.531 -34.188 -21.109 1 77.31 360 PRO A C 1
ATOM 2910 O O . PRO A 1 360 ? 8.727 -34.281 -21.406 1 77.31 360 PRO A O 1
ATOM 2913 N N . GLU A 1 361 ? 6.625 -34.469 -22.016 1 76.38 361 GLU A N 1
ATOM 2914 C CA . GLU A 1 361 ? 6.914 -34.5 -23.438 1 76.38 361 GLU A CA 1
ATOM 2915 C C . GLU A 1 361 ? 6.195 -33.344 -24.172 1 76.38 361 GLU A C 1
ATOM 2917 O O . GLU A 1 361 ? 5.117 -32.938 -23.734 1 76.38 361 GLU A O 1
ATOM 2922 N N . MET B 1 1 ? 7.824 -12.289 48.594 1 24.8 1 MET B N 1
ATOM 2923 C CA . MET B 1 1 ? 6.691 -11.414 48.312 1 24.8 1 MET B CA 1
ATOM 2924 C C . MET B 1 1 ? 7.043 -10.391 47.25 1 24.8 1 MET B C 1
ATOM 2926 O O . MET B 1 1 ? 6.172 -9.648 46.781 1 24.8 1 MET B O 1
ATOM 2930 N N . ARG B 1 2 ? 8.367 -10.039 47.156 1 28.44 2 ARG B N 1
ATOM 2931 C CA . ARG B 1 2 ? 8.883 -8.891 46.406 1 28.44 2 ARG B CA 1
ATOM 2932 C C . ARG B 1 2 ? 8.844 -9.148 44.906 1 28.44 2 ARG B C 1
ATOM 2934 O O . ARG B 1 2 ? 9.016 -8.227 44.094 1 28.44 2 ARG B O 1
ATOM 2941 N N . ILE B 1 3 ? 9.055 -10.453 44.469 1 32.47 3 ILE B N 1
ATOM 2942 C CA . ILE B 1 3 ? 9.195 -10.734 43.062 1 32.47 3 ILE B CA 1
ATOM 2943 C C . ILE B 1 3 ? 7.867 -10.477 42.344 1 32.47 3 ILE B C 1
ATOM 2945 O O . ILE B 1 3 ? 7.797 -10.516 41.094 1 32.47 3 ILE B O 1
ATOM 2949 N N . PHE B 1 4 ? 6.699 -10.484 43.031 1 30.77 4 PHE B N 1
ATOM 2950 C CA . PHE B 1 4 ? 5.379 -10.359 42.438 1 30.77 4 PHE B CA 1
ATOM 2951 C C . PHE B 1 4 ? 5.141 -8.938 41.938 1 30.77 4 PHE B C 1
ATOM 2953 O O . PHE B 1 4 ? 4.145 -8.664 41.281 1 30.77 4 PHE B O 1
ATOM 2960 N N . ALA B 1 5 ? 5.773 -7.895 42.562 1 33.28 5 ALA B N 1
ATOM 2961 C CA . ALA B 1 5 ? 5.375 -6.512 42.344 1 33.28 5 ALA B CA 1
ATOM 2962 C C . ALA B 1 5 ? 5.773 -6.062 40.938 1 33.28 5 ALA B C 1
ATOM 2964 O O . ALA B 1 5 ? 5.199 -5.117 40.375 1 33.28 5 ALA B O 1
ATOM 2965 N N . LYS B 1 6 ? 7.051 -6.363 40.531 1 36.5 6 LYS B N 1
ATOM 2966 C CA . LYS B 1 6 ? 7.57 -5.695 39.344 1 36.5 6 LYS B CA 1
ATOM 2967 C C . LYS B 1 6 ? 6.914 -6.246 38.062 1 36.5 6 LYS B C 1
ATOM 2969 O O . LYS B 1 6 ? 7.223 -5.801 36.969 1 36.5 6 LYS B O 1
ATOM 2974 N N . ILE B 1 7 ? 6.387 -7.496 38.156 1 37.44 7 ILE B N 1
ATOM 2975 C CA . ILE B 1 7 ? 5.871 -8.062 36.906 1 37.44 7 ILE B CA 1
ATOM 2976 C C . ILE B 1 7 ? 4.512 -7.441 36.562 1 37.44 7 ILE B C 1
ATOM 2978 O O . ILE B 1 7 ? 3.92 -7.738 35.531 1 37.44 7 ILE B O 1
ATOM 2982 N N . LEU B 1 8 ? 3.898 -6.668 37.594 1 34.16 8 LEU B N 1
ATOM 2983 C CA . LEU B 1 8 ? 2.543 -6.184 37.375 1 34.16 8 LEU B CA 1
ATOM 2984 C C . LEU B 1 8 ? 2.537 -5.078 36.312 1 34.16 8 LEU B C 1
ATOM 2986 O O . LEU B 1 8 ? 1.653 -5.035 35.469 1 34.16 8 LEU B O 1
ATOM 2990 N N . PRO B 1 9 ? 3.549 -4.156 36.469 1 35.56 9 PRO B N 1
ATOM 2991 C CA . PRO B 1 9 ? 3.355 -3.07 35.5 1 35.56 9 PRO B CA 1
ATOM 2992 C C . PRO B 1 9 ? 3.5 -3.533 34.062 1 35.56 9 PRO B C 1
ATOM 2994 O O . PRO B 1 9 ? 2.934 -2.922 33.156 1 35.56 9 PRO B O 1
ATOM 2997 N N . LEU B 1 10 ? 4.344 -4.562 33.812 1 37.69 10 LEU B N 1
ATOM 2998 C CA . LEU B 1 10 ? 4.535 -4.953 32.438 1 37.69 10 LEU B CA 1
ATOM 2999 C C . LEU B 1 10 ? 3.264 -5.574 31.859 1 37.69 10 LEU B C 1
ATOM 3001 O O . LEU B 1 10 ? 2.977 -5.43 30.672 1 37.69 10 LEU B O 1
ATOM 3005 N N . LEU B 1 11 ? 2.488 -6.266 32.719 1 35.56 11 LEU B N 1
ATOM 3006 C CA . LEU B 1 11 ? 1.237 -6.82 32.219 1 35.56 11 LEU B CA 1
ATOM 3007 C C . LEU B 1 11 ? 0.223 -5.719 31.938 1 35.56 11 LEU B C 1
ATOM 3009 O O . LEU B 1 11 ? -0.601 -5.836 31.031 1 35.56 11 LEU B O 1
ATOM 3013 N N . VAL B 1 12 ? 0.254 -4.625 32.781 1 35.81 12 VAL B N 1
ATOM 3014 C CA . VAL B 1 12 ? -0.72 -3.566 32.531 1 35.81 12 VAL B CA 1
ATOM 3015 C C . VAL B 1 12 ? -0.376 -2.842 31.219 1 35.81 12 VAL B C 1
ATOM 3017 O O . VAL B 1 12 ? -1.27 -2.387 30.5 1 35.81 12 VAL B O 1
ATOM 3020 N N . GLY B 1 13 ? 0.9 -2.699 30.922 1 30.97 13 GLY B N 1
ATOM 3021 C CA . GLY B 1 13 ? 1.26 -2.002 29.688 1 30.97 13 GLY B CA 1
ATOM 3022 C C . GLY B 1 13 ? 0.821 -2.734 28.438 1 30.97 13 GLY B C 1
ATOM 3023 O O . GLY B 1 13 ? 0.351 -2.113 27.484 1 30.97 13 GLY B O 1
ATOM 3024 N N . VAL B 1 14 ? 0.997 -4.062 28.391 1 37.31 14 VAL B N 1
ATOM 3025 C CA . VAL B 1 14 ? 0.561 -4.809 27.219 1 37.31 14 VAL B CA 1
ATOM 3026 C C . VAL B 1 14 ? -0.964 -4.789 27.125 1 37.31 14 VAL B C 1
ATOM 3028 O O . VAL B 1 14 ? -1.526 -4.75 26.031 1 37.31 14 VAL B O 1
ATOM 3031 N N . PHE B 1 15 ? -1.704 -4.762 28.219 1 35.78 15 PHE B N 1
ATOM 3032 C CA . PHE B 1 15 ? -3.16 -4.691 28.188 1 35.78 15 PHE B CA 1
ATOM 3033 C C . PHE B 1 15 ? -3.625 -3.332 27.672 1 35.78 15 PHE B C 1
ATOM 3035 O O . PHE B 1 15 ? -4.605 -3.244 26.938 1 35.78 15 PHE B O 1
ATOM 3042 N N . LEU B 1 16 ? -2.977 -2.271 28.109 1 30.48 16 LEU B N 1
ATOM 3043 C CA . LEU B 1 16 ? -3.42 -0.971 27.609 1 30.48 16 LEU B CA 1
ATOM 3044 C C . LEU B 1 16 ? -3.172 -0.844 26.109 1 30.4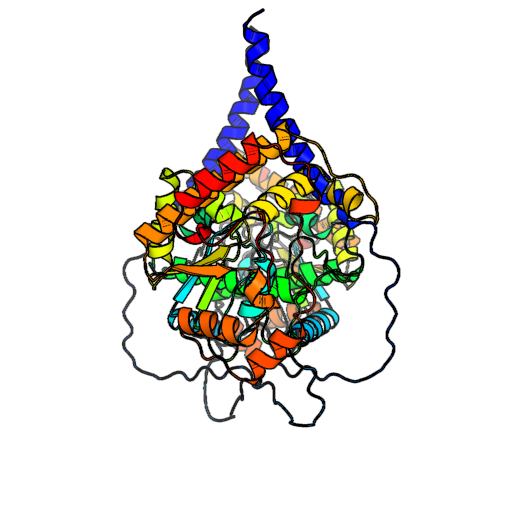8 16 LEU B C 1
ATOM 3046 O O . LEU B 1 16 ? -3.986 -0.263 25.391 1 30.48 16 LEU B O 1
ATOM 3050 N N . ILE B 1 17 ? -2.102 -1.402 25.625 1 32.31 17 ILE B N 1
ATOM 3051 C CA . ILE B 1 17 ? -1.924 -1.325 24.172 1 32.31 17 ILE B CA 1
ATOM 3052 C C . ILE B 1 17 ? -2.967 -2.197 23.484 1 32.31 17 ILE B C 1
ATOM 3054 O O . ILE B 1 17 ? -3.529 -1.806 22.453 1 32.31 17 ILE B O 1
ATOM 3058 N N . ALA B 1 18 ? -3.363 -3.34 24.016 1 32.59 18 ALA B N 1
ATOM 3059 C CA . ALA B 1 18 ? -4.426 -4.148 23.438 1 32.59 18 ALA B CA 1
ATOM 3060 C C . ALA B 1 18 ? -5.777 -3.451 23.562 1 32.59 18 ALA B C 1
ATOM 3062 O O . ALA B 1 18 ? -6.598 -3.508 22.641 1 32.59 18 ALA B O 1
ATOM 3063 N N . LEU B 1 19 ? -6.141 -2.783 24.641 1 31.09 19 LEU B N 1
ATOM 3064 C CA . LEU B 1 19 ? -7.406 -2.076 24.797 1 31.09 19 LEU B CA 1
ATOM 3065 C C . LEU B 1 19 ? -7.477 -0.875 23.859 1 31.09 19 LEU B C 1
ATOM 3067 O O . LEU B 1 19 ? -8.547 -0.548 23.328 1 31.09 19 LEU B O 1
ATOM 3071 N N . LEU B 1 20 ? -6.41 -0.182 23.656 1 28.86 20 LEU B N 1
ATOM 3072 C CA . LEU B 1 20 ? -6.449 0.939 22.719 1 28.86 20 LEU B CA 1
ATOM 3073 C C . LEU B 1 20 ? -6.645 0.449 21.297 1 28.86 20 LEU B C 1
ATOM 3075 O O . LEU B 1 20 ? -7.234 1.15 20.469 1 28.86 20 LEU B O 1
ATOM 3079 N N . SER B 1 21 ? -6.227 -0.746 20.984 1 29.08 21 SER B N 1
ATOM 3080 C CA . SER B 1 21 ? -6.504 -1.263 19.656 1 29.08 21 SER B CA 1
ATOM 3081 C C . SER B 1 21 ? -7.969 -1.666 19.5 1 29.08 21 SER B C 1
ATOM 3083 O O . SER B 1 21 ? -8.531 -1.605 18.406 1 29.08 21 SER B O 1
ATOM 3085 N N . LEU B 1 22 ? -8.656 -2.125 20.5 1 30.09 22 LEU B N 1
ATOM 3086 C CA . LEU B 1 22 ? -10.055 -2.523 20.422 1 30.09 22 LEU B CA 1
ATOM 3087 C C . LEU B 1 22 ? -10.961 -1.306 20.266 1 30.09 22 LEU B C 1
ATOM 3089 O O . LEU B 1 22 ? -11.984 -1.371 19.594 1 30.09 22 LEU B O 1
ATOM 3093 N N . ASN B 1 23 ? -10.727 -0.274 20.969 1 26.83 23 ASN B N 1
ATOM 3094 C CA . ASN B 1 23 ? -11.625 0.875 20.953 1 26.83 23 ASN B CA 1
ATOM 3095 C C . ASN B 1 23 ? -11.719 1.488 19.562 1 26.83 23 ASN B C 1
ATOM 3097 O O . ASN B 1 23 ? -12.562 2.346 19.312 1 26.83 23 ASN B O 1
ATOM 3101 N N . PHE B 1 24 ? -10.781 1.28 18.75 1 25.42 24 PHE B N 1
ATOM 3102 C CA . PHE B 1 24 ? -10.852 1.834 17.406 1 25.42 24 PHE B CA 1
ATOM 3103 C C . PHE B 1 24 ? -11.922 1.13 16.594 1 25.42 24 PHE B C 1
ATOM 3105 O O . PHE B 1 24 ? -12.578 1.753 15.75 1 25.42 24 PHE B O 1
ATOM 3112 N N . VAL B 1 25 ? -12.32 -0.077 16.906 1 26.28 25 VAL B N 1
ATOM 3113 C CA . VAL B 1 25 ? -13.258 -0.858 16.109 1 26.28 25 VAL B CA 1
ATOM 3114 C C . VAL B 1 25 ? -14.688 -0.433 16.438 1 26.28 25 VAL B C 1
ATOM 3116 O O . VAL B 1 25 ? -15.562 -0.455 15.562 1 26.28 25 VAL B O 1
ATOM 3119 N N . PHE B 1 26 ? -15.078 -0.078 17.562 1 24.98 26 PHE B N 1
ATOM 3120 C CA . PHE B 1 26 ? -16.469 0.103 17.953 1 24.98 26 PHE B CA 1
ATOM 3121 C C . PHE B 1 26 ? -17.062 1.35 17.297 1 24.98 26 PHE B C 1
ATOM 3123 O O . PHE B 1 26 ? -18.266 1.419 17.047 1 24.98 26 PHE B O 1
ATOM 3130 N N . LYS B 1 27 ? -16.406 2.357 17.141 1 25.7 27 LYS B N 1
ATOM 3131 C CA . LYS B 1 27 ? -17.016 3.648 16.828 1 25.7 27 LYS B CA 1
ATOM 3132 C C . LYS B 1 27 ? -17.469 3.711 15.383 1 25.7 27 LYS B C 1
ATOM 3134 O O . LYS B 1 27 ? -18.156 4.652 14.977 1 25.7 27 LYS B O 1
ATOM 3139 N N . VAL B 1 28 ? -17.281 2.787 14.562 1 24.67 28 VAL B N 1
ATOM 3140 C CA . VAL B 1 28 ? -17.547 2.91 13.133 1 24.67 28 VAL B CA 1
ATOM 3141 C C . VAL B 1 28 ? -18.969 2.443 12.82 1 24.67 28 VAL B C 1
ATOM 3143 O O . VAL B 1 28 ? -19.438 2.576 11.695 1 24.67 28 VAL B O 1
ATOM 3146 N N . ARG B 1 29 ? -19.906 1.972 13.711 1 23.08 29 ARG B N 1
ATOM 3147 C CA . ARG B 1 29 ? -21.156 1.333 13.352 1 23.08 29 ARG B CA 1
ATOM 3148 C C . ARG B 1 29 ? -22.25 2.371 13.102 1 23.08 29 ARG B C 1
ATOM 3150 O O . ARG B 1 29 ? -23.203 2.111 12.367 1 23.08 29 ARG B O 1
ATOM 3157 N N . LYS B 1 30 ? -22.469 3.477 13.68 1 22.19 30 LYS B N 1
ATOM 3158 C CA . LYS B 1 30 ? -23.766 4.129 13.758 1 22.19 30 LYS B CA 1
ATOM 3159 C C . LYS B 1 30 ? -24.078 4.883 12.469 1 22.19 30 LYS B C 1
ATOM 3161 O O . LYS B 1 30 ? -25.25 5.215 12.211 1 22.19 30 LYS B O 1
ATOM 3166 N N . GLY B 1 31 ? -23.266 5.352 11.648 1 21.44 31 GLY B N 1
ATOM 3167 C CA . GLY B 1 31 ? -23.609 6.422 10.727 1 21.44 31 GLY B CA 1
ATOM 3168 C C . GLY B 1 31 ? -24.172 5.922 9.414 1 21.44 31 GLY B C 1
ATOM 3169 O O . GLY B 1 31 ? -24.344 6.691 8.461 1 21.44 31 GLY B O 1
ATOM 3170 N N . LEU B 1 32 ? -24.641 4.707 9.273 1 22.92 32 LEU B N 1
ATOM 3171 C CA . LEU B 1 32 ? -24.875 4.203 7.922 1 22.92 32 LEU B CA 1
ATOM 3172 C C . LEU B 1 32 ? -26.281 4.535 7.457 1 22.92 32 LEU B C 1
ATOM 3174 O O . LEU B 1 32 ? -26.734 4.039 6.422 1 22.92 32 LEU B O 1
ATOM 3178 N N . THR B 1 33 ? -27.109 5.367 8.055 1 19.28 33 THR B N 1
ATOM 3179 C CA . THR B 1 33 ? -28.5 5.254 7.613 1 19.28 33 THR B CA 1
ATOM 3180 C C . THR B 1 33 ? -28.672 5.828 6.211 1 19.28 33 THR B C 1
ATOM 3182 O O . THR B 1 33 ? -29.344 5.238 5.371 1 19.28 33 THR B O 1
ATOM 3185 N N . GLU B 1 34 ? -28.609 7.137 5.977 1 19.38 34 GLU B N 1
ATOM 3186 C CA . GLU B 1 34 ? -29.531 7.766 5.035 1 19.38 34 GLU B CA 1
ATOM 3187 C C . GLU B 1 34 ? -28.891 7.902 3.652 1 19.38 34 GLU B C 1
ATOM 3189 O O . GLU B 1 34 ? -28.141 8.844 3.396 1 19.38 34 GLU B O 1
ATOM 3194 N N . ILE B 1 35 ? -28.281 6.934 3.07 1 24.06 35 ILE B N 1
ATOM 3195 C CA . ILE B 1 35 ? -27.719 7.195 1.75 1 24.06 35 ILE B CA 1
ATOM 3196 C C . ILE B 1 35 ? -28.844 7.438 0.746 1 24.06 35 ILE B C 1
ATOM 3198 O O . ILE B 1 35 ? -29.672 6.559 0.507 1 24.06 35 ILE B O 1
ATOM 3202 N N . ALA B 1 36 ? -29.25 8.703 0.463 1 22.2 36 ALA B N 1
ATOM 3203 C CA . ALA B 1 36 ? -30.188 9.07 -0.593 1 22.2 36 ALA B CA 1
ATOM 3204 C C . ALA B 1 36 ? -29.719 8.555 -1.949 1 22.2 36 ALA B C 1
ATOM 3206 O O . ALA B 1 36 ? -28.562 8.75 -2.33 1 22.2 36 ALA B O 1
ATOM 3207 N N . VAL B 1 37 ? -30.312 7.512 -2.459 1 23.25 37 VAL B N 1
ATOM 3208 C CA . VAL B 1 37 ? -30.297 6.875 -3.771 1 23.25 37 VAL B CA 1
ATOM 3209 C C . VAL B 1 37 ? -30.422 7.938 -4.863 1 23.25 37 VAL B C 1
ATOM 3211 O O . VAL B 1 37 ? -31.469 8.578 -5.004 1 23.25 37 VAL B O 1
ATOM 3214 N N . PHE B 1 38 ? -29.5 8.867 -5 1 22.41 38 PHE B N 1
ATOM 3215 C CA . PHE B 1 38 ? -29.641 9.82 -6.094 1 22.41 38 PHE B CA 1
ATOM 3216 C C . PHE B 1 38 ? -29.688 9.102 -7.438 1 22.41 38 PHE B C 1
ATOM 3218 O O . PHE B 1 38 ? -28.859 8.234 -7.711 1 22.41 38 PHE B O 1
ATOM 3225 N N . SER B 1 39 ? -30.875 8.969 -8.125 1 20.75 39 SER B N 1
ATOM 3226 C CA . SER B 1 39 ? -31.359 8.406 -9.383 1 20.75 39 SER B CA 1
ATOM 3227 C C . SER B 1 39 ? -30.609 9 -10.578 1 20.75 39 SER B C 1
ATOM 3229 O O . SER B 1 39 ? -30.781 8.547 -11.711 1 20.75 39 SER B O 1
ATOM 3231 N N . ASP B 1 40 ? -30.203 10.227 -10.594 1 20.45 40 ASP B N 1
ATOM 3232 C CA . ASP B 1 40 ? -30.203 10.82 -11.93 1 20.45 40 ASP B CA 1
ATOM 3233 C C . ASP B 1 40 ? -29.094 10.219 -12.789 1 20.45 40 ASP B C 1
ATOM 3235 O O . ASP B 1 40 ? -28 9.938 -12.289 1 20.45 40 ASP B O 1
ATOM 3239 N N . SER B 1 41 ? -29.391 9.82 -14.086 1 20.97 41 SER B N 1
ATOM 3240 C CA . SER B 1 41 ? -28.906 9 -15.188 1 20.97 41 SER B CA 1
ATOM 3241 C C . SER B 1 41 ? -27.625 9.578 -15.789 1 20.97 41 SER B C 1
ATOM 3243 O O . SER B 1 41 ? -27.188 9.141 -16.859 1 20.97 41 SER B O 1
ATOM 3245 N N . GLN B 1 42 ? -27.125 10.672 -15.328 1 21.41 42 GLN B N 1
ATOM 3246 C CA . GLN B 1 42 ? -26.234 11.297 -16.297 1 21.41 42 GLN B CA 1
ATOM 3247 C C . GLN B 1 42 ? -24.953 10.477 -16.484 1 21.41 42 GLN B C 1
ATOM 3249 O O . GLN B 1 42 ? -24.328 10.07 -15.508 1 21.41 42 GLN B O 1
ATOM 3254 N N . ARG B 1 43 ? -24.766 10.047 -17.719 1 20.98 43 ARG B N 1
ATOM 3255 C CA . ARG B 1 43 ? -23.766 9.156 -18.312 1 20.98 43 ARG B CA 1
ATOM 3256 C C . ARG B 1 43 ? -22.375 9.773 -18.25 1 20.98 43 ARG B C 1
ATOM 3258 O O . ARG B 1 43 ? -22.094 10.758 -18.938 1 20.98 43 ARG B O 1
ATOM 3265 N N . PHE B 1 44 ? -21.766 9.961 -17.141 1 21.2 44 PHE B N 1
ATOM 3266 C CA . PHE B 1 44 ? -20.453 10.602 -17.016 1 21.2 44 PHE B CA 1
ATOM 3267 C C . PHE B 1 44 ? -19.375 9.719 -17.625 1 21.2 44 PHE B C 1
ATOM 3269 O O . PHE B 1 44 ? -19.219 8.562 -17.234 1 21.2 44 PHE B O 1
ATOM 3276 N N . VAL B 1 45 ? -18.969 10.062 -18.922 1 21.56 45 VAL B N 1
ATOM 3277 C CA . VAL B 1 45 ? -17.906 9.359 -19.656 1 21.56 45 VAL B CA 1
ATOM 3278 C C . VAL B 1 45 ? -16.547 9.68 -19.031 1 21.56 45 VAL B C 1
ATOM 3280 O O . VAL B 1 45 ? -16.156 10.844 -18.969 1 21.56 45 VAL B O 1
ATOM 3283 N N . LEU B 1 46 ? -16.109 9.094 -18.188 1 22.52 46 LEU B N 1
ATOM 3284 C CA . LEU B 1 46 ? -14.82 9.172 -17.516 1 22.52 46 LEU B CA 1
ATOM 3285 C C . LEU B 1 46 ? -13.68 9.086 -18.516 1 22.52 46 LEU B C 1
ATOM 3287 O O . LEU B 1 46 ? -13.492 8.062 -19.172 1 22.52 46 LEU B O 1
ATOM 3291 N N . ARG B 1 47 ? -13.367 10.258 -19.141 1 24.14 47 ARG B N 1
ATOM 3292 C CA . ARG B 1 47 ? -12.289 10.141 -20.109 1 24.14 47 ARG B CA 1
ATOM 3293 C C . ARG B 1 47 ? -10.953 9.875 -19.422 1 24.14 47 ARG B C 1
ATOM 3295 O O . ARG B 1 47 ? -10.625 10.539 -18.438 1 24.14 47 ARG B O 1
ATOM 3302 N N . PRO B 1 48 ? -10.305 8.898 -19.562 1 24.45 48 PRO B N 1
ATOM 3303 C CA . PRO B 1 48 ? -8.961 8.531 -19.109 1 24.45 48 PRO B CA 1
ATOM 3304 C C . PRO B 1 48 ? -7.898 9.547 -19.531 1 24.45 48 PRO B C 1
ATOM 3306 O O . PRO B 1 48 ? -8.086 10.266 -20.516 1 24.45 48 PRO B O 1
ATOM 3309 N N . PRO B 1 49 ? -7.062 10.211 -18.672 1 22.81 49 PRO B N 1
ATOM 3310 C CA . PRO B 1 49 ? -6.082 11.125 -19.266 1 22.81 49 PRO B CA 1
ATOM 3311 C C . PRO B 1 49 ? -5.562 10.641 -20.609 1 22.81 49 PRO B C 1
ATOM 3313 O O . PRO B 1 49 ? -5.41 9.438 -20.828 1 22.81 49 PRO B O 1
ATOM 3316 N N . ALA B 1 50 ? -5.641 11.547 -21.562 1 23.16 50 ALA B N 1
ATOM 3317 C CA . ALA B 1 50 ? -5.242 11.469 -22.953 1 23.16 50 ALA B CA 1
ATOM 3318 C C . ALA B 1 50 ? -3.732 11.273 -23.094 1 23.16 50 ALA B C 1
ATOM 3320 O O . ALA B 1 50 ? -2.961 12.219 -22.875 1 23.16 50 ALA B O 1
ATOM 3321 N N . ILE B 1 51 ? -3.037 10.312 -22.641 1 23.94 51 ILE B N 1
ATOM 3322 C CA . ILE B 1 51 ? -1.744 10.062 -23.266 1 23.94 51 ILE B CA 1
ATOM 3323 C C . ILE B 1 51 ? -1.88 10.172 -24.781 1 23.94 51 ILE B C 1
ATOM 3325 O O . ILE B 1 51 ? -2.615 9.406 -25.406 1 23.94 51 ILE B O 1
ATOM 3329 N N . GLU B 1 52 ? -1.757 11.32 -25.219 1 23.88 52 GLU B N 1
ATOM 3330 C CA . GLU B 1 52 ? -1.626 11.461 -26.672 1 23.88 52 GLU B CA 1
ATOM 3331 C C . GLU B 1 52 ? -0.581 10.492 -27.219 1 23.88 52 GLU B C 1
ATOM 3333 O O . GLU B 1 52 ? 0.599 10.578 -26.875 1 23.88 52 GLU B O 1
ATOM 3338 N N . ALA B 1 53 ? -0.956 9.336 -27.625 1 24.98 53 ALA B N 1
ATOM 3339 C CA . ALA B 1 53 ? -0.247 8.445 -28.547 1 24.98 53 ALA B CA 1
ATOM 3340 C C . ALA B 1 53 ? 0.116 9.164 -29.844 1 24.98 53 ALA B C 1
ATOM 3342 O O . ALA B 1 53 ? -0.752 9.43 -30.672 1 24.98 53 ALA B O 1
ATOM 3343 N N . SER B 1 54 ? 0.974 10.18 -29.812 1 23.98 54 SER B N 1
ATOM 3344 C CA . SER B 1 54 ? 1.542 10.25 -31.156 1 23.98 54 SER B CA 1
ATOM 3345 C C . SER B 1 54 ? 2.119 8.898 -31.578 1 23.98 54 SER B C 1
ATOM 3347 O O . SER B 1 54 ? 2.721 8.195 -30.766 1 23.98 54 SER B O 1
ATOM 3349 N N . MET B 1 55 ? 1.746 8.242 -32.719 1 25.73 55 MET B N 1
ATOM 3350 C CA . MET B 1 55 ? 1.896 7.059 -33.531 1 25.73 55 MET B CA 1
ATOM 3351 C C . MET B 1 55 ? 3.354 6.855 -33.938 1 25.73 55 MET B C 1
ATOM 3353 O O . MET B 1 55 ? 3.65 6.062 -34.844 1 25.73 55 MET B O 1
ATOM 3357 N N . GLU B 1 56 ? 4.387 7.613 -33.719 1 27.12 56 GLU B N 1
ATOM 3358 C CA . GLU B 1 56 ? 5.449 7.043 -34.562 1 27.12 56 GLU B CA 1
ATOM 3359 C C . GLU B 1 56 ? 5.824 5.641 -34.062 1 27.12 56 GLU B C 1
ATOM 3361 O O . GLU B 1 56 ? 5.559 5.281 -32.938 1 27.12 56 GLU B O 1
ATOM 3366 N N . ASN B 1 57 ? 6.812 4.75 -34.719 1 27.5 57 ASN B N 1
ATOM 3367 C CA . ASN B 1 57 ? 7.113 3.348 -35 1 27.5 57 ASN B CA 1
ATOM 3368 C C . ASN B 1 57 ? 7.508 2.605 -33.719 1 27.5 57 ASN B C 1
ATOM 3370 O O . ASN B 1 57 ? 7.441 1.375 -33.656 1 27.5 57 ASN B O 1
ATOM 3374 N N . ASP B 1 58 ? 8.648 2.975 -32.938 1 30.97 58 ASP B N 1
ATOM 3375 C CA . ASP B 1 58 ? 9.398 1.925 -32.281 1 30.97 58 ASP B CA 1
ATOM 3376 C C . ASP B 1 58 ? 8.625 1.385 -31.062 1 30.97 58 ASP B C 1
ATOM 3378 O O . ASP B 1 58 ? 8.281 2.139 -30.156 1 30.97 58 ASP B O 1
ATOM 3382 N N . GLU B 1 59 ? 7.938 0.18 -30.875 1 30.75 59 GLU B N 1
ATOM 3383 C CA . GLU B 1 59 ? 7.086 -0.848 -30.281 1 30.75 59 GLU B CA 1
ATOM 3384 C C . GLU B 1 59 ? 7.516 -1.163 -28.859 1 30.75 59 GLU B C 1
ATOM 3386 O O . GLU B 1 59 ? 7.02 -2.115 -28.25 1 30.75 59 GLU B O 1
ATOM 3391 N N . GLU B 1 60 ? 8.664 -1.012 -28.312 1 34.56 60 GLU B N 1
ATOM 3392 C CA . GLU B 1 60 ? 9.094 -1.67 -27.094 1 34.56 60 GLU B CA 1
ATOM 3393 C C . GLU B 1 60 ? 8.367 -1.097 -25.875 1 34.56 60 GLU B C 1
ATOM 3395 O O . GLU B 1 60 ? 8.828 -0.123 -25.281 1 34.56 60 GLU B O 1
ATOM 3400 N N . ARG B 1 61 ? 7.207 -0.782 -25.641 1 36.38 61 ARG B N 1
ATOM 3401 C CA . ARG B 1 61 ? 6.254 -0.023 -24.844 1 36.38 61 ARG B CA 1
ATOM 3402 C C . ARG B 1 61 ? 6.281 -0.474 -23.391 1 36.38 61 ARG B C 1
ATOM 3404 O O . ARG B 1 61 ? 6.273 0.355 -22.469 1 36.38 61 ARG B O 1
ATOM 3411 N N . ASP B 1 62 ? 5.805 -1.723 -22.734 1 41.25 62 ASP B N 1
ATOM 3412 C CA . ASP B 1 62 ? 4.629 -1.856 -21.891 1 41.25 62 ASP B CA 1
ATOM 3413 C C . ASP B 1 62 ? 5.004 -1.731 -20.406 1 41.25 62 ASP B C 1
ATOM 3415 O O . ASP B 1 62 ? 4.672 -0.738 -19.766 1 41.25 62 ASP B O 1
ATOM 3419 N N . SER B 1 63 ? 5.113 -2.783 -19.531 1 44.75 63 SER B N 1
ATOM 3420 C CA . SER B 1 63 ? 5.293 -2.795 -18.078 1 44.75 63 SER B CA 1
ATOM 3421 C C . SER B 1 63 ? 6.57 -2.07 -17.672 1 44.75 63 SER B C 1
ATOM 3423 O O . SER B 1 63 ? 6.574 -1.283 -16.719 1 44.75 63 SER B O 1
ATOM 3425 N N . LEU B 1 64 ? 7.672 -2.367 -18.188 1 48.47 64 LEU B N 1
ATOM 3426 C CA . LEU B 1 64 ? 8.938 -1.677 -17.984 1 48.47 64 LEU B CA 1
ATOM 3427 C C . LEU B 1 64 ? 8.836 -0.212 -18.406 1 48.47 64 LEU B C 1
ATOM 3429 O O . LEU B 1 64 ? 9.469 0.656 -17.797 1 48.47 64 LEU B O 1
ATOM 3433 N N . SER B 1 65 ? 7.766 -0.136 -19.281 1 59.28 65 SER B N 1
ATOM 3434 C CA . SER B 1 65 ? 7.523 1.228 -19.734 1 59.28 65 SER B CA 1
ATOM 3435 C C . SER B 1 65 ? 6.82 2.055 -18.672 1 59.28 65 SER B C 1
ATOM 3437 O O . SER B 1 65 ? 7.184 3.209 -18.438 1 59.28 65 SER B O 1
ATOM 3439 N N . ILE B 1 66 ? 6.062 1.316 -17.844 1 65.25 66 ILE B N 1
ATOM 3440 C CA . ILE B 1 66 ? 5.344 2.039 -16.797 1 65.25 66 ILE B CA 1
ATOM 3441 C C . ILE B 1 66 ? 6.305 2.396 -15.664 1 65.25 66 ILE B C 1
ATOM 3443 O O . ILE B 1 66 ? 6.266 3.512 -15.141 1 65.25 66 ILE B O 1
ATOM 3447 N N . ALA B 1 67 ? 7.18 1.439 -15.438 1 74.5 67 ALA B N 1
ATOM 3448 C CA . ALA B 1 67 ? 8.172 1.689 -14.398 1 74.5 67 ALA B CA 1
ATOM 3449 C C . ALA B 1 67 ? 9.086 2.852 -14.773 1 74.5 67 ALA B C 1
ATOM 3451 O O . ALA B 1 67 ? 9.352 3.736 -13.961 1 74.5 67 ALA B O 1
ATOM 3452 N N . LYS B 1 68 ? 9.477 2.807 -15.969 1 75.75 68 LYS B N 1
ATOM 3453 C CA . LYS B 1 68 ? 10.352 3.879 -16.438 1 75.75 68 LYS B CA 1
ATOM 3454 C C . LYS B 1 68 ? 9.656 5.234 -16.359 1 75.75 68 LYS B C 1
ATOM 3456 O O . LYS B 1 68 ? 10.25 6.219 -15.922 1 75.75 68 LYS B O 1
ATOM 3461 N N . LYS B 1 69 ? 8.484 5.195 -16.75 1 78.06 69 LYS B N 1
ATOM 3462 C CA . LYS B 1 69 ? 7.715 6.43 -16.703 1 78.06 69 LYS B CA 1
ATOM 3463 C C . LYS B 1 69 ? 7.543 6.922 -15.273 1 78.06 69 LYS B C 1
ATOM 3465 O O . LYS B 1 69 ? 7.727 8.109 -14.992 1 78.06 69 LYS B O 1
ATOM 3470 N N . MET B 1 70 ? 7.254 6.004 -14.406 1 85.12 70 MET B N 1
ATOM 3471 C CA . MET B 1 70 ? 7.027 6.379 -13.016 1 85.12 70 MET B CA 1
ATOM 3472 C C . MET B 1 70 ? 8.32 6.852 -12.359 1 85.12 70 MET B C 1
ATOM 3474 O O . MET B 1 70 ? 8.312 7.828 -11.609 1 85.12 70 MET B O 1
ATOM 3478 N N . PHE B 1 71 ? 9.352 6.215 -12.695 1 86.19 71 PHE B N 1
ATOM 3479 C CA . PHE B 1 71 ? 10.625 6.609 -12.109 1 86.19 71 PHE B CA 1
ATOM 3480 C C . PHE B 1 71 ? 11.055 7.977 -12.625 1 86.19 71 PHE B C 1
ATOM 3482 O O . PHE B 1 71 ? 11.617 8.781 -11.875 1 86.19 71 PHE B O 1
ATOM 3489 N N . ARG B 1 72 ? 10.75 8.211 -13.859 1 86.88 72 ARG B N 1
ATOM 3490 C CA . ARG B 1 72 ? 11.031 9.539 -14.391 1 86.88 72 ARG B CA 1
ATOM 3491 C C . ARG B 1 72 ? 10.227 10.602 -13.656 1 86.88 72 ARG B C 1
ATOM 3493 O O . ARG B 1 72 ? 10.742 11.68 -13.352 1 86.88 72 ARG B O 1
ATOM 3500 N N . LEU B 1 73 ? 8.969 10.281 -13.422 1 90.5 73 LEU B N 1
ATOM 3501 C CA . LEU B 1 73 ? 8.117 11.188 -12.656 1 90.5 73 LEU B CA 1
ATOM 3502 C C . LEU B 1 73 ? 8.719 11.453 -11.281 1 90.5 73 LEU B C 1
ATOM 3504 O O . LEU B 1 73 ? 8.711 12.594 -10.805 1 90.5 73 LEU B O 1
ATOM 3508 N N . TYR B 1 74 ? 9.281 10.445 -10.695 1 93.75 74 TYR B N 1
ATOM 3509 C CA . TYR B 1 74 ? 9.852 10.594 -9.367 1 93.75 74 TYR B CA 1
ATOM 3510 C C . TYR B 1 74 ? 11.188 11.336 -9.422 1 93.75 74 TYR B C 1
ATOM 3512 O O . TYR B 1 74 ? 11.539 12.062 -8.484 1 93.75 74 TYR B O 1
ATOM 3520 N N . ASP B 1 75 ? 11.828 11.188 -10.5 1 91.88 75 ASP B N 1
ATOM 3521 C CA . ASP B 1 75 ? 13.086 11.906 -10.672 1 91.88 75 ASP B CA 1
ATOM 3522 C C . ASP B 1 75 ? 12.852 13.406 -10.805 1 91.88 75 ASP B C 1
ATOM 3524 O O . ASP B 1 75 ? 13.75 14.211 -10.531 1 91.88 75 ASP B O 1
ATOM 3528 N N . GLU B 1 76 ? 11.664 13.758 -11.195 1 94.06 76 GLU B N 1
ATOM 3529 C CA . GLU B 1 76 ? 11.352 15.164 -11.422 1 94.06 76 GLU B CA 1
ATOM 3530 C C . GLU B 1 76 ? 10.867 15.844 -10.148 1 94.06 76 GLU B C 1
ATOM 3532 O O . GLU B 1 76 ? 10.688 17.062 -10.117 1 94.06 76 GLU B O 1
ATOM 3537 N N . VAL B 1 77 ? 10.711 15.047 -9.156 1 97.75 77 VAL B N 1
ATOM 3538 C CA . VAL B 1 77 ? 10.32 15.633 -7.879 1 97.75 77 VAL B CA 1
ATOM 3539 C C . VAL B 1 77 ? 11.43 16.562 -7.379 1 97.75 77 VAL B C 1
ATOM 3541 O O . VAL B 1 77 ? 12.609 16.188 -7.379 1 97.75 77 VAL B O 1
ATOM 3544 N N . GLU B 1 78 ? 11.023 17.75 -6.883 1 98.38 78 GLU B N 1
ATOM 3545 C CA . GLU B 1 78 ? 12.008 18.766 -6.535 1 98.38 78 GLU B CA 1
ATOM 3546 C C . GLU B 1 78 ? 12.055 19 -5.027 1 98.38 78 GLU B C 1
ATOM 3548 O O . GLU B 1 78 ? 13.062 19.484 -4.5 1 98.38 78 GLU B O 1
ATOM 3553 N N . THR B 1 79 ? 10.93 18.672 -4.395 1 98.62 79 THR B N 1
ATOM 3554 C CA . THR B 1 79 ? 10.844 19.016 -2.979 1 98.62 79 THR B CA 1
ATOM 3555 C C . THR B 1 79 ? 10.172 17.906 -2.189 1 98.62 79 THR B C 1
ATOM 3557 O O . THR B 1 79 ? 9.148 17.359 -2.619 1 98.62 79 THR B O 1
ATOM 3560 N N . PHE B 1 80 ? 10.797 17.562 -1.113 1 98.69 80 PHE B N 1
ATOM 3561 C CA . PHE B 1 80 ? 10.148 16.703 -0.133 1 98.69 80 PHE B CA 1
ATOM 3562 C C . PHE B 1 80 ? 9.68 17.516 1.07 1 98.69 80 PHE B C 1
ATOM 3564 O O . PHE B 1 80 ? 10.461 18.25 1.679 1 98.69 80 PHE B O 1
ATOM 3571 N N . VAL B 1 81 ? 8.398 17.328 1.468 1 98.81 81 VAL B N 1
ATOM 3572 C CA . VAL B 1 81 ? 7.871 18.219 2.5 1 98.81 81 VAL B CA 1
ATOM 3573 C C . VAL B 1 81 ? 7.387 17.391 3.689 1 98.81 81 VAL B C 1
ATOM 3575 O O . VAL B 1 81 ? 6.766 16.344 3.514 1 98.81 81 VAL B O 1
ATOM 3578 N N . LEU B 1 82 ? 7.746 17.812 4.844 1 98.56 82 LEU B N 1
ATOM 3579 C CA . LEU B 1 82 ? 7.246 17.25 6.094 1 98.56 82 LEU B CA 1
ATOM 3580 C C . LEU B 1 82 ? 6.484 18.297 6.895 1 98.56 82 LEU B C 1
ATOM 3582 O O . LEU B 1 82 ? 6.828 19.484 6.863 1 98.56 82 LEU B O 1
ATOM 3586 N N . PHE B 1 83 ? 5.508 17.828 7.57 1 98.44 83 PHE B N 1
ATOM 3587 C CA . PHE B 1 83 ? 4.793 18.703 8.5 1 98.44 83 PHE B CA 1
ATOM 3588 C C . PHE B 1 83 ? 5.332 18.547 9.914 1 98.44 83 PHE B C 1
ATOM 3590 O O . PHE B 1 83 ? 5.656 17.438 10.344 1 98.44 83 PHE B O 1
ATOM 3597 N N . ILE B 1 84 ? 5.41 19.625 10.586 1 98.31 84 ILE B N 1
ATOM 3598 C CA . ILE B 1 84 ? 5.73 19.641 12.016 1 98.31 84 ILE B CA 1
ATOM 3599 C C . ILE B 1 84 ? 4.77 20.578 12.742 1 98.31 84 ILE B C 1
ATOM 3601 O O . ILE B 1 84 ? 4.086 21.406 12.109 1 98.31 84 ILE B O 1
ATOM 3605 N N . GLY B 1 85 ? 4.688 20.422 14 1 97.81 85 GLY B N 1
ATOM 3606 C CA . GLY B 1 85 ? 3.781 21.25 14.773 1 97.81 85 GLY B CA 1
ATOM 3607 C C . GLY B 1 85 ? 3.121 20.5 15.914 1 97.81 85 GLY B C 1
ATOM 3608 O O . GLY B 1 85 ? 3.795 19.812 16.688 1 97.81 85 GLY B O 1
ATOM 3609 N N . TYR B 1 86 ? 1.836 20.719 16 1 97.12 86 TYR B N 1
ATOM 3610 C CA . TYR B 1 86 ? 1.084 20.281 17.172 1 97.12 86 TYR B CA 1
ATOM 3611 C C . TYR B 1 86 ? -0.209 19.578 16.766 1 97.12 86 TYR B C 1
ATOM 3613 O O . TYR B 1 86 ? -0.795 19.922 15.727 1 97.12 86 TYR B O 1
ATOM 3621 N N . PRO B 1 87 ? -0.593 18.562 17.562 1 94.5 87 PRO B N 1
ATOM 3622 C CA . PRO B 1 87 ? -1.94 18.062 17.281 1 94.5 87 PRO B CA 1
ATOM 3623 C C . PRO B 1 87 ? -3.008 19.141 17.391 1 94.5 87 PRO B C 1
ATOM 3625 O O . PRO B 1 87 ? -2.857 20.078 18.172 1 94.5 87 PRO B O 1
ATOM 3628 N N . ARG B 1 88 ? -4.039 19 16.594 1 90.88 88 ARG B N 1
ATOM 3629 C CA . ARG B 1 88 ? -5.203 19.875 16.672 1 90.88 88 ARG B CA 1
ATOM 3630 C C . ARG B 1 88 ? -4.863 21.297 16.203 1 90.88 88 ARG B C 1
ATOM 3632 O O . ARG B 1 88 ? -5.363 22.281 16.766 1 90.88 88 ARG B O 1
ATOM 3639 N N . SER B 1 89 ? -4 21.359 15.273 1 92.56 89 SER B N 1
ATOM 3640 C CA . SER B 1 89 ? -3.568 22.672 14.781 1 92.56 89 SER B CA 1
ATOM 3641 C C . SER B 1 89 ? -3.848 22.812 13.289 1 92.56 89 SER B C 1
ATOM 3643 O O . SER B 1 89 ? -3.125 23.531 12.586 1 92.56 89 SER B O 1
ATOM 3645 N N . GLN B 1 90 ? -4.77 21.984 12.742 1 90.56 90 GLN B N 1
ATOM 3646 C CA . GLN B 1 90 ? -5.328 22.141 11.406 1 90.56 90 GLN B CA 1
ATOM 3647 C C . GLN B 1 90 ? -4.387 21.594 10.336 1 90.56 90 GLN B C 1
ATOM 3649 O O . GLN B 1 90 ? -4.48 21.953 9.164 1 90.56 90 GLN B O 1
ATOM 3654 N N . HIS B 1 91 ? -3.453 20.766 10.664 1 93.56 91 HIS B N 1
ATOM 3655 C CA . HIS B 1 91 ? -2.564 20.125 9.695 1 93.56 91 HIS B CA 1
ATOM 3656 C C . HIS B 1 91 ? -3.355 19.359 8.648 1 93.56 91 HIS B C 1
ATOM 3658 O O . HIS B 1 91 ? -2.982 19.344 7.473 1 93.56 91 HIS B O 1
ATOM 3664 N N . SER B 1 92 ? -4.422 18.719 9.133 1 91.5 92 SER B N 1
ATOM 3665 C CA . SER B 1 92 ? -5.203 17.906 8.211 1 91.5 92 SER B CA 1
ATOM 3666 C C . SER B 1 92 ? -5.812 18.766 7.098 1 91.5 92 SER B C 1
ATOM 3668 O O . SER B 1 92 ? -5.836 18.344 5.934 1 91.5 92 SER B O 1
ATOM 3670 N N . LEU B 1 93 ? -6.258 19.891 7.461 1 91.31 93 LEU B N 1
ATOM 3671 C CA . LEU B 1 93 ? -6.836 20.812 6.484 1 91.31 93 LEU B CA 1
ATOM 3672 C C . LEU B 1 93 ? -5.785 21.281 5.48 1 91.31 93 LEU B C 1
ATOM 3674 O O . LEU B 1 93 ? -5.996 21.188 4.27 1 91.31 93 LEU B O 1
ATOM 3678 N N . ILE B 1 94 ? -4.68 21.719 5.949 1 95.5 94 ILE B N 1
ATOM 3679 C CA . ILE B 1 94 ? -3.619 22.266 5.102 1 95.5 94 ILE B CA 1
ATOM 3680 C C . ILE B 1 94 ? -3.059 21.156 4.211 1 95.5 94 ILE B C 1
ATOM 3682 O O . ILE B 1 94 ? -2.842 21.359 3.016 1 95.5 94 ILE B O 1
ATOM 3686 N N . GLY B 1 95 ? -2.844 20.016 4.797 1 95.88 95 GLY B N 1
ATOM 3687 C CA . GLY B 1 95 ? -2.381 18.875 4.023 1 95.88 95 GLY B CA 1
ATOM 3688 C C . GLY B 1 95 ? -3.328 18.484 2.902 1 95.88 95 GLY B C 1
ATOM 3689 O O . GLY B 1 95 ? -2.893 18.234 1.777 1 95.88 95 GLY B O 1
ATOM 3690 N N . ALA B 1 96 ? -4.625 18.438 3.213 1 93.62 96 ALA B N 1
ATOM 3691 C CA . ALA B 1 96 ? -5.637 18.094 2.219 1 93.62 96 ALA B CA 1
ATOM 3692 C C . ALA B 1 96 ? -5.672 19.109 1.087 1 93.62 96 ALA B C 1
ATOM 3694 O O . ALA B 1 96 ? -5.832 18.75 -0.081 1 93.62 96 ALA B O 1
ATOM 3695 N N . ILE B 1 97 ? -5.543 20.328 1.435 1 95.31 97 ILE B N 1
ATOM 3696 C CA . ILE B 1 97 ? -5.566 21.406 0.454 1 95.31 97 ILE B CA 1
ATOM 3697 C C . ILE B 1 97 ? -4.348 21.297 -0.458 1 95.31 97 ILE B C 1
ATOM 3699 O O . ILE B 1 97 ? -4.465 21.438 -1.68 1 95.31 97 ILE B O 1
ATOM 3703 N N . LEU B 1 98 ? -3.234 21.078 0.102 1 97.38 98 LEU B N 1
ATOM 3704 C CA . LEU B 1 98 ? -2.023 20.953 -0.701 1 97.38 98 LEU B CA 1
ATOM 3705 C C . LEU B 1 98 ? -2.098 19.734 -1.611 1 97.38 98 LEU B C 1
ATOM 3707 O O . LEU B 1 98 ? -1.649 19.781 -2.76 1 97.38 98 LEU B O 1
ATOM 3711 N N . ASP B 1 99 ? -2.723 18.672 -1.095 1 96.38 99 ASP B N 1
ATOM 3712 C CA . ASP B 1 99 ? -2.889 17.453 -1.887 1 96.38 99 ASP B CA 1
ATOM 3713 C C . ASP B 1 99 ? -3.83 17.703 -3.066 1 96.38 99 ASP B C 1
ATOM 3715 O O . ASP B 1 99 ? -3.881 16.891 -3.998 1 96.38 99 ASP B O 1
ATOM 3719 N N . ALA B 1 100 ? -4.555 18.75 -3.01 1 95.62 100 ALA B N 1
ATOM 3720 C CA . ALA B 1 100 ? -5.473 19.109 -4.09 1 95.62 100 ALA B CA 1
ATOM 3721 C C . ALA B 1 100 ? -4.734 19.797 -5.23 1 95.62 100 ALA B C 1
ATOM 3723 O O . ALA B 1 100 ? -5.281 19.969 -6.324 1 95.62 100 ALA B O 1
ATOM 3724 N N . HIS B 1 101 ? -3.551 20.219 -4.992 1 97.06 101 HIS B N 1
ATOM 3725 C CA . HIS B 1 101 ? -2.76 20.891 -6.023 1 97.06 101 HIS B CA 1
ATOM 3726 C C . HIS B 1 101 ? -2.336 19.906 -7.109 1 97.06 101 HIS B C 1
ATOM 3728 O O . HIS B 1 101 ? -1.971 18.766 -6.816 1 97.06 101 HIS B O 1
ATOM 3734 N N . PRO B 1 102 ? -2.23 20.297 -8.359 1 96.06 102 PRO B N 1
ATOM 3735 C CA . PRO B 1 102 ? -1.973 19.359 -9.461 1 96.06 102 PRO B CA 1
ATOM 3736 C C . PRO B 1 102 ? -0.548 18.812 -9.453 1 96.06 102 PRO B C 1
ATOM 3738 O O . PRO B 1 102 ? -0.249 17.844 -10.156 1 96.06 102 PRO B O 1
ATOM 3741 N N . GLU B 1 103 ? 0.343 19.375 -8.68 1 97.69 103 GLU B N 1
ATOM 3742 C CA . GLU B 1 103 ? 1.731 18.922 -8.703 1 97.69 103 GLU B CA 1
ATOM 3743 C C . GLU B 1 103 ? 2.197 18.5 -7.316 1 97.69 103 GLU B C 1
ATOM 3745 O O . GLU B 1 103 ? 3.396 18.312 -7.09 1 97.69 103 GLU B O 1
ATOM 3750 N N . VAL B 1 104 ? 1.269 18.359 -6.391 1 98.12 104 VAL B N 1
ATOM 3751 C CA . VAL B 1 104 ? 1.627 18.047 -5.012 1 98.12 104 VAL B CA 1
ATOM 3752 C C . VAL B 1 104 ? 0.911 16.766 -4.574 1 98.12 104 VAL B C 1
ATOM 3754 O O . VAL B 1 104 ? -0.285 16.609 -4.824 1 98.12 104 VAL B O 1
ATOM 3757 N N . VAL B 1 105 ? 1.687 15.875 -3.963 1 97.75 105 VAL B N 1
ATOM 3758 C CA . VAL B 1 105 ? 1.118 14.656 -3.404 1 97.75 105 VAL B CA 1
ATOM 3759 C C . VAL B 1 105 ? 1.47 14.547 -1.922 1 97.75 105 VAL B C 1
ATOM 3761 O O . VAL B 1 105 ? 2.643 14.414 -1.563 1 97.75 105 VAL B O 1
ATOM 3764 N N . ILE B 1 106 ? 0.454 14.594 -1.077 1 97.81 106 ILE B N 1
ATOM 3765 C CA . ILE B 1 106 ? 0.653 14.5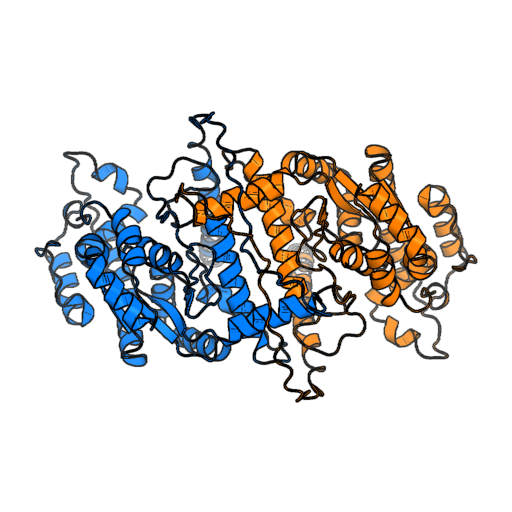 0.365 1 97.81 106 ILE B CA 1
ATOM 3766 C C . ILE B 1 106 ? -0.438 13.625 0.979 1 97.81 106 ILE B C 1
ATOM 3768 O O . ILE B 1 106 ? -1.561 14.086 1.202 1 97.81 106 ILE B O 1
ATOM 3772 N N . PRO B 1 107 ? -0.098 12.43 1.299 1 95.94 107 PRO B N 1
ATOM 3773 C CA . PRO B 1 107 ? -1.087 11.609 2.004 1 95.94 107 PRO B CA 1
ATOM 3774 C C . PRO B 1 107 ? -1.361 12.102 3.422 1 95.94 107 PRO B C 1
ATOM 3776 O O . PRO B 1 107 ? -0.53 12.805 4.008 1 95.94 107 PRO B O 1
ATOM 3779 N N . HIS B 1 108 ? -2.549 11.727 3.861 1 92.06 108 HIS B N 1
ATOM 3780 C CA . HIS B 1 108 ? -2.934 12.055 5.23 1 92.06 108 HIS B CA 1
ATOM 3781 C C . HIS B 1 108 ? -2.299 11.086 6.227 1 92.06 108 HIS B C 1
ATOM 3783 O O . HIS B 1 108 ? -2.596 9.891 6.211 1 92.06 108 HIS B O 1
ATOM 3789 N N . GLU B 1 109 ? -1.384 11.531 6.98 1 92.06 109 GLU B N 1
ATOM 3790 C CA . GLU B 1 109 ? -0.818 10.852 8.141 1 92.06 109 GLU B CA 1
ATOM 3791 C C . GLU B 1 109 ? -0.182 9.523 7.742 1 92.06 109 GLU B C 1
ATOM 3793 O O . GLU B 1 109 ? -0.51 8.477 8.312 1 92.06 109 GLU B O 1
ATOM 3798 N N . TYR B 1 110 ? 0.708 9.562 6.867 1 93.88 110 TYR B N 1
ATOM 3799 C CA . TYR B 1 110 ? 1.472 8.375 6.508 1 93.88 110 TYR B CA 1
ATOM 3800 C C . TYR B 1 110 ? 2.385 7.945 7.652 1 93.88 110 TYR B C 1
ATOM 3802 O O . TYR B 1 110 ? 2.67 6.758 7.82 1 93.88 110 TYR B O 1
ATOM 3810 N N . ASP B 1 111 ? 2.887 8.852 8.367 1 95 111 ASP B N 1
ATOM 3811 C CA . ASP B 1 111 ? 3.723 8.594 9.539 1 95 111 ASP B CA 1
ATOM 3812 C C . ASP B 1 111 ? 5.082 8.039 9.125 1 95 111 ASP B C 1
ATOM 3814 O O . ASP B 1 111 ? 5.5 6.98 9.609 1 95 111 ASP B O 1
ATOM 3818 N N . LEU B 1 112 ? 5.809 8.789 8.344 1 96.62 112 LEU B N 1
ATOM 3819 C CA . LEU B 1 112 ? 7.062 8.359 7.734 1 96.62 112 LEU B CA 1
ATOM 3820 C C . LEU B 1 112 ? 8.094 8.031 8.805 1 96.62 112 LEU B C 1
ATOM 3822 O O . LEU B 1 112 ? 8.836 7.047 8.68 1 96.62 112 LEU B O 1
ATOM 3826 N N . LEU B 1 113 ? 8.188 8.828 9.844 1 95.5 113 LEU B N 1
ATOM 3827 C CA . LEU B 1 113 ? 9.219 8.594 10.844 1 95.5 113 LEU B CA 1
ATOM 3828 C C . LEU B 1 113 ? 9.062 7.215 11.477 1 95.5 113 LEU B C 1
ATOM 3830 O O . LEU B 1 113 ? 10.055 6.535 11.742 1 95.5 113 LEU B O 1
ATOM 3834 N N . LYS B 1 114 ? 7.863 6.828 11.695 1 92.75 114 LYS B N 1
ATOM 3835 C CA . LYS B 1 114 ? 7.621 5.512 12.281 1 92.75 114 LYS B CA 1
ATOM 3836 C C . LYS B 1 114 ? 7.879 4.402 11.266 1 92.75 114 LYS B C 1
ATOM 3838 O O . LYS B 1 114 ? 8.266 3.293 11.633 1 92.75 114 LYS B O 1
ATOM 3843 N N . ASN B 1 115 ? 7.656 4.742 10 1 92.06 115 ASN B N 1
ATOM 3844 C CA . ASN B 1 115 ? 7.773 3.742 8.945 1 92.06 115 ASN B CA 1
ATOM 3845 C C . ASN B 1 115 ? 9.133 3.809 8.258 1 92.06 115 ASN B C 1
ATOM 3847 O O . ASN B 1 115 ? 9.367 3.109 7.27 1 92.06 115 ASN B O 1
ATOM 3851 N N . LEU B 1 116 ? 10.016 4.586 8.758 1 93.31 116 LEU B N 1
ATOM 3852 C CA . LEU B 1 116 ? 11.281 4.871 8.094 1 93.31 116 LEU B CA 1
ATOM 3853 C C . LEU B 1 116 ? 12.086 3.59 7.871 1 93.31 116 LEU B C 1
ATOM 3855 O O . LEU B 1 116 ? 12.773 3.451 6.859 1 93.31 116 LEU B O 1
ATOM 3859 N N . TYR B 1 117 ? 11.961 2.645 8.719 1 88.56 117 TYR B N 1
ATOM 3860 C CA . TYR B 1 117 ? 12.719 1.397 8.672 1 88.56 117 TYR B CA 1
ATOM 3861 C C . TYR B 1 117 ? 12.422 0.629 7.391 1 88.56 117 TYR B C 1
ATOM 3863 O O . TYR B 1 117 ? 13.258 -0.136 6.91 1 88.56 117 TYR B O 1
ATOM 3871 N N . ARG B 1 118 ? 11.328 0.835 6.848 1 87.81 118 ARG B N 1
ATOM 3872 C CA . ARG B 1 118 ? 10.914 0.138 5.637 1 87.81 118 ARG B CA 1
ATOM 3873 C C . ARG B 1 118 ? 11.781 0.549 4.445 1 87.81 118 ARG B C 1
ATOM 3875 O O . ARG B 1 118 ? 11.82 -0.153 3.434 1 87.81 118 ARG B O 1
ATOM 3882 N N . PHE B 1 119 ? 12.391 1.655 4.574 1 88.62 119 PHE B N 1
ATOM 3883 C CA . PHE B 1 119 ? 13.125 2.197 3.434 1 88.62 119 PHE B CA 1
ATOM 3884 C C . PHE B 1 119 ? 14.625 2.189 3.697 1 88.62 119 PHE B C 1
ATOM 3886 O O . PHE B 1 119 ? 15.406 2.658 2.869 1 88.62 119 PHE B O 1
ATOM 3893 N N . GLU B 1 120 ? 14.961 1.831 4.82 1 78.12 120 GLU B N 1
ATOM 3894 C CA . GLU B 1 120 ? 16.375 1.827 5.188 1 78.12 120 GLU B CA 1
ATOM 3895 C C . GLU B 1 120 ? 17.062 0.544 4.73 1 78.12 120 GLU B C 1
ATOM 3897 O O . GLU B 1 120 ? 18.281 0.455 4.738 1 78.12 120 GLU B O 1
ATOM 3902 N N . SER B 1 121 ? 16.281 -0.253 4.164 1 61.66 121 SER B N 1
ATOM 3903 C CA . SER B 1 121 ? 16.906 -1.547 3.912 1 61.66 121 SER B CA 1
ATOM 3904 C C . SER B 1 121 ? 17.984 -1.438 2.842 1 61.66 121 SER B C 1
ATOM 3906 O O . SER B 1 121 ? 17.797 -0.774 1.821 1 61.66 121 SER B O 1
ATOM 3908 N N . ARG B 1 122 ? 19.156 -1.724 3.195 1 50.81 122 ARG B N 1
ATOM 3909 C CA . ARG B 1 122 ? 20.453 -1.667 2.525 1 50.81 122 ARG B CA 1
ATOM 3910 C C . ARG B 1 122 ? 20.438 -2.451 1.218 1 50.81 122 ARG B C 1
ATOM 3912 O O . ARG B 1 122 ? 21.312 -2.289 0.374 1 50.81 122 ARG B O 1
ATOM 3919 N N . ARG B 1 123 ? 19.531 -3.254 1.05 1 48.06 123 ARG B N 1
ATOM 3920 C CA . ARG B 1 123 ? 19.797 -4.164 -0.059 1 48.06 123 ARG B CA 1
ATOM 3921 C C . ARG B 1 123 ? 19.531 -3.49 -1.399 1 48.06 123 ARG B C 1
ATOM 3923 O O . ARG B 1 123 ? 19.703 -4.102 -2.455 1 48.06 123 ARG B O 1
ATOM 3930 N N . ALA B 1 124 ? 19.047 -2.211 -1.251 1 52.09 124 ALA B N 1
ATOM 3931 C CA . ALA B 1 124 ? 18.766 -1.604 -2.545 1 52.09 124 ALA B CA 1
ATOM 3932 C C . ALA B 1 124 ? 20.047 -1.269 -3.301 1 52.09 124 ALA B C 1
ATOM 3934 O O . ALA B 1 124 ? 20.906 -0.563 -2.779 1 52.09 124 ALA B O 1
ATOM 3935 N N . ALA B 1 125 ? 20.328 -2.129 -4.246 1 50.5 125 ALA B N 1
ATOM 3936 C CA . ALA B 1 125 ? 21.516 -1.993 -5.082 1 50.5 125 ALA B CA 1
ATOM 3937 C C . ALA B 1 125 ? 21.656 -0.569 -5.613 1 50.5 125 ALA B C 1
ATOM 3939 O O . ALA B 1 125 ? 22.781 -0.089 -5.832 1 50.5 125 ALA B O 1
ATOM 3940 N N . ASN B 1 126 ? 20.5 -0.052 -5.875 1 58.75 126 ASN B N 1
ATOM 3941 C CA . ASN B 1 126 ? 20.516 1.288 -6.453 1 58.75 126 ASN B CA 1
ATOM 3942 C C . ASN B 1 126 ? 19.984 2.326 -5.469 1 58.75 126 ASN B C 1
ATOM 3944 O O . ASN B 1 126 ? 18.922 2.127 -4.863 1 58.75 126 ASN B O 1
ATOM 3948 N N . LYS B 1 127 ? 20.859 3.213 -5.105 1 59.12 127 LYS B N 1
ATOM 3949 C CA . LYS B 1 127 ? 20.578 4.254 -4.117 1 59.12 127 LYS B CA 1
ATOM 3950 C C . LYS B 1 127 ? 19.25 4.93 -4.387 1 59.12 127 LYS B C 1
ATOM 3952 O O . LYS B 1 127 ? 18.547 5.328 -3.451 1 59.12 127 LYS B O 1
ATOM 3957 N N . ASN B 1 128 ? 18.781 4.805 -5.602 1 82 128 ASN B N 1
ATOM 3958 C CA . ASN B 1 128 ? 17.578 5.582 -5.871 1 82 128 ASN B CA 1
ATOM 3959 C C . ASN B 1 128 ? 16.312 4.754 -5.664 1 82 128 ASN B C 1
ATOM 3961 O O . ASN B 1 128 ? 15.211 5.297 -5.648 1 82 128 ASN B O 1
ATOM 3965 N N . ILE B 1 129 ? 16.562 3.561 -5.32 1 84.62 129 ILE B N 1
ATOM 3966 C CA . ILE B 1 129 ? 15.391 2.686 -5.262 1 84.62 129 ILE B CA 1
ATOM 3967 C C . ILE B 1 129 ? 14.562 3.006 -4.016 1 84.62 129 ILE B C 1
ATOM 3969 O O . ILE B 1 129 ? 13.336 2.963 -4.051 1 84.62 129 ILE B O 1
ATOM 3973 N N . GLN B 1 130 ? 15.312 3.312 -2.977 1 89 130 GLN B N 1
ATOM 3974 C CA . GLN B 1 130 ? 14.609 3.66 -1.749 1 89 130 GLN B CA 1
ATOM 3975 C C . GLN B 1 130 ? 13.758 4.914 -1.938 1 89 130 GLN B C 1
ATOM 3977 O O . GLN B 1 130 ? 12.633 4.988 -1.442 1 89 130 GLN B O 1
ATOM 3982 N N . LYS B 1 131 ? 14.352 5.77 -2.674 1 93.31 131 LYS B N 1
ATOM 3983 C CA . LYS B 1 131 ? 13.625 6.992 -3.012 1 93.31 131 LYS B CA 1
ATOM 3984 C C . LYS B 1 131 ? 12.352 6.68 -3.785 1 93.31 131 LYS B C 1
ATOM 3986 O O . LYS B 1 131 ? 11.273 7.156 -3.43 1 93.31 131 LYS B O 1
ATOM 3991 N N . TYR B 1 132 ? 12.5 5.844 -4.762 1 92.44 132 TYR B N 1
ATOM 3992 C CA . TYR B 1 132 ? 11.367 5.488 -5.609 1 92.44 132 TYR B CA 1
ATOM 3993 C C . TYR B 1 132 ? 10.305 4.727 -4.82 1 92.44 132 TYR B C 1
ATOM 3995 O O . TYR B 1 132 ? 9.109 4.938 -5.012 1 92.44 132 TYR B O 1
ATOM 4003 N N . MET B 1 133 ? 10.734 3.924 -3.941 1 91.75 133 MET B N 1
ATOM 4004 C CA . MET B 1 133 ? 9.805 3.154 -3.115 1 91.75 133 MET B CA 1
ATOM 4005 C C . MET B 1 133 ? 9.008 4.07 -2.195 1 91.75 133 MET B C 1
ATOM 4007 O O . MET B 1 133 ? 7.789 3.939 -2.09 1 91.75 133 MET B O 1
ATOM 4011 N N . LEU B 1 134 ? 9.734 4.957 -1.58 1 95.19 134 LEU B N 1
ATOM 4012 C CA . LEU B 1 134 ? 9.078 5.895 -0.675 1 95.19 134 LEU B CA 1
ATOM 4013 C C . LEU B 1 134 ? 8.078 6.766 -1.426 1 95.19 134 LEU B C 1
ATOM 4015 O O . LEU B 1 134 ? 6.918 6.879 -1.015 1 95.19 134 LEU B O 1
ATOM 4019 N N . PHE B 1 135 ? 8.516 7.289 -2.531 1 97.12 135 PHE B N 1
ATOM 4020 C CA . PHE B 1 135 ? 7.648 8.164 -3.314 1 97.12 135 PHE B CA 1
ATOM 4021 C C . PHE B 1 135 ? 6.422 7.406 -3.811 1 97.12 135 PHE B C 1
ATOM 4023 O O . PHE B 1 135 ? 5.305 7.93 -3.766 1 97.12 135 PHE B O 1
ATOM 4030 N N . ASN B 1 136 ? 6.641 6.227 -4.242 1 94.94 136 ASN B N 1
ATOM 4031 C CA . ASN B 1 136 ? 5.531 5.418 -4.727 1 94.94 136 ASN B CA 1
ATOM 4032 C C . ASN B 1 136 ? 4.527 5.117 -3.615 1 94.94 136 ASN B C 1
ATOM 4034 O O . ASN B 1 136 ? 3.318 5.172 -3.832 1 94.94 136 ASN B O 1
ATOM 4038 N N . GLU B 1 137 ? 5.031 4.785 -2.5 1 96.19 137 GLU B N 1
ATOM 4039 C CA . GLU B 1 137 ? 4.148 4.48 -1.377 1 96.19 137 GLU B CA 1
ATOM 4040 C C . GLU B 1 137 ? 3.346 5.707 -0.956 1 96.19 137 GLU B C 1
ATOM 4042 O O . GLU B 1 137 ? 2.154 5.602 -0.66 1 96.19 137 GLU B O 1
ATOM 4047 N N . LEU B 1 138 ? 3.98 6.801 -0.925 1 97.75 138 LEU B N 1
ATOM 4048 C CA . LEU B 1 138 ? 3.281 8.039 -0.584 1 97.75 138 LEU B CA 1
ATOM 4049 C C . LEU B 1 138 ? 2.197 8.352 -1.611 1 97.75 138 LEU B C 1
ATOM 4051 O O . LEU B 1 138 ? 1.075 8.703 -1.246 1 97.75 138 LEU B O 1
ATOM 4055 N N . ARG B 1 139 ? 2.545 8.203 -2.812 1 96.75 139 ARG B N 1
ATOM 4056 C CA . ARG B 1 139 ? 1.589 8.453 -3.887 1 96.75 139 ARG B CA 1
ATOM 4057 C C . ARG B 1 139 ? 0.395 7.512 -3.783 1 96.75 139 ARG B C 1
ATOM 4059 O O . ARG B 1 139 ? -0.756 7.945 -3.861 1 96.75 139 ARG B O 1
ATOM 4066 N N . GLN B 1 140 ? 0.626 6.289 -3.619 1 95.75 140 GLN B N 1
ATOM 4067 C CA . GLN B 1 140 ? -0.435 5.289 -3.561 1 95.75 140 GLN B CA 1
ATOM 4068 C C . GLN B 1 140 ? -1.313 5.492 -2.33 1 95.75 140 GLN B C 1
ATOM 4070 O O . GLN B 1 140 ? -2.521 5.258 -2.379 1 95.75 140 GLN B O 1
ATOM 4075 N N . THR B 1 141 ? -0.704 5.863 -1.264 1 95.69 141 THR B N 1
ATOM 4076 C CA . THR B 1 141 ? -1.471 6.137 -0.053 1 95.69 141 THR B CA 1
ATOM 4077 C C . THR B 1 141 ? -2.43 7.305 -0.271 1 95.69 141 THR B C 1
ATOM 4079 O O . THR B 1 141 ? -3.6 7.23 0.107 1 95.69 141 THR B O 1
ATOM 4082 N N . SER B 1 142 ? -1.892 8.336 -0.842 1 94.81 142 SER B N 1
ATOM 4083 C CA . SER B 1 142 ? -2.748 9.477 -1.156 1 94.81 142 SER B CA 1
ATOM 4084 C C . SER B 1 142 ? -3.91 9.07 -2.053 1 94.81 142 SER B C 1
ATOM 4086 O O . SER B 1 142 ? -5.055 9.461 -1.816 1 94.81 142 SER B O 1
ATOM 4088 N N . GLU B 1 143 ? -3.623 8.25 -3.033 1 93.19 143 GLU B N 1
ATOM 4089 C CA . GLU B 1 143 ? -4.648 7.766 -3.951 1 93.19 143 GLU B CA 1
ATOM 4090 C C . GLU B 1 143 ? -5.734 6.992 -3.207 1 93.19 143 GLU B C 1
ATOM 4092 O O . GLU B 1 143 ? -6.926 7.25 -3.391 1 93.19 143 GLU B O 1
ATOM 4097 N N . THR B 1 144 ? -5.352 6.098 -2.424 1 92.12 144 THR B N 1
ATOM 4098 C CA . THR B 1 144 ? -6.289 5.27 -1.675 1 92.12 144 THR B CA 1
ATOM 4099 C C . THR B 1 144 ? -7.152 6.125 -0.753 1 92.12 144 THR B C 1
ATOM 4101 O O . THR B 1 144 ? -8.367 5.945 -0.688 1 92.12 144 THR B O 1
ATOM 4104 N N . GLN B 1 145 ? -6.539 7.012 -0.087 1 89.62 145 GLN B N 1
ATOM 4105 C CA . GLN B 1 145 ? -7.266 7.871 0.841 1 89.62 145 GLN B CA 1
ATOM 4106 C C . GLN B 1 145 ? -8.289 8.734 0.105 1 89.62 145 GLN B C 1
ATOM 4108 O O . GLN B 1 145 ? -9.414 8.922 0.583 1 89.62 145 GLN B O 1
ATOM 4113 N N . ALA B 1 146 ? -7.848 9.219 -0.966 1 87.81 146 ALA B N 1
ATOM 4114 C CA . ALA B 1 146 ? -8.781 10.008 -1.77 1 87.81 146 ALA B CA 1
ATOM 4115 C C . ALA B 1 146 ? -9.953 9.148 -2.244 1 87.81 146 ALA B C 1
ATOM 4117 O O . ALA B 1 146 ? -11.109 9.586 -2.191 1 87.81 146 ALA B O 1
ATOM 4118 N N . LEU B 1 147 ? -9.625 7.984 -2.701 1 86.38 147 LEU B N 1
ATOM 4119 C CA . LEU B 1 147 ? -10.641 7.066 -3.205 1 86.38 147 LEU B CA 1
ATOM 4120 C C . LEU B 1 147 ? -11.695 6.789 -2.143 1 86.38 147 LEU B C 1
ATOM 4122 O O . LEU B 1 147 ? -12.883 6.672 -2.457 1 86.38 147 LEU B O 1
ATOM 4126 N N . PHE B 1 148 ? -11.273 6.777 -0.958 1 83.94 148 PHE B N 1
ATOM 4127 C CA . PHE B 1 148 ? -12.195 6.371 0.093 1 83.94 148 PHE B CA 1
ATOM 4128 C C . PHE B 1 148 ? -12.57 7.555 0.977 1 83.94 148 PHE B C 1
ATOM 4130 O O . PHE B 1 148 ? -13.094 7.375 2.076 1 83.94 148 PHE B O 1
ATOM 4137 N N . GLY B 1 149 ? -12.211 8.711 0.546 1 80.25 149 GLY B N 1
ATOM 4138 C CA . GLY B 1 149 ? -12.664 9.945 1.173 1 80.25 149 GLY B CA 1
ATOM 4139 C C . GLY B 1 149 ? -11.953 10.25 2.479 1 80.25 149 GLY B C 1
ATOM 4140 O O . GLY B 1 149 ? -12.5 10.93 3.344 1 80.25 149 GLY B O 1
ATOM 4141 N N . ILE B 1 150 ? -10.75 9.625 2.629 1 78.44 150 ILE B N 1
ATOM 4142 C CA . ILE B 1 150 ? -9.992 9.836 3.859 1 78.44 150 ILE B CA 1
ATOM 4143 C C . ILE B 1 150 ? -9.078 11.047 3.703 1 78.44 150 ILE B C 1
ATOM 4145 O O . ILE B 1 150 ? -8.109 11.008 2.939 1 78.44 150 ILE B O 1
ATOM 4149 N N . ARG B 1 151 ? -9.414 12.109 4.438 1 80.62 151 ARG B N 1
ATOM 4150 C CA . ARG B 1 151 ? -8.609 13.328 4.344 1 80.62 151 ARG B CA 1
ATOM 4151 C C . ARG B 1 151 ? -8.289 13.875 5.73 1 80.62 151 ARG B C 1
ATOM 4153 O O . ARG B 1 151 ? -7.48 14.797 5.867 1 80.62 151 ARG B O 1
ATOM 4160 N N . ALA B 1 152 ? -8.969 13.344 6.727 1 76.19 152 ALA B N 1
ATOM 4161 C CA . ALA B 1 152 ? -8.766 13.719 8.125 1 76.19 152 ALA B CA 1
ATOM 4162 C C . ALA B 1 152 ? -9.07 12.547 9.055 1 76.19 152 ALA B C 1
ATOM 4164 O O . ALA B 1 152 ? -9.656 11.547 8.625 1 76.19 152 ALA B O 1
ATOM 4165 N N . ASN B 1 153 ? -8.469 12.586 10.344 1 60.78 153 ASN B N 1
ATOM 4166 C CA . ASN B 1 153 ? -8.648 11.492 11.297 1 60.78 153 ASN B CA 1
ATOM 4167 C C . ASN B 1 153 ? -10.117 11.297 11.656 1 60.78 153 ASN B C 1
ATOM 4169 O O . ASN B 1 153 ? -10.586 10.164 11.766 1 60.78 153 ASN B O 1
ATOM 4173 N N . ARG B 1 154 ? -10.758 12.383 12.383 1 52.19 154 ARG B N 1
ATOM 4174 C CA . ARG B 1 154 ? -12.109 12.219 12.898 1 52.19 154 ARG B CA 1
ATOM 4175 C C . ARG B 1 154 ? -13.086 11.883 11.773 1 52.19 154 ARG B C 1
ATOM 4177 O O . ARG B 1 154 ? -14.211 11.445 12.031 1 52.19 154 ARG B O 1
ATOM 4184 N N . ASN B 1 155 ? -12.742 12.406 10.758 1 48.84 155 ASN B N 1
ATOM 4185 C CA . ASN B 1 155 ? -13.609 12.234 9.602 1 48.84 155 ASN B CA 1
ATOM 4186 C C . ASN B 1 155 ? -13.453 10.852 8.984 1 48.84 155 ASN B C 1
ATOM 4188 O O . ASN B 1 155 ? -12.852 10.703 7.914 1 48.84 155 ASN B O 1
ATOM 4192 N N . ASN B 1 156 ? -13.461 9.883 9.602 1 48.28 156 ASN B N 1
ATOM 4193 C CA . ASN B 1 156 ? -13.055 8.523 9.258 1 48.28 156 ASN B CA 1
ATOM 4194 C C . ASN B 1 156 ? -13.781 8.016 8.016 1 48.28 156 ASN B C 1
ATOM 4196 O O . ASN B 1 156 ? -14.773 7.293 8.125 1 48.28 156 ASN B O 1
ATOM 4200 N N . SER B 1 157 ? -13.961 8.523 6.926 1 47.19 157 SER B N 1
ATOM 4201 C CA . SER B 1 157 ? -14.969 8.117 5.957 1 47.19 157 SER B CA 1
ATOM 4202 C C . SER B 1 157 ? -14.742 6.68 5.5 1 47.19 157 SER B C 1
ATOM 4204 O O . SER B 1 157 ? -13.742 6.379 4.852 1 47.19 157 SER B O 1
ATOM 4206 N N . LEU B 1 158 ? -14.961 5.492 5.391 1 47.09 158 LEU B N 1
ATOM 4207 C CA . LEU B 1 158 ? -15.219 4.371 4.496 1 47.09 158 LEU B CA 1
ATOM 4208 C C . LEU B 1 158 ? -16.688 4.316 4.113 1 47.09 158 LEU B C 1
ATOM 4210 O O . LEU B 1 158 ? -17.562 4.262 4.984 1 47.09 158 LEU B O 1
ATOM 4214 N N . LEU B 1 159 ? -17.672 5.098 3.17 1 49.19 159 LEU B N 1
ATOM 4215 C CA . LEU B 1 159 ? -18.578 5.871 2.33 1 49.19 159 LEU B CA 1
ATOM 4216 C C . LEU B 1 159 ? -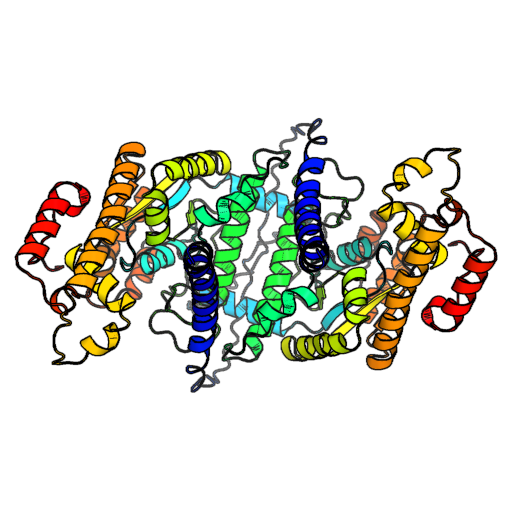19.734 6.441 3.156 1 49.19 159 LEU B C 1
ATOM 4218 O O . LEU B 1 159 ? -20.594 7.141 2.621 1 49.19 159 LEU B O 1
ATOM 4222 N N . GLY B 1 160 ? -19.328 6.848 4.684 1 47.69 160 GLY B N 1
ATOM 4223 C CA . GLY B 1 160 ? -20.406 7.352 5.516 1 47.69 160 GLY B CA 1
ATOM 4224 C C . GLY B 1 160 ? -20.344 8.852 5.734 1 47.69 160 GLY B C 1
ATOM 4225 O O . GLY B 1 160 ? -19.469 9.523 5.191 1 47.69 160 GLY B O 1
ATOM 4226 N N . GLN B 1 161 ? -21.5 9.508 6.488 1 47.97 161 GLN B N 1
ATOM 4227 C CA . GLN B 1 161 ? -21.766 10.922 6.691 1 47.97 161 GLN B CA 1
ATOM 4228 C C . GLN B 1 161 ? -20.641 11.586 7.496 1 47.97 161 GLN B C 1
ATOM 4230 O O . GLN B 1 161 ? -20.219 11.055 8.523 1 47.97 161 GLN B O 1
ATOM 4235 N N . ARG B 1 162 ? -19.781 12.531 6.676 1 53.62 162 ARG B N 1
ATOM 4236 C CA . ARG B 1 162 ? -18.625 13.133 7.328 1 53.62 162 ARG B CA 1
ATOM 4237 C C . ARG B 1 162 ? -18.891 14.586 7.711 1 53.62 162 ARG B C 1
ATOM 4239 O O . ARG B 1 162 ? -19.578 15.305 6.98 1 53.62 162 ARG B O 1
ATOM 4246 N N . GLU B 1 163 ? -18.359 15.031 9.031 1 53.78 163 GLU B N 1
ATOM 4247 C CA . GLU B 1 163 ? -18.453 16.453 9.344 1 53.78 163 GLU B CA 1
ATOM 4248 C C . GLU B 1 163 ? -17.5 17.266 8.477 1 53.78 163 GLU B C 1
ATOM 4250 O O . GLU B 1 163 ? -17.906 18.266 7.879 1 53.78 163 GLU B O 1
ATOM 4255 N N . TYR B 1 164 ? -16.172 16.719 8.391 1 62.69 164 TYR B N 1
ATOM 4256 C CA . TYR B 1 164 ? -15.195 17.438 7.586 1 62.69 164 TYR B CA 1
ATOM 4257 C C . TYR B 1 164 ? -14.539 16.531 6.57 1 62.69 164 TYR B C 1
ATOM 4259 O O . TYR B 1 164 ? -13.805 15.602 6.938 1 62.69 164 TYR B O 1
ATOM 4267 N N . THR B 1 165 ? -14.844 16.734 5.324 1 69.75 165 THR B N 1
ATOM 4268 C CA . THR B 1 165 ? -14.273 15.844 4.32 1 69.75 165 THR B CA 1
ATOM 4269 C C . THR B 1 165 ? -13 16.438 3.723 1 69.75 165 THR B C 1
ATOM 4271 O O . THR B 1 165 ? -12.117 15.711 3.27 1 69.75 165 THR B O 1
ATOM 4274 N N . TYR B 1 166 ? -12.883 17.75 3.748 1 84.88 166 TYR B N 1
ATOM 4275 C CA . TYR B 1 166 ? -11.797 18.531 3.15 1 84.88 166 TYR B CA 1
ATOM 4276 C C . TYR B 1 166 ? -11.578 18.125 1.697 1 84.88 166 TYR B C 1
ATOM 4278 O O . TYR B 1 166 ? -10.461 18.203 1.187 1 84.88 166 TYR B O 1
ATOM 4286 N N . ASN B 1 167 ? -12.625 17.625 1.17 1 84.44 167 ASN B N 1
ATOM 4287 C CA . ASN B 1 167 ? -12.617 17.375 -0.267 1 84.44 167 ASN B CA 1
ATOM 4288 C C . ASN B 1 167 ? -12.695 18.672 -1.062 1 84.44 167 ASN B C 1
ATOM 4290 O O . ASN B 1 167 ? -13.562 19.516 -0.805 1 84.44 167 ASN B O 1
ATOM 4294 N N . VAL B 1 168 ? -11.789 18.812 -1.918 1 89.5 168 VAL B N 1
ATOM 4295 C CA . VAL B 1 168 ? -11.828 19.969 -2.82 1 89.5 168 VAL B CA 1
ATOM 4296 C C . VAL B 1 168 ? -12.32 19.516 -4.195 1 89.5 168 VAL B C 1
ATOM 4298 O O . VAL B 1 168 ? -11.547 19 -5.004 1 89.5 168 VAL B O 1
ATOM 4301 N N . PRO B 1 169 ? -13.477 19.812 -4.48 1 83.75 169 PRO B N 1
ATOM 4302 C CA . PRO B 1 169 ? -14.055 19.297 -5.727 1 83.75 169 PRO B CA 1
ATOM 4303 C C . PRO B 1 169 ? -13.281 19.75 -6.965 1 83.75 169 PRO B C 1
ATOM 4305 O O . PRO B 1 169 ? -12.875 20.906 -7.055 1 83.75 169 PRO B O 1
ATOM 4308 N N . GLY B 1 170 ? -13.094 18.844 -7.852 1 85 170 GLY B N 1
ATOM 4309 C CA . GLY B 1 170 ? -12.5 19.156 -9.141 1 85 170 GLY B CA 1
ATOM 4310 C C . GLY B 1 170 ? -10.992 19.328 -9.07 1 85 170 GLY B C 1
ATOM 4311 O O . GLY B 1 170 ? -10.383 19.844 -10.008 1 85 170 GLY B O 1
ATOM 4312 N N . GLN B 1 171 ? -10.477 18.953 -7.984 1 90.06 171 GLN B N 1
ATOM 4313 C CA . GLN B 1 171 ? -9.031 19.109 -7.836 1 90.06 171 GLN B CA 1
ATOM 4314 C C . GLN B 1 171 ? -8.336 17.75 -7.773 1 90.06 171 GLN B C 1
ATOM 4316 O O . GLN B 1 171 ? -8.875 16.75 -8.258 1 90.06 171 GLN B O 1
ATOM 4321 N N . TRP B 1 172 ? -7.105 17.688 -7.359 1 92.19 172 TRP B N 1
ATOM 4322 C CA . TRP B 1 172 ? -6.238 16.562 -7.711 1 92.19 172 TRP B CA 1
ATOM 4323 C C . TRP B 1 172 ? -5.922 15.719 -6.48 1 92.19 172 TRP B C 1
ATOM 4325 O O . TRP B 1 172 ? -4.906 15.016 -6.449 1 92.19 172 TRP B O 1
ATOM 4335 N N . GLN B 1 173 ? -6.738 15.82 -5.48 1 91.81 173 GLN B N 1
ATOM 4336 C CA . GLN B 1 173 ? -6.465 15.008 -4.305 1 91.81 173 GLN B CA 1
ATOM 4337 C C . GLN B 1 173 ? -6.371 13.531 -4.668 1 91.81 173 GLN B C 1
ATOM 4339 O O . GLN B 1 173 ? -7.293 12.969 -5.266 1 91.81 173 GLN B O 1
ATOM 4344 N N . GLY B 1 174 ? -5.227 12.859 -4.27 1 91.56 174 GLY B N 1
ATOM 4345 C CA . GLY B 1 174 ? -5.02 11.461 -4.609 1 91.56 174 GLY B CA 1
ATOM 4346 C C . GLY B 1 174 ? -4.441 11.266 -6 1 91.56 174 GLY B C 1
ATOM 4347 O O . GLY B 1 174 ? -4.27 10.125 -6.453 1 91.56 174 GLY B O 1
ATOM 4348 N N . GLY B 1 175 ? -4.09 12.336 -6.617 1 90.94 175 GLY B N 1
ATOM 4349 C CA . GLY B 1 175 ? -3.547 12.305 -7.965 1 90.94 175 GLY B CA 1
ATOM 4350 C C . GLY B 1 175 ? -2.6 13.453 -8.258 1 90.94 175 GLY B C 1
ATOM 4351 O O . GLY B 1 175 ? -2.064 14.07 -7.332 1 90.94 175 GLY B O 1
ATOM 4352 N N . PHE B 1 176 ? -2.326 13.656 -9.516 1 92.88 176 PHE B N 1
ATOM 4353 C CA . PHE B 1 176 ? -1.488 14.742 -10.008 1 92.88 176 PHE B CA 1
ATOM 4354 C C . PHE B 1 176 ? -1.715 14.977 -11.492 1 92.88 176 PHE B C 1
ATOM 4356 O O . PHE B 1 176 ? -2.281 14.117 -12.18 1 92.88 176 PHE B O 1
ATOM 4363 N N . ASP B 1 177 ? -1.283 16.25 -11.773 1 89.19 177 ASP B N 1
ATOM 4364 C CA . ASP B 1 177 ? -1.359 16.594 -13.188 1 89.19 177 ASP B CA 1
ATOM 4365 C C . ASP B 1 177 ? 0.002 16.453 -13.867 1 89.19 177 ASP B C 1
ATOM 4367 O O . ASP B 1 177 ? 0.909 17.25 -13.625 1 89.19 177 ASP B O 1
ATOM 4371 N N . LYS B 1 178 ? 0.276 15.602 -14.75 1 87.44 178 LYS B N 1
ATOM 4372 C CA . LYS B 1 178 ? 1.402 15.352 -15.648 1 87.44 178 LYS B CA 1
ATOM 4373 C C . LYS B 1 178 ? 2.674 15.047 -14.859 1 87.44 178 LYS B C 1
ATOM 4375 O O . LYS B 1 178 ? 3.457 14.18 -15.242 1 87.44 178 LYS B O 1
ATOM 4380 N N . LYS B 1 179 ? 2.859 15.883 -13.695 1 94.25 179 LYS B N 1
ATOM 4381 C CA . LYS B 1 179 ? 4.086 15.648 -12.945 1 94.25 179 LYS B CA 1
ATOM 4382 C C . LYS B 1 179 ? 3.859 15.836 -11.445 1 94.25 179 LYS B C 1
ATOM 4384 O O . LYS B 1 179 ? 2.859 16.422 -11.039 1 94.25 179 LYS B O 1
ATOM 4389 N N . ILE B 1 180 ? 4.797 15.32 -10.758 1 97.12 180 ILE B N 1
ATOM 4390 C CA . ILE B 1 180 ? 4.855 15.531 -9.312 1 97.12 180 ILE B CA 1
ATOM 4391 C C . ILE B 1 180 ? 6.098 16.344 -8.961 1 97.12 180 ILE B C 1
ATOM 4393 O O . ILE B 1 180 ? 7.227 15.891 -9.172 1 97.12 180 ILE B O 1
ATOM 4397 N N . LYS B 1 181 ? 5.863 17.516 -8.438 1 98.5 181 LYS B N 1
ATOM 4398 C CA . LYS B 1 181 ? 6.98 18.375 -8.07 1 98.5 181 LYS B CA 1
ATOM 4399 C C . LYS B 1 181 ? 7.281 18.297 -6.578 1 98.5 181 LYS B C 1
ATOM 4401 O O . LYS B 1 181 ? 8.43 18.469 -6.156 1 98.5 181 LYS B O 1
ATOM 4406 N N . VAL B 1 182 ? 6.234 18.062 -5.844 1 98.81 182 VAL B N 1
ATOM 4407 C CA . VAL B 1 182 ? 6.344 18 -4.391 1 98.81 182 VAL B CA 1
ATOM 4408 C C . VAL B 1 182 ? 5.68 16.734 -3.865 1 98.81 182 VAL B C 1
ATOM 4410 O O . VAL B 1 182 ? 4.559 16.406 -4.266 1 98.81 182 VAL B O 1
ATOM 4413 N N . ILE B 1 183 ? 6.352 16.047 -3.053 1 98.62 183 ILE B N 1
ATOM 4414 C CA . ILE B 1 183 ? 5.785 14.891 -2.361 1 98.62 183 ILE B CA 1
ATOM 4415 C C . ILE B 1 183 ? 6.172 14.938 -0.884 1 98.62 183 ILE B C 1
ATOM 4417 O O . ILE B 1 183 ? 7.219 15.484 -0.526 1 98.62 183 ILE B O 1
ATOM 4421 N N . GLY B 1 184 ? 5.293 14.523 -0.027 1 98.12 184 GLY B N 1
ATOM 4422 C CA . GLY B 1 184 ? 5.645 14.594 1.383 1 98.12 184 GLY B CA 1
ATOM 4423 C C . GLY B 1 184 ? 4.711 13.797 2.271 1 98.12 184 GLY B C 1
ATOM 4424 O O . GLY B 1 184 ? 4.047 12.867 1.807 1 98.12 184 GLY B O 1
ATOM 4425 N N . ASP B 1 185 ? 4.766 14.078 3.525 1 96.56 185 ASP B N 1
ATOM 4426 C CA . ASP B 1 185 ? 3.979 13.406 4.555 1 96.56 185 ASP B CA 1
ATOM 4427 C C . ASP B 1 185 ? 3.418 14.414 5.559 1 96.56 185 ASP B C 1
ATOM 4429 O O . ASP B 1 185 ? 4.156 15.242 6.09 1 96.56 185 ASP B O 1
ATOM 4433 N N . LYS B 1 186 ? 2.127 14.258 5.738 1 94.62 186 LYS B N 1
ATOM 4434 C CA . LYS B 1 186 ? 1.464 15.141 6.695 1 94.62 186 LYS B CA 1
ATOM 4435 C C . LYS B 1 186 ? 1.159 14.414 7.996 1 94.62 186 LYS B C 1
ATOM 4437 O O . LYS B 1 186 ? 0.136 13.734 8.109 1 94.62 186 LYS B O 1
ATOM 4442 N N . LYS B 1 187 ? 1.934 14.594 8.953 1 93.69 187 LYS B N 1
ATOM 4443 C CA . LYS B 1 187 ? 1.706 14.141 10.32 1 93.69 187 LYS B CA 1
ATOM 4444 C C . LYS B 1 187 ? 2.416 15.047 11.32 1 93.69 187 LYS B C 1
ATOM 4446 O O . LYS B 1 187 ? 3.289 14.594 12.062 1 93.69 187 LYS B O 1
ATOM 4451 N N . GLY B 1 188 ? 1.953 16.203 11.453 1 92.56 188 GLY B N 1
ATOM 4452 C CA . GLY B 1 188 ? 2.633 17.281 12.164 1 92.56 188 GLY B CA 1
ATOM 4453 C C . GLY B 1 188 ? 2.873 16.953 13.633 1 92.56 188 GLY B C 1
ATOM 4454 O O . GLY B 1 188 ? 4.02 16.906 14.078 1 92.56 188 GLY B O 1
ATOM 4455 N N . GLY B 1 189 ? 1.855 16.656 14.398 1 93.88 189 GLY B N 1
ATOM 4456 C CA . GLY B 1 189 ? 1.957 16.422 15.828 1 93.88 189 GLY B CA 1
ATOM 4457 C C . GLY B 1 189 ? 2.854 15.25 16.188 1 93.88 189 GLY B C 1
ATOM 4458 O O . GLY B 1 189 ? 3.777 15.391 16.984 1 93.88 189 GLY B O 1
ATOM 4459 N N . THR B 1 190 ? 2.668 14.195 15.547 1 94.75 190 THR B N 1
ATOM 4460 C CA . THR B 1 190 ? 3.424 12.984 15.852 1 94.75 190 THR B CA 1
ATOM 4461 C C . THR B 1 190 ? 4.891 13.156 15.461 1 94.75 190 THR B C 1
ATOM 4463 O O . THR B 1 190 ? 5.785 12.703 16.172 1 94.75 190 THR B O 1
ATOM 4466 N N . THR B 1 191 ? 5.117 13.766 14.344 1 96.88 191 THR B N 1
ATOM 4467 C CA . THR B 1 191 ? 6.484 14.031 13.914 1 96.88 191 THR B CA 1
ATOM 4468 C C . THR B 1 191 ? 7.234 14.844 14.969 1 96.88 191 THR B C 1
ATOM 4470 O O . THR B 1 191 ? 8.328 14.469 15.391 1 96.88 191 THR B O 1
ATOM 4473 N N . SER B 1 192 ? 6.621 15.891 15.406 1 97.75 192 SER B N 1
ATOM 4474 C CA . SER B 1 192 ? 7.242 16.766 16.406 1 97.75 192 SER B CA 1
ATOM 4475 C C . SER B 1 192 ? 7.434 16.031 17.734 1 97.75 192 SER B C 1
ATOM 4477 O O . SER B 1 192 ? 8.453 16.203 18.406 1 97.75 192 SER B O 1
ATOM 4479 N N . MET B 1 193 ? 6.473 15.242 18.078 1 96.81 193 MET B N 1
ATOM 4480 C CA . MET B 1 193 ? 6.562 14.477 19.312 1 96.81 193 MET B CA 1
ATOM 4481 C C . MET B 1 193 ? 7.75 13.516 19.281 1 96.81 193 MET B C 1
ATOM 4483 O O . MET B 1 193 ? 8.492 13.406 20.266 1 96.81 193 MET B O 1
ATOM 4487 N N . LEU B 1 194 ? 7.926 12.859 18.125 1 96.25 194 LEU B N 1
ATOM 4488 C CA . LEU B 1 194 ? 9.031 11.922 17.969 1 96.25 194 LEU B CA 1
ATOM 4489 C C . LEU B 1 194 ? 10.375 12.656 18 1 96.25 194 LEU B C 1
ATOM 4491 O O . LEU B 1 194 ? 11.344 12.164 18.578 1 96.25 194 LEU B O 1
ATOM 4495 N N . LEU B 1 195 ? 10.336 13.812 17.531 1 96.75 195 LEU B N 1
ATOM 4496 C CA . LEU B 1 195 ? 11.578 14.57 17.406 1 96.75 195 LEU B CA 1
ATOM 4497 C C . LEU B 1 195 ? 11.875 15.336 18.703 1 96.75 195 LEU B C 1
ATOM 4499 O O . LEU B 1 195 ? 12.93 15.961 18.828 1 96.75 195 LEU B O 1
ATOM 4503 N N . ALA B 1 196 ? 10.945 15.281 19.578 1 95.81 196 ALA B N 1
ATOM 4504 C CA . ALA B 1 196 ? 11.203 15.875 20.875 1 95.81 196 ALA B CA 1
ATOM 4505 C C . ALA B 1 196 ? 12.414 15.227 21.547 1 95.81 196 ALA B C 1
ATOM 4507 O O . ALA B 1 196 ? 13.117 15.859 22.344 1 95.81 196 ALA B O 1
ATOM 4508 N N . ASN B 1 197 ? 12.523 13.953 21.203 1 94.75 197 ASN B N 1
ATOM 4509 C CA . ASN B 1 197 ? 13.781 13.32 21.578 1 94.75 197 ASN B CA 1
ATOM 4510 C C . ASN B 1 197 ? 14.891 13.656 20.578 1 94.75 197 ASN B C 1
ATOM 4512 O O . ASN B 1 197 ? 14.852 13.219 19.422 1 94.75 197 ASN B O 1
ATOM 4516 N N . PRO B 1 198 ? 15.914 14.305 21.047 1 92.94 198 PRO B N 1
ATOM 4517 C CA . PRO B 1 198 ? 16.953 14.773 20.125 1 92.94 198 PRO B CA 1
ATOM 4518 C C . PRO B 1 198 ? 17.641 13.641 19.375 1 92.94 198 PRO B C 1
ATOM 4520 O O . PRO B 1 198 ? 18.125 13.836 18.25 1 92.94 198 PRO B O 1
ATOM 4523 N N . LYS B 1 199 ? 17.641 12.477 19.891 1 92.81 199 LYS B N 1
ATOM 4524 C CA . LYS B 1 199 ? 18.25 11.328 19.219 1 92.81 199 LYS B CA 1
ATOM 4525 C C . LYS B 1 199 ? 17.516 10.984 17.922 1 92.81 199 LYS B C 1
ATOM 4527 O O . LYS B 1 199 ? 18.109 10.438 17 1 92.81 199 LYS B O 1
ATOM 4532 N N . ASN B 1 200 ? 16.312 11.383 17.906 1 94.25 200 ASN B N 1
ATOM 4533 C CA . ASN B 1 200 ? 15.484 11.039 16.75 1 94.25 200 ASN B CA 1
ATOM 4534 C C . ASN B 1 200 ? 15.711 12.016 15.594 1 94.25 200 ASN B C 1
ATOM 4536 O O . ASN B 1 200 ? 15.195 11.812 14.492 1 94.25 200 ASN B O 1
ATOM 4540 N N . MET B 1 201 ? 16.531 13.031 15.852 1 92.94 201 MET B N 1
ATOM 4541 C CA . MET B 1 201 ? 16.828 13.992 14.797 1 92.94 201 MET B CA 1
ATOM 4542 C C . MET B 1 201 ? 17.578 13.312 13.648 1 92.94 201 MET B C 1
ATOM 4544 O O . MET B 1 201 ? 17.516 13.766 12.508 1 92.94 201 MET B O 1
ATOM 4548 N N . GLU B 1 202 ? 18.203 12.242 13.938 1 94.25 202 GLU B N 1
ATOM 4549 C CA . GLU B 1 202 ? 18.922 11.477 12.922 1 94.25 202 GLU B CA 1
ATOM 4550 C C . GLU B 1 202 ? 17.969 10.945 11.859 1 94.25 202 GLU B C 1
ATOM 4552 O O . GLU B 1 202 ? 18.359 10.742 10.711 1 94.25 202 GLU B O 1
ATOM 4557 N N . SER B 1 203 ? 16.75 10.734 12.289 1 95.75 203 SER B N 1
ATOM 4558 C CA . SER B 1 203 ? 15.75 10.258 11.344 1 95.75 203 SER B CA 1
ATOM 4559 C C . SER B 1 203 ? 15.57 11.242 10.188 1 95.75 203 SER B C 1
ATOM 4561 O O . SER B 1 203 ? 15.352 10.836 9.047 1 95.75 203 SER B O 1
ATOM 4563 N N . LEU B 1 204 ? 15.664 12.523 10.484 1 96.81 204 LEU B N 1
ATOM 4564 C CA . LEU B 1 204 ? 15.539 13.523 9.438 1 96.81 204 LEU B CA 1
ATOM 4565 C C . LEU B 1 204 ? 16.719 13.438 8.461 1 96.81 204 LEU B C 1
ATOM 4567 O O . LEU B 1 204 ? 16.531 13.609 7.254 1 96.81 204 LEU B O 1
ATOM 4571 N N . GLU B 1 205 ? 17.844 13.164 8.961 1 94.81 205 GLU B N 1
ATOM 4572 C CA . GLU B 1 205 ? 19.016 12.977 8.109 1 94.81 205 GLU B CA 1
ATOM 4573 C C . GLU B 1 205 ? 18.859 11.75 7.215 1 94.81 205 GLU B C 1
ATOM 4575 O O . GLU B 1 205 ? 19.188 11.797 6.027 1 94.81 205 GLU B O 1
ATOM 4580 N N . LYS B 1 206 ? 18.422 10.742 7.785 1 93.94 206 LYS B N 1
ATOM 4581 C CA . LYS B 1 206 ? 18.172 9.516 7.027 1 93.94 206 LYS B CA 1
ATOM 4582 C C . LYS B 1 206 ? 17.156 9.758 5.906 1 93.94 206 LYS B C 1
ATOM 4584 O O . LYS B 1 206 ? 17.344 9.266 4.789 1 93.94 206 LYS B O 1
ATOM 4589 N N . ILE B 1 207 ? 16.109 10.461 6.246 1 96.44 207 ILE B N 1
ATOM 4590 C CA . ILE B 1 207 ? 15.133 10.789 5.223 1 96.44 207 ILE B CA 1
ATOM 4591 C C . ILE B 1 207 ? 15.797 11.586 4.102 1 96.44 207 ILE B C 1
ATOM 4593 O O . ILE B 1 207 ? 15.578 11.305 2.922 1 96.44 207 ILE B O 1
ATOM 4597 N N . GLY B 1 208 ? 16.609 12.57 4.469 1 95.69 208 GLY B N 1
ATOM 4598 C CA . GLY B 1 208 ? 17.344 13.344 3.479 1 95.69 208 GLY B CA 1
ATOM 4599 C C . GLY B 1 208 ? 18.188 12.484 2.553 1 95.69 208 GLY B C 1
ATOM 4600 O O . GLY B 1 208 ? 18.25 12.727 1.348 1 95.69 208 GLY B O 1
ATOM 4601 N N . GLN B 1 209 ? 18.75 11.461 3.109 1 92.94 209 GLN B N 1
ATOM 4602 C CA . GLN B 1 209 ? 19.594 10.555 2.332 1 92.94 209 GLN B CA 1
ATOM 4603 C C . GLN B 1 209 ? 18.75 9.719 1.377 1 92.94 209 GLN B C 1
ATOM 4605 O O . GLN B 1 209 ? 19.188 9.383 0.275 1 92.94 209 GLN B O 1
ATOM 4610 N N . ILE B 1 210 ? 17.625 9.422 1.797 1 93.5 210 ILE B N 1
ATOM 4611 C CA . ILE B 1 210 ? 16.75 8.602 0.984 1 93.5 210 ILE B CA 1
ATOM 4612 C C . ILE B 1 210 ? 16.188 9.422 -0.174 1 93.5 210 ILE B C 1
ATOM 4614 O O . ILE B 1 210 ? 16.25 9 -1.331 1 93.5 210 ILE B O 1
ATOM 4618 N N . VAL B 1 211 ? 15.688 10.602 0.129 1 95.88 211 VAL B N 1
ATOM 4619 C CA . VAL B 1 211 ? 14.938 11.352 -0.879 1 95.88 211 VAL B CA 1
ATOM 4620 C C . VAL B 1 211 ? 15.906 12.07 -1.811 1 95.88 211 VAL B C 1
ATOM 4622 O O . VAL B 1 211 ? 15.594 12.32 -2.977 1 95.88 211 VAL B O 1
ATOM 4625 N N . GLN B 1 212 ? 17.062 12.555 -1.303 1 94.25 212 GLN B N 1
ATOM 4626 C CA . GLN B 1 212 ? 18.156 13.125 -2.076 1 94.25 212 GLN B CA 1
ATOM 4627 C C . GLN B 1 212 ? 17.719 14.398 -2.797 1 94.25 212 GLN B C 1
ATOM 4629 O O . GLN B 1 212 ? 18.156 14.664 -3.918 1 94.25 212 GLN B O 1
ATOM 4634 N N . ILE B 1 213 ? 16.766 15.047 -2.324 1 96.81 213 ILE B N 1
ATOM 4635 C CA . ILE B 1 213 ? 16.297 16.344 -2.77 1 96.81 213 ILE B CA 1
ATOM 4636 C C . ILE B 1 213 ? 16.047 17.25 -1.562 1 96.81 213 ILE B C 1
ATOM 4638 O O . ILE B 1 213 ? 16.016 16.781 -0.423 1 96.81 213 ILE B O 1
ATOM 4642 N N . PRO B 1 214 ? 15.891 18.531 -1.761 1 97.69 214 PRO B N 1
ATOM 4643 C CA . PRO B 1 214 ? 15.664 19.438 -0.629 1 97.69 214 PRO B CA 1
ATOM 4644 C C . PRO B 1 214 ? 14.422 19.062 0.179 1 97.69 214 PRO B C 1
ATOM 4646 O O . PRO B 1 214 ? 13.375 18.75 -0.397 1 97.69 214 PRO B O 1
ATOM 4649 N N . MET B 1 215 ? 14.594 19.125 1.417 1 98.12 215 MET B N 1
ATOM 4650 C CA . MET B 1 215 ? 13.477 18.938 2.338 1 98.12 215 MET B CA 1
ATOM 4651 C C . MET B 1 215 ? 12.945 20.281 2.842 1 98.12 215 MET B C 1
ATOM 4653 O O . MET B 1 215 ? 13.727 21.188 3.145 1 98.12 215 MET B O 1
ATOM 4657 N N . LYS B 1 216 ? 11.727 20.391 2.891 1 98.75 216 LYS B N 1
ATOM 4658 C CA . LYS B 1 216 ? 11.055 21.547 3.471 1 98.75 216 LYS B CA 1
ATOM 4659 C C . LYS B 1 216 ? 10.062 21.125 4.551 1 98.75 216 LYS B C 1
ATOM 4661 O O . LYS B 1 216 ? 9.633 19.969 4.59 1 98.75 216 LYS B O 1
ATOM 4666 N N . PHE B 1 217 ? 9.758 22.094 5.391 1 98.75 217 PHE B N 1
ATOM 4667 C CA . PHE B 1 217 ? 8.859 21.844 6.512 1 98.75 217 PHE B CA 1
ATOM 4668 C C . PHE B 1 217 ? 7.734 22.875 6.547 1 98.75 217 PHE B C 1
ATOM 4670 O O . PHE B 1 217 ? 7.961 24.047 6.289 1 98.75 217 PHE B O 1
ATOM 4677 N N . ILE B 1 218 ? 6.598 22.375 6.82 1 98.75 218 ILE B N 1
ATOM 4678 C CA . ILE B 1 218 ? 5.473 23.25 7.129 1 98.75 218 ILE B CA 1
ATOM 4679 C C . ILE B 1 218 ? 5.141 23.156 8.617 1 98.75 218 ILE B C 1
ATOM 4681 O O . ILE B 1 218 ? 4.719 22.094 9.094 1 98.75 218 ILE B O 1
ATOM 4685 N N . HIS B 1 219 ? 5.367 24.141 9.297 1 98.56 219 HIS B N 1
ATOM 4686 C CA . HIS B 1 219 ? 5.121 24.266 10.734 1 98.56 219 HIS B CA 1
ATOM 4687 C C . HIS B 1 219 ? 3.83 25.031 11.008 1 98.56 219 HIS B C 1
ATOM 4689 O O . HIS B 1 219 ? 3.793 26.266 10.875 1 98.56 219 HIS B O 1
ATOM 4695 N N . VAL B 1 220 ? 2.83 24.312 11.375 1 97.75 220 VAL B N 1
ATOM 4696 C CA . VAL B 1 220 ? 1.54 24.938 11.633 1 97.75 220 VAL B CA 1
ATOM 4697 C C . VAL B 1 220 ? 1.405 25.234 13.125 1 97.75 220 VAL B C 1
ATOM 4699 O O . VAL B 1 220 ? 1.603 24.359 13.961 1 97.75 220 VAL B O 1
ATOM 4702 N N . THR B 1 221 ? 1.05 26.469 13.398 1 96.62 221 THR B N 1
ATOM 4703 C CA . THR B 1 221 ? 0.907 26.891 14.789 1 96.62 221 THR B CA 1
ATOM 4704 C C . THR B 1 221 ? -0.524 27.328 15.07 1 96.62 221 THR B C 1
ATOM 4706 O O . THR B 1 221 ? -1.287 27.625 14.148 1 96.62 221 THR B O 1
ATOM 4709 N N . ARG B 1 222 ? -0.813 27.266 16.203 1 96 222 ARG B N 1
ATOM 4710 C CA . ARG B 1 222 ? -2.068 27.719 16.797 1 96 222 ARG B CA 1
ATOM 4711 C C . ARG B 1 222 ? -1.83 28.406 18.141 1 96 222 ARG B C 1
ATOM 4713 O O . ARG B 1 222 ? -0.788 28.203 18.766 1 96 222 ARG B O 1
ATOM 4720 N N . ASN B 1 223 ? -2.779 29.375 18.469 1 96.81 223 ASN B N 1
ATOM 4721 C CA . ASN B 1 223 ? -2.629 29.922 19.812 1 96.81 223 ASN B CA 1
ATOM 4722 C C . ASN B 1 223 ? -2.424 28.812 20.844 1 96.81 223 ASN B C 1
ATOM 4724 O O . ASN B 1 223 ? -3.271 27.938 21 1 96.81 223 ASN B O 1
ATOM 4728 N N . PRO B 1 224 ? -1.255 28.891 21.547 1 98 224 PRO B N 1
ATOM 4729 C CA . PRO B 1 224 ? -0.92 27.781 22.453 1 98 224 PRO B CA 1
ATOM 4730 C C . PRO B 1 224 ? -2.016 27.516 23.484 1 98 224 PRO B C 1
ATOM 4732 O O . PRO B 1 224 ? -2.27 26.359 23.828 1 98 224 PRO B O 1
ATOM 4735 N N . PHE B 1 225 ? -2.688 28.547 23.953 1 98 225 PHE B N 1
ATOM 4736 C CA . PHE B 1 225 ? -3.738 28.359 24.953 1 98 225 PHE B CA 1
ATOM 4737 C C . PHE B 1 225 ? -4.895 27.547 24.375 1 98 225 PHE B C 1
ATOM 4739 O O . PHE B 1 225 ? -5.453 26.688 25.047 1 98 225 PHE B O 1
ATOM 4746 N N . ASP B 1 226 ? -5.219 27.844 23.188 1 96.25 226 ASP B N 1
ATOM 4747 C CA . ASP B 1 226 ? -6.273 27.078 22.516 1 96.25 226 ASP B CA 1
ATOM 4748 C C . ASP B 1 226 ? -5.816 25.656 22.219 1 96.25 226 ASP B C 1
ATOM 4750 O O . ASP B 1 226 ? -6.578 24.703 22.422 1 96.25 226 ASP B O 1
ATOM 4754 N N . ASN B 1 227 ? -4.656 25.562 21.781 1 96.94 227 ASN B N 1
ATOM 4755 C CA . ASN B 1 227 ? -4.113 24.266 21.422 1 96.94 227 ASN B CA 1
ATOM 4756 C C . ASN B 1 227 ? -4.027 23.344 22.641 1 96.94 227 ASN B C 1
ATOM 4758 O O . ASN B 1 227 ? -4.469 22.188 22.578 1 96.94 227 ASN B O 1
ATOM 4762 N N . ILE B 1 228 ? -3.516 23.828 23.688 1 97.62 228 ILE B N 1
ATOM 4763 C CA . ILE B 1 228 ? -3.361 23.078 24.938 1 97.62 228 ILE B CA 1
ATOM 4764 C C . ILE B 1 228 ? -4.734 22.672 25.469 1 97.62 228 ILE B C 1
ATOM 4766 O O . ILE B 1 228 ? -4.941 21.531 25.859 1 97.62 228 ILE B O 1
ATOM 4770 N N . ALA B 1 229 ? -5.625 23.641 25.438 1 95.88 229 ALA B N 1
ATOM 4771 C CA . ALA B 1 229 ? -6.984 23.359 25.906 1 95.88 229 ALA B CA 1
ATOM 4772 C C . ALA B 1 229 ? -7.625 22.25 25.078 1 95.88 229 ALA B C 1
ATOM 4774 O O . ALA B 1 229 ? -8.242 21.328 25.625 1 95.88 229 ALA B O 1
ATOM 4775 N N . THR B 1 230 ? -7.461 22.312 23.812 1 93.56 230 THR B N 1
ATOM 4776 C CA . THR B 1 230 ? -8.055 21.312 22.938 1 93.56 230 THR B CA 1
ATOM 4777 C C . THR B 1 230 ? -7.426 19.953 23.172 1 93.56 230 THR B C 1
ATOM 4779 O O . THR B 1 230 ? -8.125 18.938 23.172 1 93.56 230 THR B O 1
ATOM 4782 N N . ILE B 1 231 ? -6.105 19.906 23.281 1 94.69 231 ILE B N 1
ATOM 4783 C CA . ILE B 1 231 ? -5.402 18.656 23.562 1 94.69 231 ILE B CA 1
ATOM 4784 C C . ILE B 1 231 ? -5.969 18.031 24.844 1 94.69 231 ILE B C 1
ATOM 4786 O O . ILE B 1 231 ? -6.297 16.844 24.859 1 94.69 231 ILE B O 1
ATOM 4790 N N . MET B 1 232 ? -6.137 18.844 25.844 1 94.25 232 MET B N 1
ATOM 4791 C CA . MET B 1 232 ? -6.648 18.375 27.125 1 94.25 232 MET B CA 1
ATOM 4792 C C . MET B 1 232 ? -8.078 17.859 26.984 1 94.25 232 MET B C 1
ATOM 4794 O O . MET B 1 232 ? -8.398 16.766 27.438 1 94.25 232 MET B O 1
ATOM 4798 N N . LEU B 1 233 ? -8.898 18.625 26.344 1 91 233 LEU B N 1
ATOM 4799 C CA . LEU B 1 233 ? -10.312 18.297 26.188 1 91 233 LEU B CA 1
ATOM 4800 C C . LEU B 1 233 ? -10.492 17 25.406 1 91 233 LEU B C 1
ATOM 4802 O O . LEU B 1 233 ? -11.367 16.203 25.719 1 91 233 LEU B O 1
ATOM 4806 N N . ARG B 1 234 ? -9.734 16.812 24.438 1 87 234 ARG B N 1
ATOM 4807 C CA . ARG B 1 234 ? -9.828 15.609 23.609 1 87 234 ARG B CA 1
ATOM 4808 C C . ARG B 1 234 ? -9.297 14.391 24.359 1 87 234 ARG B C 1
ATOM 4810 O O . ARG B 1 234 ? -9.836 13.289 24.219 1 87 234 ARG B O 1
ATOM 4817 N N . ARG B 1 235 ? -8.281 14.508 25 1 83.75 235 ARG B N 1
ATOM 4818 C CA . ARG B 1 235 ? -7.711 13.406 25.781 1 83.75 235 ARG B CA 1
ATOM 4819 C C . ARG B 1 235 ? -8.688 12.93 26.859 1 83.75 235 ARG B C 1
ATOM 4821 O O . ARG B 1 235 ? -8.742 11.742 27.156 1 83.75 235 ARG B O 1
ATOM 4828 N N . LYS B 1 236 ? -9.398 13.867 27.344 1 76.88 236 LYS B N 1
ATOM 4829 C CA . LYS B 1 236 ? -10.344 13.547 28.406 1 76.88 236 LYS B CA 1
ATOM 4830 C C . LYS B 1 236 ? -11.727 13.227 27.844 1 76.88 236 LYS B C 1
ATOM 4832 O O . LYS B 1 236 ? -12.672 13.008 28.609 1 76.88 236 LYS B O 1
ATOM 4837 N N . SER B 1 237 ? -11.812 13.141 26.547 1 70.06 237 SER B N 1
ATOM 4838 C CA . SER B 1 237 ? -13.086 12.906 25.875 1 70.06 237 SER B CA 1
ATOM 4839 C C . SER B 1 237 ? -14.164 13.859 26.391 1 70.06 237 SER B C 1
ATOM 4841 O O . SER B 1 237 ? -15.305 13.453 26.594 1 70.06 237 SER B O 1
ATOM 4843 N N . SER B 1 238 ? -13.805 14.945 26.766 1 64.56 238 SER B N 1
ATOM 4844 C CA . SER B 1 238 ? -14.719 15.898 27.375 1 64.56 238 SER B CA 1
ATOM 4845 C C . SER B 1 238 ? -15.133 16.984 26.391 1 64.56 238 SER B C 1
ATOM 4847 O O . SER B 1 238 ? -15.93 17.859 26.719 1 64.56 238 SER B O 1
ATOM 4849 N N . ARG B 1 239 ? -14.781 16.859 25.25 1 65.88 239 ARG B N 1
ATOM 4850 C CA . ARG B 1 239 ? -15.008 17.938 24.281 1 65.88 239 ARG B CA 1
ATOM 4851 C C . ARG B 1 239 ? -16.484 18.109 23.984 1 65.88 239 ARG B C 1
ATOM 4853 O O . ARG B 1 239 ? -17 19.234 23.906 1 65.88 239 ARG B O 1
ATOM 4860 N N . GLU B 1 240 ? -17.016 17.078 23.781 1 62.09 240 GLU B N 1
ATOM 4861 C CA . GLU B 1 240 ? -18.422 17.156 23.406 1 62.09 240 GLU B CA 1
ATOM 4862 C C . GLU B 1 240 ? -19.266 17.719 24.547 1 62.09 240 GLU B C 1
ATOM 4864 O O . GLU B 1 240 ? -20.25 18.422 24.312 1 62.09 240 GLU B O 1
ATOM 4869 N N . LYS B 1 241 ? -18.828 17.453 25.688 1 59.66 241 LYS B N 1
ATOM 4870 C CA . LYS B 1 241 ? -19.594 17.875 26.844 1 59.66 241 LYS B CA 1
ATOM 4871 C C . LYS B 1 241 ? -19.547 19.406 27 1 59.66 241 LYS B C 1
ATOM 4873 O O . LYS B 1 241 ? -20.516 20.016 27.469 1 59.66 241 LYS B O 1
ATOM 4878 N N . VAL B 1 242 ? -18.484 19.938 26.547 1 65.38 242 VAL B N 1
ATOM 4879 C CA . VAL B 1 242 ? -18.266 21.328 26.891 1 65.38 242 VAL B CA 1
ATOM 4880 C C . VAL B 1 242 ? -18.734 22.219 25.734 1 65.38 242 VAL B C 1
ATOM 4882 O O . VAL B 1 242 ? -18.859 23.438 25.891 1 65.38 242 VAL B O 1
ATOM 4885 N N . ARG B 1 243 ? -19.156 21.688 24.609 1 64 243 ARG B N 1
ATOM 4886 C CA . ARG B 1 243 ? -19.609 22.484 23.484 1 64 243 ARG B CA 1
ATOM 4887 C C . ARG B 1 243 ? -21.062 22.875 23.641 1 64 243 ARG B C 1
ATOM 4889 O O . ARG B 1 243 ? -21.562 23.766 22.938 1 64 243 ARG B O 1
ATOM 4896 N N . ALA B 1 244 ? -21.656 22.281 24.578 1 58.41 244 ALA B N 1
ATOM 4897 C CA . ALA B 1 244 ? -23.062 22.641 24.797 1 58.41 244 ALA B CA 1
ATOM 4898 C C . ALA B 1 244 ? -23.188 24.047 25.375 1 58.41 244 ALA B C 1
ATOM 4900 O O . ALA B 1 244 ? -22.312 24.5 26.125 1 58.41 244 ALA B O 1
ATOM 4901 N N . ASP B 1 245 ? -24.094 24.812 24.828 1 61.78 245 ASP B N 1
ATOM 4902 C CA . ASP B 1 245 ? -24.375 26.156 25.328 1 61.78 245 ASP B CA 1
ATOM 4903 C C . ASP B 1 245 ? -24.594 26.141 26.844 1 61.78 245 ASP B C 1
ATOM 4905 O O . ASP B 1 245 ? -25.375 25.344 27.344 1 61.78 245 ASP B O 1
ATOM 4909 N N . GLY B 1 246 ? -23.766 26.953 27.438 1 64.38 246 GLY B N 1
ATOM 4910 C CA . GLY B 1 246 ? -23.906 27.109 28.875 1 64.38 246 GLY B CA 1
ATOM 4911 C C . GLY B 1 246 ? -23.125 26.094 29.688 1 64.38 246 GLY B C 1
ATOM 4912 O O . GLY B 1 246 ? -23.281 26 30.906 1 64.38 246 GLY B O 1
ATOM 4913 N N . ALA B 1 247 ? -22.438 25.297 28.969 1 72.56 247 ALA B N 1
ATOM 4914 C CA . ALA B 1 247 ? -21.703 24.266 29.688 1 72.56 247 ALA B CA 1
ATOM 4915 C C . ALA B 1 247 ? -20.609 24.875 30.562 1 72.56 247 ALA B C 1
ATOM 4917 O O . ALA B 1 247 ? -20.062 25.922 30.234 1 72.56 247 ALA B O 1
ATOM 4918 N N . GLU B 1 248 ? -20.484 24.266 31.703 1 83.75 248 GLU B N 1
ATOM 4919 C CA . GLU B 1 248 ? -19.438 24.688 32.625 1 83.75 248 GLU B CA 1
ATOM 4920 C C . GLU B 1 248 ? -18.047 24.375 32.062 1 83.75 248 GLU B C 1
ATOM 4922 O O . GLU B 1 248 ? -17.875 23.391 31.328 1 83.75 248 GLU B O 1
ATOM 4927 N N . LYS B 1 249 ? -17.203 25.297 32.312 1 90.12 249 LYS B N 1
ATOM 4928 C CA . LYS B 1 249 ? -15.812 25.109 31.922 1 90.12 249 LYS B CA 1
ATOM 4929 C C . LYS B 1 249 ? -15.227 23.859 32.562 1 90.12 249 LYS B C 1
ATOM 4931 O O . LYS B 1 249 ? -15.555 23.516 33.719 1 90.12 249 LYS B O 1
ATOM 4936 N N . VAL B 1 250 ? -14.406 23.188 31.844 1 90.62 250 VAL B N 1
ATOM 4937 C CA . VAL B 1 250 ? -13.742 22 32.375 1 90.62 250 VAL B CA 1
ATOM 4938 C C . VAL B 1 250 ? -12.602 22.406 33.312 1 90.62 250 VAL B C 1
ATOM 4940 O O . VAL B 1 250 ? -11.727 23.188 32.906 1 90.62 250 VAL B O 1
ATOM 4943 N N . ASN B 1 251 ? -12.719 21.938 34.531 1 90.69 251 ASN B N 1
ATOM 4944 C CA . ASN B 1 251 ? -11.711 22.25 35.562 1 90.69 251 ASN B CA 1
ATOM 4945 C C . ASN B 1 251 ? -10.867 21.031 35.906 1 90.69 251 ASN B C 1
ATOM 4947 O O . ASN B 1 251 ? -11.195 20.281 36.812 1 90.69 251 ASN B O 1
ATOM 4951 N N . GLU B 1 252 ? -9.836 20.844 35.188 1 91.62 252 GLU B N 1
ATOM 4952 C CA . GLU B 1 252 ? -8.906 19.734 35.406 1 91.62 252 GLU B CA 1
ATOM 4953 C C . GLU B 1 252 ? -7.465 20.219 35.406 1 91.62 252 GLU B C 1
ATOM 4955 O O . GLU B 1 252 ? -6.719 20.031 34.469 1 91.62 252 GLU B O 1
ATOM 4960 N N . THR B 1 253 ? -7.035 20.641 36.562 1 93.75 253 THR B N 1
ATOM 4961 C CA . THR B 1 253 ? -5.758 21.328 36.719 1 93.75 253 THR B CA 1
ATOM 4962 C C . THR B 1 253 ? -4.602 20.406 36.344 1 93.75 253 THR B C 1
ATOM 4964 O O . THR B 1 253 ? -3.691 20.812 35.625 1 93.75 253 THR B O 1
ATOM 4967 N N . ASN B 1 254 ? -4.602 19.156 36.812 1 94.5 254 ASN B N 1
ATOM 4968 C CA . ASN B 1 254 ? -3.508 18.219 36.531 1 94.5 254 ASN B CA 1
ATOM 4969 C C . ASN B 1 254 ? -3.43 17.859 35.062 1 94.5 254 ASN B C 1
ATOM 4971 O O . ASN B 1 254 ? -2.336 17.75 34.5 1 94.5 254 ASN B O 1
ATOM 4975 N N . ALA B 1 255 ? -4.562 17.641 34.5 1 95.06 255 ALA B N 1
ATOM 4976 C CA . ALA B 1 255 ? -4.605 17.312 33.062 1 95.06 255 ALA B CA 1
ATOM 4977 C C . ALA B 1 255 ? -4.094 18.469 32.219 1 95.06 255 ALA B C 1
ATOM 4979 O O . ALA B 1 255 ? -3.402 18.266 31.234 1 95.06 255 ALA B O 1
ATOM 4980 N N . LEU B 1 256 ? -4.473 19.641 32.656 1 96.62 256 LEU B N 1
ATOM 4981 C CA . LEU B 1 256 ? -4.02 20.828 31.938 1 96.62 256 LEU B CA 1
ATOM 4982 C C . LEU B 1 256 ? -2.508 21 32.062 1 96.62 256 LEU B C 1
ATOM 4984 O O . LEU B 1 256 ? -1.828 21.328 31.094 1 96.62 256 LEU B O 1
ATOM 4988 N N . ASN B 1 257 ? -2.004 20.75 33.25 1 97.56 257 ASN B N 1
ATOM 4989 C CA . ASN B 1 257 ? -0.562 20.797 33.469 1 97.56 257 ASN B CA 1
ATOM 4990 C C . ASN B 1 257 ? 0.171 19.797 32.562 1 97.56 257 ASN B C 1
ATOM 4992 O O . ASN B 1 257 ? 1.209 20.125 32 1 97.56 257 ASN B O 1
ATOM 4996 N N . SER B 1 258 ? -0.359 18.609 32.469 1 97.06 258 SER B N 1
ATOM 4997 C CA . SER B 1 258 ? 0.228 17.578 31.625 1 97.06 258 SER B CA 1
ATOM 4998 C C . SER B 1 258 ? 0.206 18.016 30.156 1 97.06 258 SER B C 1
ATOM 5000 O O . SER B 1 258 ? 1.164 17.766 29.422 1 97.06 258 SER B O 1
ATOM 5002 N N . SER B 1 259 ? -0.864 18.625 29.766 1 97.5 259 SER B N 1
ATOM 5003 C CA . SER B 1 259 ? -1 19.078 28.375 1 97.5 259 SER B CA 1
ATOM 5004 C C . SER B 1 259 ? -0.046 20.234 28.078 1 97.5 259 SER B C 1
ATOM 5006 O O . SER B 1 259 ? 0.471 20.344 26.969 1 97.5 259 SER B O 1
ATOM 5008 N N . ILE B 1 260 ? 0.146 21.078 29.031 1 98.38 260 ILE B N 1
ATOM 5009 C CA . ILE B 1 260 ? 1.115 22.172 28.891 1 98.38 260 ILE B CA 1
ATOM 5010 C C . ILE B 1 260 ? 2.504 21.578 28.625 1 98.38 260 ILE B C 1
ATOM 5012 O O . ILE B 1 260 ? 3.189 21.984 27.688 1 98.38 260 ILE B O 1
ATOM 5016 N N . ASN B 1 261 ? 2.871 20.594 29.422 1 97.75 261 ASN B N 1
ATOM 5017 C CA . ASN B 1 261 ? 4.176 19.969 29.266 1 97.75 261 ASN B CA 1
ATOM 5018 C C . ASN B 1 261 ? 4.305 19.266 27.922 1 97.75 261 ASN B C 1
ATOM 5020 O O . ASN B 1 261 ? 5.336 19.375 27.25 1 97.75 261 ASN B O 1
ATOM 5024 N N . PHE B 1 262 ? 3.301 18.594 27.578 1 97.31 262 PHE B N 1
ATOM 5025 C CA . PHE B 1 262 ? 3.256 17.891 26.312 1 97.31 262 PHE B CA 1
ATOM 5026 C C . PHE B 1 262 ? 3.434 18.844 25.141 1 97.31 262 PHE B C 1
ATOM 5028 O O . PHE B 1 262 ? 4.23 18.578 24.234 1 97.31 262 PHE B O 1
ATOM 5035 N N . TYR B 1 263 ? 2.727 19.906 25.219 1 98.12 263 TYR B N 1
ATOM 5036 C CA . TYR B 1 263 ? 2.766 20.922 24.172 1 98.12 263 TYR B CA 1
ATOM 5037 C C . TYR B 1 263 ? 4.168 21.5 24.016 1 98.12 263 TYR B C 1
ATOM 5039 O O . TYR B 1 263 ? 4.691 21.594 22.906 1 98.12 263 TYR B O 1
ATOM 5047 N N . PHE B 1 264 ? 4.742 21.844 25.047 1 98.19 264 PHE B N 1
ATOM 5048 C CA . PHE B 1 264 ? 6 22.578 24.953 1 98.19 264 PHE B CA 1
ATOM 5049 C C . PHE B 1 264 ? 7.152 21.641 24.625 1 98.19 264 PHE B C 1
ATOM 5051 O O . PHE B 1 264 ? 8.172 22.062 24.094 1 98.19 264 PHE B O 1
ATOM 5058 N N . ARG B 1 265 ? 6.988 20.344 24.906 1 97.5 265 ARG B N 1
ATOM 5059 C CA . ARG B 1 265 ? 7.965 19.391 24.391 1 97.5 265 ARG B CA 1
ATOM 5060 C C . ARG B 1 265 ? 8.031 19.453 22.859 1 97.5 265 ARG B C 1
ATOM 5062 O O . ARG B 1 265 ? 9.117 19.438 22.281 1 97.5 265 ARG B O 1
ATOM 5069 N N . MET B 1 266 ? 6.922 19.562 22.266 1 98 266 MET B N 1
ATOM 5070 C CA . MET B 1 266 ? 6.855 19.656 20.812 1 98 266 MET B CA 1
ATOM 5071 C C . MET B 1 266 ? 7.328 21.031 20.344 1 98 266 MET B C 1
ATOM 5073 O O . MET B 1 266 ? 8.008 21.141 19.312 1 98 266 MET B O 1
ATOM 5077 N N . ALA B 1 267 ? 6.938 22.047 21.094 1 98.25 267 ALA B N 1
ATOM 5078 C CA . ALA B 1 267 ? 7.34 23.406 20.719 1 98.25 267 ALA B CA 1
ATOM 5079 C C . ALA B 1 267 ? 8.859 23.531 20.672 1 98.25 267 ALA B C 1
ATOM 5081 O O . ALA B 1 267 ? 9.414 24.109 19.734 1 98.25 267 ALA B O 1
ATOM 5082 N N . PHE B 1 268 ? 9.477 22.953 21.609 1 97.31 268 PHE B N 1
ATOM 5083 C CA . PHE B 1 268 ? 10.93 23.016 21.672 1 97.31 268 PHE B CA 1
ATOM 5084 C C . PHE B 1 268 ? 11.555 22.172 20.562 1 97.31 268 PHE B C 1
ATOM 5086 O O . PHE B 1 268 ? 12.594 22.531 20.016 1 97.31 268 PHE B O 1
ATOM 5093 N N . ALA B 1 269 ? 10.969 21.062 20.297 1 97.44 269 ALA B N 1
ATOM 5094 C CA . ALA B 1 269 ? 11.438 20.25 19.172 1 97.44 269 ALA B CA 1
ATOM 5095 C C . ALA B 1 269 ? 11.352 21.016 17.859 1 97.44 269 ALA B C 1
ATOM 5097 O O . ALA B 1 269 ? 12.297 21 17.062 1 97.44 269 ALA B O 1
ATOM 5098 N N . ASN B 1 270 ? 10.266 21.672 17.703 1 98.12 270 ASN B N 1
ATOM 5099 C CA . ASN B 1 270 ? 10.078 22.453 16.484 1 98.12 270 ASN B CA 1
ATOM 5100 C C . ASN B 1 270 ? 11.07 23.594 16.391 1 98.12 270 ASN B C 1
ATOM 5102 O O . ASN B 1 270 ? 11.531 23.938 15.297 1 98.12 270 ASN B O 1
ATOM 5106 N N . GLN B 1 271 ? 11.32 24.188 17.484 1 96.94 271 GLN B N 1
ATOM 5107 C CA . GLN B 1 271 ? 12.328 25.25 17.516 1 96.94 271 GLN B CA 1
ATOM 5108 C C . GLN B 1 271 ? 13.695 24.703 17.094 1 96.94 271 GLN B C 1
ATOM 5110 O O . GLN B 1 271 ? 14.422 25.375 16.344 1 96.94 271 GLN B O 1
ATOM 5115 N N . ARG B 1 272 ? 14.016 23.547 17.5 1 96.69 272 ARG B N 1
ATOM 5116 C CA . ARG B 1 272 ? 15.273 22.906 17.125 1 96.69 272 ARG B CA 1
ATOM 5117 C C . ARG B 1 272 ? 15.32 22.656 15.617 1 96.69 272 ARG B C 1
ATOM 5119 O O . ARG B 1 272 ? 16.359 22.844 14.984 1 96.69 272 ARG B O 1
ATOM 5126 N N . ILE B 1 273 ? 14.258 22.219 15.117 1 97.44 273 ILE B N 1
ATOM 5127 C CA . ILE B 1 273 ? 14.18 21.969 13.68 1 97.44 273 ILE B CA 1
ATOM 5128 C C . ILE B 1 273 ? 14.359 23.266 12.914 1 97.44 273 ILE B C 1
ATOM 5130 O O . ILE B 1 273 ? 15.109 23.312 11.93 1 97.44 273 ILE B O 1
ATOM 5134 N N . LYS B 1 274 ? 13.727 24.281 13.352 1 97 274 LYS B N 1
ATOM 5135 C CA . LYS B 1 274 ? 13.828 25.578 12.711 1 97 274 LYS B CA 1
ATOM 5136 C C . LYS B 1 274 ? 15.258 26.109 12.758 1 97 274 LYS B C 1
ATOM 5138 O O . LYS B 1 274 ? 15.742 26.703 11.789 1 97 274 LYS B O 1
ATOM 5143 N N . GLU B 1 275 ? 15.852 25.906 13.812 1 95.88 275 GLU B N 1
ATOM 5144 C CA . GLU B 1 275 ? 17.234 26.328 13.961 1 95.88 275 GLU B CA 1
ATOM 5145 C C . GLU B 1 275 ? 18.156 25.562 13.023 1 95.88 275 GLU B C 1
ATOM 5147 O O . GLU B 1 275 ? 19.094 26.125 12.469 1 95.88 275 GLU B O 1
ATOM 5152 N N . ARG B 1 276 ? 17.844 24.391 12.828 1 95.56 276 ARG B N 1
ATOM 5153 C CA . ARG B 1 276 ? 18.703 23.531 12.023 1 95.56 276 ARG B CA 1
ATOM 5154 C C . ARG B 1 276 ? 18.453 23.734 10.539 1 95.56 276 ARG B C 1
ATOM 5156 O O . ARG B 1 276 ? 19.391 23.703 9.734 1 95.56 276 ARG B O 1
ATOM 5163 N N . TYR B 1 277 ? 17.219 23.953 10.18 1 97.12 277 TYR B N 1
ATOM 5164 C CA . TYR B 1 277 ? 16.875 23.922 8.766 1 97.12 277 TYR B CA 1
ATOM 5165 C C . TYR B 1 277 ? 16.547 25.312 8.258 1 97.12 277 TYR B C 1
ATOM 5167 O O . TYR B 1 277 ? 16.422 25.531 7.047 1 97.12 277 TYR B O 1
ATOM 5175 N N . GLY B 1 278 ? 16.391 26.281 9.109 1 96 278 GLY B N 1
ATOM 5176 C CA . GLY B 1 278 ? 16.266 27.688 8.758 1 96 278 GLY B CA 1
ATOM 5177 C C . GLY B 1 278 ? 15.109 27.969 7.809 1 96 278 GLY B C 1
ATOM 5178 O O . GLY B 1 278 ? 13.969 27.578 8.086 1 96 278 GLY B O 1
ATOM 5179 N N . ASP B 1 279 ? 15.453 28.375 6.637 1 96.81 279 ASP B N 1
ATOM 5180 C CA . ASP B 1 279 ? 14.469 28.844 5.668 1 96.81 279 ASP B CA 1
ATOM 5181 C C . ASP B 1 279 ? 13.68 27.672 5.082 1 96.81 279 ASP B C 1
ATOM 5183 O O . ASP B 1 279 ? 12.648 27.875 4.434 1 96.81 279 ASP B O 1
ATOM 5187 N N . ALA B 1 280 ? 14.109 26.547 5.363 1 98.44 280 ALA B N 1
ATOM 5188 C CA . ALA B 1 280 ? 13.383 25.375 4.883 1 98.44 280 ALA B CA 1
ATOM 5189 C C . ALA B 1 280 ? 12.109 25.156 5.691 1 98.44 280 ALA B C 1
ATOM 5191 O O . ALA B 1 280 ? 11.242 24.375 5.293 1 98.44 280 ALA B O 1
ATOM 5192 N N . VAL B 1 281 ? 11.992 25.891 6.77 1 98.62 281 VAL B N 1
ATOM 5193 C CA . VAL B 1 281 ? 10.805 25.766 7.609 1 98.62 281 VAL B CA 1
ATOM 5194 C C . VAL B 1 281 ? 9.891 26.969 7.395 1 98.62 281 VAL B C 1
ATOM 5196 O O . VAL B 1 281 ? 10.32 28.109 7.566 1 98.62 281 VAL B O 1
ATOM 5199 N N . LEU B 1 282 ? 8.68 26.734 7.027 1 98.62 282 LEU B N 1
ATOM 5200 C CA . LEU B 1 282 ? 7.668 27.781 6.922 1 98.62 282 LEU B CA 1
ATOM 5201 C C . LEU B 1 282 ? 6.703 27.734 8.102 1 98.62 282 LEU B C 1
ATOM 5203 O O . LEU B 1 282 ? 6.051 26.703 8.336 1 98.62 282 LEU B O 1
ATOM 5207 N N . ASP B 1 283 ? 6.637 28.766 8.828 1 97.56 283 ASP B N 1
ATOM 5208 C CA . ASP B 1 283 ? 5.672 28.891 9.914 1 97.56 283 ASP B CA 1
ATOM 5209 C C . ASP B 1 283 ? 4.336 29.438 9.406 1 97.56 283 ASP B C 1
ATOM 5211 O O . ASP B 1 283 ? 4.289 30.484 8.773 1 97.56 283 ASP B O 1
ATOM 5215 N N . ILE B 1 284 ? 3.287 28.688 9.664 1 96.44 284 ILE B N 1
ATOM 5216 C CA . ILE B 1 284 ? 1.947 29.094 9.258 1 96.44 284 ILE B CA 1
ATOM 5217 C C . ILE B 1 284 ? 0.998 29 10.453 1 96.44 284 ILE B C 1
ATOM 5219 O O . ILE B 1 284 ? 0.726 27.922 10.961 1 96.44 284 ILE B O 1
ATOM 5223 N N . PRO B 1 285 ? 0.472 30.188 10.914 1 95.25 285 PRO B N 1
ATOM 5224 C CA . PRO B 1 285 ? -0.645 30.078 11.852 1 95.25 285 PRO B CA 1
ATOM 5225 C C . PRO B 1 285 ? -1.874 29.422 11.227 1 95.25 285 PRO B C 1
ATOM 5227 O O . PRO B 1 285 ? -2.363 29.875 10.195 1 95.25 285 PRO B O 1
ATOM 5230 N N . GLY B 1 286 ? -2.352 28.391 11.812 1 93.12 286 GLY B N 1
ATOM 5231 C CA . GLY B 1 286 ? -3.449 27.625 11.25 1 93.12 286 GLY B CA 1
ATOM 5232 C C . GLY B 1 286 ? -4.68 28.453 10.953 1 93.12 286 GLY B C 1
ATOM 5233 O O . GLY B 1 286 ? -5.332 28.266 9.93 1 93.12 286 GLY B O 1
ATOM 5234 N N . HIS B 1 287 ? -4.988 29.422 11.836 1 91.75 287 HIS B N 1
ATOM 5235 C CA . HIS B 1 287 ? -6.203 30.219 11.688 1 91.75 287 HIS B CA 1
ATOM 5236 C C . HIS B 1 287 ? -6.137 31.094 10.445 1 91.75 287 HIS B C 1
ATOM 5238 O O . HIS B 1 287 ? -7.172 31.516 9.914 1 91.75 287 HIS B O 1
ATOM 5244 N N . GLU B 1 288 ? -4.977 31.375 9.938 1 93 288 GLU B N 1
ATOM 5245 C CA . GLU B 1 288 ? -4.828 32.219 8.75 1 93 288 GLU B CA 1
ATOM 5246 C C . GLU B 1 288 ? -5.375 31.5 7.512 1 93 288 GLU B C 1
ATOM 5248 O O . GLU B 1 288 ? -5.848 32.156 6.582 1 93 288 GLU B O 1
ATOM 5253 N N . MET B 1 289 ? -5.305 30.156 7.508 1 93 289 MET B N 1
ATOM 5254 C CA . MET B 1 289 ? -5.832 29.406 6.375 1 93 289 MET B CA 1
ATOM 5255 C C . MET B 1 289 ? -7.328 29.656 6.203 1 93 289 MET B C 1
ATOM 5257 O O . MET B 1 289 ? -7.836 29.656 5.078 1 93 289 MET B O 1
ATOM 5261 N N . VAL B 1 290 ? -7.953 29.875 7.277 1 90.19 290 VAL B N 1
ATOM 5262 C CA . VAL B 1 290 ? -9.398 30.078 7.25 1 90.19 290 VAL B CA 1
ATOM 5263 C C . VAL B 1 290 ? -9.719 31.562 7.039 1 90.19 290 VAL B C 1
ATOM 5265 O O . VAL B 1 290 ? -10.617 31.906 6.266 1 90.19 290 VAL B O 1
ATOM 5268 N N . LEU B 1 291 ? -9 32.438 7.676 1 91.75 291 LEU B N 1
ATOM 5269 C CA . LEU B 1 291 ? -9.312 33.875 7.684 1 91.75 291 LEU B CA 1
ATOM 5270 C C . LEU B 1 291 ? -8.789 34.562 6.418 1 91.75 291 LEU B C 1
ATOM 5272 O O . LEU B 1 291 ? -9.406 35.5 5.922 1 91.75 291 LEU B O 1
ATOM 5276 N N . ARG B 1 292 ? -7.645 34.094 5.945 1 93.94 292 ARG B N 1
ATOM 5277 C CA . ARG B 1 292 ? -6.996 34.656 4.762 1 93.94 292 ARG B CA 1
ATOM 5278 C C . ARG B 1 292 ? -6.492 33.562 3.84 1 93.94 292 ARG B C 1
ATOM 5280 O O . ARG B 1 292 ? -5.289 33.469 3.582 1 93.94 292 ARG B O 1
ATOM 5287 N N . PRO B 1 293 ? -7.402 32.812 3.277 1 94.75 293 PRO B N 1
ATOM 5288 C CA . PRO B 1 293 ? -7.023 31.625 2.521 1 94.75 293 PRO B CA 1
ATOM 5289 C C . PRO B 1 293 ? -6.156 31.938 1.307 1 94.75 293 PRO B C 1
ATOM 5291 O O . PRO B 1 293 ? -5.164 31.25 1.053 1 94.75 293 PRO B O 1
ATOM 5294 N N . ALA B 1 294 ? -6.457 32.969 0.554 1 95.81 294 ALA B N 1
ATOM 5295 C CA . ALA B 1 294 ? -5.711 33.281 -0.662 1 95.81 294 ALA B CA 1
ATOM 5296 C C . ALA B 1 294 ? -4.254 33.625 -0.345 1 95.81 294 ALA B C 1
ATOM 5298 O O . ALA B 1 294 ? -3.342 33.094 -0.982 1 95.81 294 ALA B O 1
ATOM 5299 N N . GLU B 1 295 ? -4.094 34.469 0.603 1 96.62 295 GLU B N 1
ATOM 5300 C CA . GLU B 1 295 ? -2.748 34.875 1.004 1 96.62 295 GLU B CA 1
ATOM 5301 C C . GLU B 1 295 ? -1.955 33.688 1.536 1 96.62 295 GLU B C 1
ATOM 5303 O O . GLU B 1 295 ? -0.778 33.5 1.206 1 96.62 295 GLU B O 1
ATOM 5308 N N . THR B 1 296 ? -2.584 32.938 2.34 1 97 296 THR B N 1
ATOM 5309 C CA . THR B 1 296 ? -1.925 31.781 2.945 1 97 296 THR B CA 1
ATOM 5310 C C . THR B 1 296 ? -1.547 30.766 1.881 1 97 296 THR B C 1
ATOM 5312 O O . THR B 1 296 ? -0.457 30.188 1.925 1 97 296 THR B O 1
ATOM 5315 N N . LEU B 1 297 ? -2.398 30.531 0.959 1 97.75 297 LEU B N 1
ATOM 5316 C CA . LEU B 1 297 ? -2.127 29.594 -0.123 1 97.75 297 LEU B CA 1
ATOM 5317 C C . LEU B 1 297 ? -0.94 30.062 -0.961 1 97.75 297 LEU B C 1
ATOM 5319 O O . LEU B 1 297 ? -0.101 29.25 -1.361 1 97.75 297 LEU B O 1
ATOM 5323 N N . HIS B 1 298 ? -0.896 31.328 -1.198 1 98.06 298 HIS B N 1
ATOM 5324 C CA . HIS B 1 298 ? 0.244 31.859 -1.934 1 98.06 298 HIS B CA 1
ATOM 5325 C C . HIS B 1 298 ? 1.549 31.609 -1.187 1 98.06 298 HIS B C 1
ATOM 5327 O O . HIS B 1 298 ? 2.555 31.234 -1.793 1 98.06 298 HIS B O 1
ATOM 5333 N N . LYS B 1 299 ? 1.52 31.828 0.049 1 98.19 299 LYS B N 1
ATOM 5334 C CA . LYS B 1 299 ? 2.709 31.594 0.865 1 98.19 299 LYS B CA 1
ATOM 5335 C C . LYS B 1 299 ? 3.146 30.141 0.793 1 98.19 299 LYS B C 1
ATOM 5337 O O . LYS B 1 299 ? 4.336 29.844 0.657 1 98.19 299 LYS B O 1
ATOM 5342 N N . LEU B 1 300 ? 2.211 29.266 0.905 1 98.56 300 LEU B N 1
ATOM 5343 C CA . LEU B 1 300 ? 2.488 27.844 0.858 1 98.56 300 LEU B CA 1
ATOM 5344 C C . LEU B 1 300 ? 3.045 27.438 -0.503 1 98.56 300 LEU B C 1
ATOM 5346 O O . LEU B 1 300 ? 4.047 26.719 -0.583 1 98.56 300 LEU B O 1
ATOM 5350 N N . CYS B 1 301 ? 2.408 27.875 -1.543 1 98.69 301 CYS B N 1
ATOM 5351 C CA . CYS B 1 301 ? 2.848 27.562 -2.896 1 98.69 301 CYS B CA 1
ATOM 5352 C C . CYS B 1 301 ? 4.246 28.109 -3.16 1 98.69 301 CYS B C 1
ATOM 5354 O O . CYS B 1 301 ? 5.082 27.422 -3.758 1 98.69 301 CYS B O 1
ATOM 5356 N N . ASP B 1 302 ? 4.469 29.312 -2.697 1 98.56 302 ASP B N 1
ATOM 5357 C CA . ASP B 1 302 ? 5.789 29.906 -2.85 1 98.56 302 ASP B CA 1
ATOM 5358 C C . ASP B 1 302 ? 6.855 29.094 -2.117 1 98.56 302 ASP B C 1
ATOM 5360 O O . ASP B 1 302 ? 7.934 28.844 -2.656 1 98.56 302 ASP B O 1
ATOM 5364 N N . HIS B 1 303 ? 6.535 28.719 -0.94 1 98.75 303 HIS B N 1
ATOM 5365 C CA . HIS B 1 303 ? 7.465 27.938 -0.134 1 98.75 303 HIS B CA 1
ATOM 5366 C C . HIS B 1 303 ? 7.812 26.625 -0.821 1 98.75 303 HIS B C 1
ATOM 5368 O O . HIS B 1 303 ? 8.969 26.188 -0.782 1 98.75 303 HIS B O 1
ATOM 5374 N N . LEU B 1 304 ? 6.84 26.016 -1.46 1 98.62 304 LEU B N 1
ATOM 5375 C CA . LEU B 1 304 ? 7.02 24.719 -2.1 1 98.62 304 LEU B CA 1
ATOM 5376 C C . LEU B 1 304 ? 7.441 24.875 -3.557 1 98.62 304 LEU B C 1
ATOM 5378 O O . LEU B 1 304 ? 7.699 23.891 -4.246 1 98.62 304 LEU B O 1
ATOM 5382 N N . ARG B 1 305 ? 7.449 26.078 -4.066 1 97.94 305 ARG B N 1
ATOM 5383 C CA . ARG B 1 305 ? 7.879 26.453 -5.414 1 97.94 305 ARG B CA 1
ATOM 5384 C C . ARG B 1 305 ? 6.98 25.812 -6.469 1 97.94 305 ARG B C 1
ATOM 5386 O O . ARG B 1 305 ? 7.469 25.219 -7.434 1 97.94 305 ARG B O 1
ATOM 5393 N N . VAL B 1 306 ? 5.738 25.906 -6.195 1 98.06 306 VAL B N 1
ATOM 5394 C CA . VAL B 1 306 ? 4.746 25.484 -7.18 1 98.06 306 VAL B CA 1
ATOM 5395 C C . VAL B 1 306 ? 3.869 26.688 -7.562 1 98.06 306 VAL B C 1
ATOM 5397 O O . VAL B 1 306 ? 3.812 27.672 -6.84 1 98.06 306 VAL B O 1
ATOM 5400 N N . THR B 1 307 ? 3.227 26.562 -8.68 1 97.25 307 THR B N 1
ATOM 5401 C CA . THR B 1 307 ? 2.363 27.641 -9.156 1 97.25 307 THR B CA 1
ATOM 5402 C C . THR B 1 307 ? 1.043 27.656 -8.391 1 97.25 307 THR B C 1
ATOM 5404 O O . THR B 1 307 ? 0.425 26.609 -8.188 1 97.25 307 THR B O 1
ATOM 5407 N N . CYS B 1 308 ? 0.655 28.766 -7.961 1 97.06 308 CYS B N 1
ATOM 5408 C CA . CYS B 1 308 ? -0.629 28.938 -7.289 1 97.06 308 CYS B CA 1
ATOM 5409 C C . CYS B 1 308 ? -1.646 29.578 -8.227 1 97.06 308 CYS B C 1
ATOM 5411 O O . CYS B 1 308 ? -1.812 30.812 -8.219 1 97.06 308 CYS B O 1
ATOM 5413 N N . SER B 1 309 ? -2.406 28.828 -8.953 1 96.88 309 SER B N 1
ATOM 5414 C CA . SER B 1 309 ? -3.352 29.375 -9.93 1 96.88 309 SER B CA 1
ATOM 5415 C C . SER B 1 309 ? -4.566 29.984 -9.242 1 96.88 309 SER B C 1
ATOM 5417 O O . SER B 1 309 ? -4.918 29.594 -8.125 1 96.88 309 SER B O 1
ATOM 5419 N N . ASP B 1 310 ? -5.246 30.875 -9.922 1 96.5 310 ASP B N 1
ATOM 5420 C CA . ASP B 1 310 ? -6.461 31.484 -9.391 1 96.5 310 ASP B CA 1
ATOM 5421 C C . ASP B 1 310 ? -7.555 30.453 -9.18 1 96.5 310 ASP B C 1
ATOM 5423 O O . ASP B 1 310 ? -8.305 30.516 -8.203 1 96.5 310 ASP B O 1
ATOM 5427 N N . ASP B 1 311 ? -7.59 29.578 -10.102 1 94.38 311 ASP B N 1
ATOM 5428 C CA . ASP B 1 311 ? -8.586 28.516 -9.992 1 94.38 311 ASP B CA 1
ATOM 5429 C C . ASP B 1 311 ? -8.352 27.656 -8.75 1 94.38 311 ASP B C 1
ATOM 5431 O O . ASP B 1 311 ? -9.297 27.328 -8.023 1 94.38 311 ASP B O 1
ATOM 5435 N N . PHE B 1 312 ? -7.109 27.359 -8.531 1 95.06 312 PHE B N 1
ATOM 5436 C CA . PHE B 1 312 ? -6.738 26.578 -7.352 1 95.06 312 PHE B CA 1
ATOM 5437 C C . PHE B 1 312 ? -7.105 27.328 -6.074 1 95.06 312 PHE B C 1
ATOM 5439 O O . PHE B 1 312 ? -7.715 26.766 -5.168 1 95.06 312 PHE B O 1
ATOM 5446 N N . ILE B 1 313 ? -6.828 28.578 -5.988 1 96.38 313 ILE B N 1
ATOM 5447 C CA . ILE B 1 313 ? -7.117 29.406 -4.828 1 96.38 313 ILE B CA 1
ATOM 5448 C C . ILE B 1 313 ? -8.625 29.484 -4.602 1 96.38 313 ILE B C 1
ATOM 5450 O O . ILE B 1 313 ? -9.102 29.297 -3.479 1 96.38 313 ILE B O 1
ATOM 5454 N N . LYS B 1 314 ? -9.297 29.703 -5.645 1 95.06 314 LYS B N 1
ATOM 5455 C CA . LYS B 1 314 ? -10.742 29.844 -5.559 1 95.06 314 LYS B CA 1
ATOM 5456 C C . LYS B 1 314 ? -11.391 28.562 -5.051 1 95.06 314 LYS B C 1
ATOM 5458 O O . LYS B 1 314 ? -12.219 28.594 -4.133 1 95.06 314 LYS B O 1
ATOM 5463 N N . LYS B 1 315 ? -11.047 27.469 -5.594 1 93.75 315 LYS B N 1
ATOM 5464 C CA . LYS B 1 315 ? -11.641 26.188 -5.227 1 93.75 315 LYS B CA 1
ATOM 5465 C C . LYS B 1 315 ? -11.273 25.797 -3.797 1 93.75 315 LYS B C 1
ATOM 5467 O O . LYS B 1 315 ? -12.117 25.312 -3.047 1 93.75 315 LYS B O 1
ATOM 5472 N N . CYS B 1 316 ? -10.07 25.984 -3.449 1 94.56 316 CYS B N 1
ATOM 5473 C CA . CYS B 1 316 ? -9.648 25.656 -2.09 1 94.56 316 CYS B CA 1
ATOM 5474 C C . CYS B 1 316 ? -10.328 26.578 -1.08 1 94.56 316 CYS B C 1
ATOM 5476 O O . CYS B 1 316 ? -10.75 26.141 -0.015 1 94.56 316 CYS B O 1
ATOM 5478 N N . SER B 1 317 ? -10.469 27.812 -1.395 1 92.5 317 SER B N 1
ATOM 5479 C CA . SER B 1 317 ? -11.086 28.781 -0.496 1 92.5 317 SER B CA 1
ATOM 5480 C C . SER B 1 317 ? -12.562 28.453 -0.276 1 92.5 317 SER B C 1
ATOM 5482 O O . SER B 1 317 ? -13.109 28.734 0.792 1 92.5 317 SER B O 1
ATOM 5484 N N . SER B 1 318 ? -13.117 27.812 -1.227 1 88.44 318 SER B N 1
ATOM 5485 C CA . SER B 1 318 ? -14.555 27.547 -1.194 1 88.44 318 SER B CA 1
ATOM 5486 C C . SER B 1 318 ? -14.906 26.516 -0.135 1 88.44 318 SER B C 1
ATOM 5488 O O . SER B 1 318 ? -16.062 26.438 0.299 1 88.44 318 SER B O 1
ATOM 5490 N N . ILE B 1 319 ? -13.961 25.75 0.284 1 86.38 319 ILE B N 1
ATOM 5491 C CA . ILE B 1 319 ? -14.281 24.719 1.253 1 86.38 319 ILE B CA 1
ATOM 5492 C C . ILE B 1 319 ? -13.938 25.203 2.662 1 86.38 319 ILE B C 1
ATOM 5494 O O . ILE B 1 319 ? -14.172 24.484 3.641 1 86.38 319 ILE B O 1
ATOM 5498 N N . LEU B 1 320 ? -13.305 26.344 2.678 1 86.44 320 LEU B N 1
ATOM 5499 C CA . LEU B 1 320 ? -12.883 26.906 3.959 1 86.44 320 LEU B CA 1
ATOM 5500 C C . LEU B 1 320 ? -13.969 27.812 4.543 1 86.44 320 LEU B C 1
ATOM 5502 O O . LEU B 1 320 ? -14.492 28.688 3.85 1 86.44 320 LEU B O 1
ATOM 5506 N N . TYR B 1 321 ? -14.594 27.344 5.617 1 71.38 321 TYR B N 1
ATOM 5507 C CA . TYR B 1 321 ? -15.656 28.141 6.219 1 71.38 321 TYR B CA 1
ATOM 5508 C C . TYR B 1 321 ? -15.57 28.109 7.738 1 71.38 321 TYR B C 1
ATOM 5510 O O . TYR B 1 321 ? -14.883 27.25 8.305 1 71.38 321 TYR B O 1
ATOM 5518 N N . GLY B 1 322 ? -16.078 29.156 8.141 1 73.94 322 GLY B N 1
ATOM 5519 C CA . GLY B 1 322 ? -16.25 29.203 9.586 1 73.94 322 GLY B CA 1
ATOM 5520 C C . GLY B 1 322 ? -15.188 30.031 10.281 1 73.94 322 GLY B C 1
ATOM 5521 O O . GLY B 1 322 ? -14.531 30.875 9.648 1 73.94 322 GLY B O 1
ATOM 5522 N N . SER B 1 323 ? -15.227 30.016 11.617 1 79.19 323 SER B N 1
ATOM 5523 C CA . SER B 1 323 ? -14.289 30.75 12.469 1 79.19 323 SER B CA 1
ATOM 5524 C C . SER B 1 323 ? -13.43 29.781 13.281 1 79.19 323 SER B C 1
ATOM 5526 O O . SER B 1 323 ? -13.883 28.703 13.656 1 79.19 323 SER B O 1
ATOM 5528 N N . PRO B 1 324 ? -12.234 30.234 13.445 1 85 324 PRO B N 1
ATOM 5529 C CA . PRO B 1 324 ? -11.375 29.391 14.289 1 85 324 PRO B CA 1
ATOM 5530 C C . PRO B 1 324 ? -11.961 29.156 15.68 1 85 324 PRO B C 1
ATOM 5532 O O . PRO B 1 324 ? -12.578 30.062 16.25 1 85 324 PRO B O 1
ATOM 5535 N N . SER B 1 325 ? -11.836 28.031 16.125 1 83.38 325 SER B N 1
ATOM 5536 C CA . SER B 1 325 ? -12.336 27.672 17.438 1 83.38 325 SER B CA 1
ATOM 5537 C C . SER B 1 325 ? -11.438 28.234 18.547 1 83.38 325 SER B C 1
ATOM 5539 O O . SER B 1 325 ? -10.211 28.188 18.438 1 83.38 325 SER B O 1
ATOM 5541 N N . VAL B 1 326 ? -12.109 28.797 19.594 1 89.81 326 VAL B N 1
ATOM 5542 C CA . VAL B 1 326 ? -11.383 29.328 20.75 1 89.81 326 VAL B CA 1
ATOM 5543 C C . VAL B 1 326 ? -11.656 28.453 21.969 1 89.81 326 VAL B C 1
ATOM 5545 O O . VAL B 1 326 ? -12.453 28.812 22.828 1 89.81 326 VAL B O 1
ATOM 5548 N N . THR B 1 327 ? -10.883 27.5 22.125 1 92.12 327 THR B N 1
ATOM 5549 C CA . THR B 1 327 ? -11.172 26.453 23.109 1 92.12 327 THR B CA 1
ATOM 5550 C C . THR B 1 327 ? -10.586 26.812 24.469 1 92.12 327 THR B C 1
ATOM 5552 O O . THR B 1 327 ? -10.938 26.219 25.484 1 92.12 327 THR B O 1
ATOM 5555 N N . ARG B 1 328 ? -9.742 27.844 24.578 1 94.44 328 ARG B N 1
ATOM 5556 C CA . ARG B 1 328 ? -9.148 28.25 25.844 1 94.44 328 ARG B CA 1
ATOM 5557 C C . ARG B 1 328 ? -10.227 28.719 26.828 1 94.44 328 ARG B C 1
ATOM 5559 O O . ARG B 1 328 ? -10.047 28.609 28.047 1 94.44 328 ARG B O 1
ATOM 5566 N N . ASN B 1 329 ? -11.336 29.094 26.266 1 91.94 329 ASN B N 1
ATOM 5567 C CA . ASN B 1 329 ? -12.414 29.609 27.094 1 91.94 329 ASN B CA 1
ATOM 5568 C C . ASN B 1 329 ? -13.273 28.484 27.672 1 91.94 329 ASN B C 1
ATOM 5570 O O . ASN B 1 329 ? -14.125 28.719 28.531 1 91.94 329 ASN B O 1
ATOM 5574 N N . LEU B 1 330 ? -12.992 27.344 27.312 1 91.44 330 LEU B N 1
ATOM 5575 C CA . LEU B 1 330 ? -13.797 26.203 27.75 1 91.44 330 LEU B CA 1
ATOM 5576 C C . LEU B 1 330 ? -13.141 25.5 28.938 1 91.44 330 LEU B C 1
ATOM 5578 O O . LEU B 1 330 ? -13.719 24.578 29.516 1 91.44 330 LEU B O 1
ATOM 5582 N N . VAL B 1 331 ? -12.008 26 29.281 1 93.75 331 VAL B N 1
ATOM 5583 C CA . VAL B 1 331 ? -11.266 25.375 30.359 1 93.75 331 VAL B CA 1
ATOM 5584 C C . VAL B 1 331 ? -10.891 26.422 31.406 1 93.75 331 VAL B C 1
ATOM 5586 O O . VAL B 1 331 ? -10.781 27.609 31.094 1 93.75 331 VAL B O 1
ATOM 5589 N N . VAL B 1 332 ? -10.805 25.938 32.688 1 94.81 332 VAL B N 1
ATOM 5590 C CA . VAL B 1 332 ? -10.391 26.828 33.75 1 94.81 332 VAL B CA 1
ATOM 5591 C C . VAL B 1 332 ? -8.859 26.859 33.844 1 94.81 332 VAL B C 1
ATOM 5593 O O . VAL B 1 332 ? -8.211 25.828 33.938 1 94.81 332 VAL B O 1
ATOM 5596 N N . TRP B 1 333 ? -8.359 28.109 33.781 1 97.38 333 TRP B N 1
ATOM 5597 C CA . TRP B 1 333 ? -6.922 28.344 33.875 1 97.38 333 TRP B CA 1
ATOM 5598 C C . TRP B 1 333 ? -6.57 29 35.219 1 97.38 333 TRP B C 1
ATOM 5600 O O . TRP B 1 333 ? -7.188 30 35.594 1 97.38 333 TRP B O 1
ATOM 5610 N N . THR B 1 334 ? -5.586 28.453 35.938 1 97.06 334 THR B N 1
ATOM 5611 C CA . THR B 1 334 ? -5.066 29.172 37.094 1 97.06 334 THR B CA 1
ATOM 5612 C C . THR B 1 334 ? -4.141 30.297 36.656 1 97.06 334 THR B C 1
ATOM 5614 O O . THR B 1 334 ? -3.641 30.312 35.531 1 97.06 334 THR B O 1
ATOM 5617 N N . LYS B 1 335 ? -3.93 31.203 37.562 1 96.75 335 LYS B N 1
ATOM 5618 C CA . LYS B 1 335 ? -2.988 32.281 37.312 1 96.75 335 LYS B CA 1
ATOM 5619 C C . LYS B 1 335 ? -1.584 31.75 37.062 1 96.75 335 LYS B C 1
ATOM 5621 O O . LYS B 1 335 ? -0.859 32.281 36.188 1 96.75 335 LYS B O 1
ATOM 5626 N N . GLU B 1 336 ? -1.243 30.781 37.75 1 97.19 336 GLU B N 1
ATOM 5627 C CA . GLU B 1 336 ? 0.077 30.172 37.625 1 97.19 336 GLU B CA 1
ATOM 5628 C C . GLU B 1 336 ? 0.245 29.5 36.25 1 97.19 336 GLU B C 1
ATOM 5630 O O . GLU B 1 336 ? 1.306 29.609 35.625 1 97.19 336 GLU B O 1
ATOM 5635 N N . GLN B 1 337 ? -0.719 28.797 35.812 1 98 337 GLN B N 1
ATOM 5636 C CA . GLN B 1 337 ? -0.679 28.125 34.531 1 98 337 GLN B CA 1
ATOM 5637 C C . GLN B 1 337 ? -0.552 29.125 33.375 1 98 337 GLN B C 1
ATOM 5639 O O . GLN B 1 337 ? 0.244 28.938 32.469 1 98 337 GLN B O 1
ATOM 5644 N N . LYS B 1 338 ? -1.35 30.156 33.438 1 98 338 LYS B N 1
ATOM 5645 C CA . LYS B 1 338 ? -1.269 31.203 32.406 1 98 338 LYS B CA 1
ATOM 5646 C C . LYS B 1 338 ? 0.124 31.828 32.375 1 98 338 LYS B C 1
ATOM 5648 O O . LYS B 1 338 ? 0.683 32.031 31.281 1 98 338 LYS B O 1
ATOM 5653 N N . ALA B 1 339 ? 0.612 32.094 33.562 1 97.56 339 ALA B N 1
ATOM 5654 C CA . ALA B 1 339 ? 1.942 32.688 33.656 1 97.56 339 ALA B CA 1
ATOM 5655 C C . ALA B 1 339 ? 3.006 31.75 33.094 1 97.56 339 ALA B C 1
ATOM 5657 O O . ALA B 1 339 ? 3.928 32.188 32.406 1 97.56 339 ALA B O 1
ATOM 5658 N N . ARG B 1 340 ? 2.92 30.531 33.375 1 97.62 340 ARG B N 1
ATOM 5659 C CA . ARG B 1 340 ? 3.867 29.516 32.938 1 97.62 340 ARG B CA 1
ATOM 5660 C C . ARG B 1 340 ? 3.863 29.422 31.406 1 97.62 340 ARG B C 1
ATOM 5662 O O . ARG B 1 340 ? 4.922 29.422 30.766 1 97.62 340 ARG B O 1
ATOM 5669 N N . VAL B 1 341 ? 2.725 29.312 30.812 1 98.38 341 VAL B N 1
ATOM 5670 C CA . VAL B 1 341 ? 2.588 29.203 29.359 1 98.38 341 VAL B CA 1
ATOM 5671 C C . VAL B 1 341 ? 3.148 30.453 28.688 1 98.38 341 VAL B C 1
ATOM 5673 O O . VAL B 1 341 ? 3.91 30.375 27.734 1 98.38 341 VAL B O 1
ATOM 5676 N N . THR B 1 342 ? 2.766 31.609 29.266 1 97.5 342 THR B N 1
ATOM 5677 C CA . THR B 1 342 ? 3.234 32.875 28.719 1 97.5 342 THR B CA 1
ATOM 5678 C C . THR B 1 342 ? 4.758 32.938 28.75 1 97.5 342 THR B C 1
ATOM 5680 O O . THR B 1 342 ? 5.383 33.344 27.766 1 97.5 342 THR B O 1
ATOM 5683 N N . LYS B 1 343 ? 5.336 32.56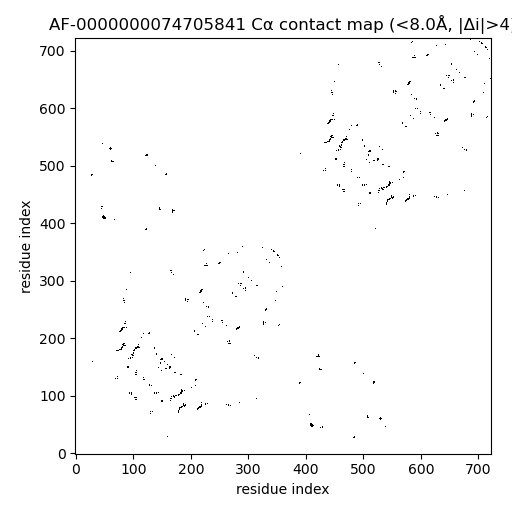2 29.797 1 96.69 343 LYS B N 1
ATOM 5684 C CA . LYS B 1 343 ? 6.789 32.562 29.938 1 96.69 343 LYS B CA 1
ATOM 5685 C C . LYS B 1 343 ? 7.441 31.609 28.938 1 96.69 343 LYS B C 1
ATOM 5687 O O . LYS B 1 343 ? 8.453 31.969 28.312 1 96.69 343 LYS B O 1
ATOM 5692 N N . MET B 1 344 ? 6.91 30.453 28.828 1 96.88 344 MET B N 1
ATOM 5693 C CA . MET B 1 344 ? 7.461 29.469 27.906 1 96.88 344 MET B CA 1
ATOM 5694 C C . MET B 1 344 ? 7.32 29.938 26.469 1 96.88 344 MET B C 1
ATOM 5696 O O . MET B 1 344 ? 8.211 29.703 25.641 1 96.88 344 MET B O 1
ATOM 5700 N N . MET B 1 345 ? 6.246 30.562 26.156 1 97.06 345 MET B N 1
ATOM 5701 C CA . MET B 1 345 ? 6.023 31.094 24.812 1 97.06 345 MET B CA 1
ATOM 5702 C C . MET B 1 345 ? 7.109 32.094 24.438 1 97.06 345 MET B C 1
ATOM 5704 O O . MET B 1 345 ? 7.527 32.156 23.281 1 97.06 345 MET B O 1
ATOM 5708 N N . GLU B 1 346 ? 7.578 32.812 25.344 1 94.5 346 GLU B N 1
ATOM 5709 C CA . GLU B 1 346 ? 8.602 33.812 25.109 1 94.5 346 GLU B CA 1
ATOM 5710 C C . GLU B 1 346 ? 9.922 33.188 24.672 1 94.5 346 GLU B C 1
ATOM 5712 O O . GLU B 1 346 ? 10.742 33.812 24.016 1 94.5 346 GLU B O 1
ATOM 5717 N N . THR B 1 347 ? 10.094 31.953 24.984 1 93.62 347 THR B N 1
ATOM 5718 C CA . THR B 1 347 ? 11.344 31.266 24.672 1 93.62 347 THR B CA 1
ATOM 5719 C C . THR B 1 347 ? 11.273 30.656 23.281 1 93.62 347 THR B C 1
ATOM 5721 O O . THR B 1 347 ? 12.297 30.203 22.75 1 93.62 347 THR B O 1
ATOM 5724 N N . VAL B 1 348 ? 10.133 30.578 22.719 1 95.56 348 VAL B N 1
ATOM 5725 C CA . VAL B 1 348 ? 9.914 30.016 21.391 1 95.56 348 VAL B CA 1
ATOM 5726 C C . VAL B 1 348 ? 9.531 31.125 20.422 1 95.56 348 VAL B C 1
ATOM 5728 O O . VAL B 1 348 ? 8.438 31.688 20.516 1 95.56 348 VAL B O 1
ATOM 5731 N N . SER B 1 349 ? 10.344 31.391 19.516 1 92.62 349 SER B N 1
ATOM 5732 C CA . SER B 1 349 ? 10.258 32.562 18.656 1 92.62 349 SER B CA 1
ATOM 5733 C C . SER B 1 349 ? 8.922 32.625 17.922 1 92.62 349 SER B C 1
ATOM 5735 O O . SER B 1 349 ? 8.297 33.688 17.828 1 92.62 349 SER B O 1
ATOM 5737 N N . VAL B 1 350 ? 8.375 31.516 17.469 1 94.44 350 VAL B N 1
ATOM 5738 C CA . VAL B 1 350 ? 7.207 31.469 16.594 1 94.44 350 VAL B CA 1
ATOM 5739 C C . VAL B 1 350 ? 5.941 31.688 17.406 1 94.44 350 VAL B C 1
ATOM 5741 O O . VAL B 1 350 ? 4.891 32.031 16.859 1 94.44 350 VAL B O 1
ATOM 5744 N N . LEU B 1 351 ? 6.059 31.656 18.75 1 96.06 351 LEU B N 1
ATOM 5745 C CA . LEU B 1 351 ? 4.867 31.719 19.594 1 96.06 351 LEU B CA 1
ATOM 5746 C C . LEU B 1 351 ? 4.77 33.062 20.297 1 96.06 351 LEU B C 1
ATOM 5748 O O . LEU B 1 351 ? 3.803 33.344 21 1 96.06 351 LEU B O 1
ATOM 5752 N N . LYS B 1 352 ? 5.652 33.938 20.016 1 90 352 LYS B N 1
ATOM 5753 C CA . LYS B 1 352 ? 5.809 35.156 20.766 1 90 352 LYS B CA 1
ATOM 5754 C C . LYS B 1 352 ? 4.629 36.125 20.531 1 90 352 LYS B C 1
ATOM 5756 O O . LYS B 1 352 ? 4.305 36.938 21.391 1 90 352 LYS B O 1
ATOM 5761 N N . ASP B 1 353 ? 3.984 35.938 19.422 1 88.5 353 ASP B N 1
ATOM 5762 C CA . ASP B 1 353 ? 2.949 36.906 19.062 1 88.5 353 ASP B CA 1
ATOM 5763 C C . ASP B 1 353 ? 1.58 36.438 19.578 1 88.5 353 ASP B C 1
ATOM 5765 O O . ASP B 1 353 ? 0.594 37.188 19.438 1 88.5 353 ASP B O 1
ATOM 5769 N N . TYR B 1 354 ? 1.522 35.344 20.188 1 95 354 TYR B N 1
ATOM 5770 C CA . TYR B 1 354 ? 0.262 34.875 20.75 1 95 354 TYR B CA 1
ATOM 5771 C C . TYR B 1 354 ? 0.103 35.312 22.203 1 95 354 TYR B C 1
ATOM 5773 O O . TYR B 1 354 ? 1.085 35.656 22.859 1 95 354 TYR B O 1
ATOM 5781 N N . SER B 1 355 ? -1.094 35.406 22.625 1 95.44 355 SER B N 1
ATOM 5782 C CA . SER B 1 355 ? -1.432 35.656 24.031 1 95.44 355 SER B CA 1
ATOM 5783 C C . SER B 1 355 ? -2.809 35.094 24.375 1 95.44 355 SER B C 1
ATOM 5785 O O . SER B 1 355 ? -3.586 34.75 23.484 1 95.44 355 SER B O 1
ATOM 5787 N N . PHE B 1 356 ? -3.031 35 25.656 1 95.94 356 PHE B N 1
ATOM 5788 C CA . PHE B 1 356 ? -4.309 34.438 26.094 1 95.94 356 PHE B CA 1
ATOM 5789 C C . PHE B 1 356 ? -5.465 35.312 25.594 1 95.94 356 PHE B C 1
ATOM 5791 O O . PHE B 1 356 ? -6.512 34.781 25.219 1 95.94 356 PHE B O 1
ATOM 5798 N N . ASP B 1 357 ? -5.301 36.594 25.562 1 93.25 357 ASP B N 1
ATOM 5799 C CA . ASP B 1 357 ? -6.395 37.5 25.297 1 93.25 357 ASP B CA 1
ATOM 5800 C C . ASP B 1 357 ? -6.445 37.906 23.812 1 93.25 357 ASP B C 1
ATOM 5802 O O . ASP B 1 357 ? -7.324 38.656 23.391 1 93.25 357 ASP B O 1
ATOM 5806 N N . LYS B 1 358 ? -5.527 37.375 23.016 1 89.94 358 LYS B N 1
ATOM 5807 C CA . LYS B 1 358 ? -5.527 37.656 21.594 1 89.94 358 LYS B CA 1
ATOM 5808 C C . LYS B 1 358 ? -6.371 36.656 20.812 1 89.94 358 LYS B C 1
ATOM 5810 O O . LYS B 1 358 ? -6.109 35.469 20.875 1 89.94 358 LYS B O 1
ATOM 5815 N N . TYR B 1 359 ? -7.367 37.125 20.188 1 83.62 359 TYR B N 1
ATOM 5816 C CA . TYR B 1 359 ? -8.266 36.312 19.375 1 83.62 359 TYR B CA 1
ATOM 5817 C C . TYR B 1 359 ? -7.969 36.469 17.891 1 83.62 359 TYR B C 1
ATOM 5819 O O . TYR B 1 359 ? -7.434 37.5 17.469 1 83.62 359 TYR B O 1
ATOM 5827 N N . PRO B 1 360 ? -8.211 35.406 17.188 1 75.69 360 PRO B N 1
ATOM 5828 C CA . PRO B 1 360 ? -7.977 35.5 15.734 1 75.69 360 PRO B CA 1
ATOM 5829 C C . PRO B 1 360 ? -8.883 36.5 15.055 1 75.69 360 PRO B C 1
ATOM 5831 O O . PRO B 1 360 ? -10.078 36.594 15.359 1 75.69 360 PRO B O 1
ATOM 5834 N N . GLU B 1 361 ? -8.32 37.531 14.43 1 75.44 361 GLU B N 1
ATOM 5835 C CA . GLU B 1 361 ? -9.094 38.531 13.703 1 75.44 361 GLU B CA 1
ATOM 5836 C C . GLU B 1 361 ? -8.844 38.438 12.203 1 75.44 361 GLU B C 1
ATOM 5838 O O . GLU B 1 361 ? -7.754 38.062 11.766 1 75.44 361 GLU B O 1
#

Sequence (722 aa):
MRIFAKILPLLVGVFLIALLSLNFVFKVRKGLTEIAVFSDSQRFVLRPPAIEASMENDEERDSLSIAKKMFRLYDEVETFVLFIGYPRSQHSLIGAILDAHPEVVIPHEYDLLKNLYRFESRRAANKNIQKYMLFNELRQTSETQALFGIRANRNNSLLGQREYTYNVPGQWQGGFDKKIKVIGDKKGGTTSMLLANPKNMESLEKIGQIVQIPMKFIHVTRNPFDNIATIMLRRKSSREKVRADGAEKVNETNALNSSINFYFRMAFANQRIKERYGDAVLDIPGHEMVLRPAETLHKLCDHLRVTCSDDFIKKCSSILYGSPSVTRNLVVWTKEQKARVTKMMETVSVLKDYSFDKYPEMRIFAKILPLLVGVFLIALLSLNFVFKVRKGLTEIAVFSDSQRFVLRPPAIEASMENDEERDSLSIAKKMFRLYDEVETFVLFIGYPRSQHSLIGAILDAHPEVVIPHEYDLLKNLYRFESRRAANKNIQKYMLFNELRQTSETQALFGIRANRNNSLLGQREYTYNVPGQWQGGFDKKIKVIGDKKGGTTSMLLANPKNMESLEKIGQIVQIPMKFIHVTRNPFDNIATIMLRRKSSREKVRADGAEKVNETNALNSSINFYFRMAFANQRIKERYGDAVLDIPGHEMVLRPAETLHKLCDHLRVTCSDDFIKKCSSILYGSPSVTRNLVVWTKEQKARVTKMMETVSVLKDYSFDKYPE

pLDDT: mean 78.72, std 26.14, range [18.86, 98.81]